Protein AF-A0A1A8Z2A6-F1 (afdb_monomer_lite)

pLDDT: mean 76.73, std 26.1, range [22.89, 98.12]

Foldseek 3Di:
DVVVVVVLVVLVVVLVVCVVVVVLADDDDDPPWFEDEDEDDADELQAADDVVSVVVVVVRQVVQVVCVVVTPYYAYAYEHEFFDCSLLLLLQLLVVVVVVVVVVVVVVVVVVVPDDDDDDDDDDDDDDDDDDDDDDDDDDDDDDDDDDDDDDDDDDDDDLVDDDDPPPPPPPDPDDDDGSLVVCVVSVHDPVCSNVSNDSVVSQVVSRVNNVVVCSSVVRSHDHVNYYYFFVVDVVNLVVVQVVLLVLVVVVQKDWDWDWAWDDPVQLWGQAQVQFPPQRPFTKDKWWWFWKWFDPQVCCCVVFQVVFQPDDPDPLSVVVVVPVVLSSQAIETETAIDPQLLQLQQFAAKEFAQQDKKFKAFWALAADADQDVGQFRAQEDAPVCSSVGGRHIYIFFLLCQVLCDQRRGHHWYDDPPPPPPDPDDDDDDDDDPDDPDPCPDRRPRTGTSDMDRRLLQFQGFIAFPSYPDGTYTYHYDNPQDSNPTRSMHRQQQLQALLSVQALVVCVVPVVVRCVVSVHDPVNSPTGTDFQKQAPVQGTSVSVSCCVVVVPDHSPDPVRVVVRVVSVVRQQARIAGCDPPRGRDRSVVCSVVSSVCCNVVSRIDITIFGPDFIAGPVRDTITIHTGTAMWRFLVDPVNLVVVVVVLPDPVHDDPDVSVSVVVNVCSNVDGIDGDDIDDTGRHDHDPSVVVVVVPDDDDDDDDDDDDDDDDDDDDDDDDDDDDDDDDDDDDDPDPPVVVVVVVPPVPDD

Sequence (748 aa):
MARRMNLLTIEKNIQSLWKEHNICEKEFVEKNETRFTGNFPYPYMNGLLHIGHAFTLSKLEFSIRYKNMTCDNVLLPFAFHCTGTPIVVCADKLKSELKNKILKEQVQEKHECEMENDPSVGETTGLMAGTTDEIQGVSGGGAGEKDEAERGKKKKGVDVTVFRSNKSKAQSKGSKQNTQYEIMKQMEINDKEIHHFQDPEYWCYYFSSKAKEHLNSFGLFCDWRRSFITTNINPYYDKFVNWQFNRLYKKNLIYYGSRITIFSRVNNQACADHERSLGEGVKCQEYTLIKIYVQDQDKFVTSYISTHGVKTQNDWKKNLFLDDNSFKKKKIILLGSTLKPETAYGQNYTFVNPNEFYFVVFGFDKQVLHYGDKNYVNNILSPEEIVEKCQNLYICSENSLYNLAYQGIIPLLRGVDTSKENSGCGNGSGSSSGCNGVGSEPLADVPIVVKIKGEELVGLRTYTNLSRVKDLYVLPMTTIKMNIGTGVVPCVSSDSTDDYACLEDIKKKKNYYCEKYNLKEEYLTNESYSCIELPEIGLNSGKYFYDMEKISSYKDAKLQKIKETLYKKQYFEGIITVEPYRGMKTFNYRKIAKQNIIKNNDGFLYSEPEVLVIDRNNVKCIAALCNQWYINYGNVEFKKDVLIQLKKNNFQTYNEVLYKQLQHVIFWLDDWSCSRAYGLGTHMPDFNVTRRGGGGDTAEGGSGSGSGSGSGSGSGSGSGSGSGSGSGSGSGSGVEAAVEAAAVVGRS

Radius of gyration: 34.28 Å; chains: 1; bounding box: 88×101×87 Å

Organism: NCBI:txid864142

Secondary structure (DSSP, 8-state):
-HHHHHHHHHHHHHHHHHHHTTTT------TTS-EEE----PPBSSSPPPHHHHHHHHHHHHHHHHHHTTSSEEE----BB--BSHHHHHHHHHHHHHHHHHHHHHHHHHHHTT-----------------------------------------PPP-TTS------SSS---S----HHHHHHHTT--HHHHGGGGSHHHHHHHHHHHHHHHHHHTT----GGG--BSSTTSHHHHHHHHHHHHHHHHTT-EEEEEEEEEEETTTTEE--GGGEEE-TT--EEEEEEEEEEES-HHHHIIIIIHHHSS--S-THHHHHHS-HHHHTTSEEEEEEEES-GGGGGG--EEEE-TTSEEEEEEE-SS-----TTSSB---EE-HHHHHHH--EEEEE-HHHHHHHHTTTSS-EEPP--TTS-----------------S-PPTTTTS-EEEEEEHHHHTT-EEE-SS-S-SSEEEEE-TT--TTSTTSEEEE-TTT-HHHHHHHHHHHHTHHHHHHHHT--GGGGG------EEBTTTBS-HHHHHHHHTT---TT-THHHHHHHHHHHHHHHT-EE-STTSTT-BHHHHHHHHHHHHHHTTSEEEEEEESS--EETTS-B-EEEEEEEEEE-TT-HHHHHHHHHHHHSTT---SSHHHHHHHHHHHHH---EE---SSSBSPPPP-TTGGGTT----------------------------------------SSSHHHHTTSSTT--

InterPro domains:
  IPR002300 Aminoacyl-tRNA synthetase, class Ia [PF00133] (14-101)
  IPR002300 Aminoacyl-tRNA synthetase, class Ia [PF00133] (201-689)
  IPR004493 Leucyl-tRNA synthetase, class Ia, archaeal/eukaryotic cytosolic [PTHR45794] (2-685)
  IPR009008 Valyl/Leucyl/Isoleucyl-tRNA synthetase, editing domain [G3DSA:3.90.740.10] (278-613)
  IPR009008 Valyl/Leucyl/Isoleucyl-tRNA synthetase, editing domain [SSF50677] (444-608)
  IPR014729 Rossmann-like alpha/beta/alpha sandwich fold [G3DSA:3.40.50.620] (2-130)

Structure (mmCIF, N/CA/C/O backbone):
data_AF-A0A1A8Z2A6-F1
#
_entry.id   AF-A0A1A8Z2A6-F1
#
loop_
_atom_site.group_PDB
_atom_site.id
_atom_site.type_symbol
_atom_site.label_atom_id
_atom_site.label_alt_id
_atom_site.label_comp_id
_atom_site.label_asym_id
_atom_site.label_entity_id
_atom_site.label_seq_id
_atom_site.pdbx_PDB_ins_code
_atom_site.Cartn_x
_atom_site.Cartn_y
_atom_site.Cartn_z
_atom_site.occupancy
_atom_site.B_iso_or_equiv
_atom_site.auth_seq_id
_atom_site.auth_comp_id
_atom_site.auth_asym_id
_atom_site.auth_atom_id
_atom_site.pdbx_PDB_model_num
ATOM 1 N N . MET A 1 1 ? 18.761 29.207 -41.318 1.00 69.44 1 MET A N 1
ATOM 2 C CA . MET A 1 1 ? 18.221 28.019 -42.020 1.00 69.44 1 MET A CA 1
ATOM 3 C C . MET A 1 1 ? 19.265 27.281 -42.863 1.00 69.44 1 MET A C 1
ATOM 5 O O . MET A 1 1 ? 19.440 26.096 -42.624 1.00 69.44 1 MET A O 1
ATOM 9 N N . ALA A 1 2 ? 20.017 27.939 -43.758 1.00 86.50 2 ALA A N 1
ATOM 10 C CA . ALA A 1 2 ? 20.982 27.267 -44.650 1.00 86.50 2 ALA A CA 1
ATOM 11 C C . ALA A 1 2 ? 22.047 26.393 -43.943 1.00 86.50 2 ALA A C 1
ATOM 13 O O . ALA A 1 2 ? 22.262 25.254 -44.340 1.00 86.50 2 ALA A O 1
ATOM 14 N N . ARG A 1 3 ? 22.657 26.870 -42.843 1.00 91.69 3 ARG A N 1
ATOM 15 C CA . ARG A 1 3 ? 23.647 26.083 -42.071 1.00 91.69 3 ARG A CA 1
ATOM 16 C C . ARG A 1 3 ? 23.066 24.787 -41.495 1.00 91.69 3 ARG A C 1
ATOM 18 O O . ARG A 1 3 ? 23.703 23.748 -41.577 1.00 91.69 3 ARG A O 1
ATOM 25 N N . ARG A 1 4 ? 21.841 24.844 -40.958 1.00 92.56 4 ARG A N 1
ATOM 26 C CA . ARG A 1 4 ? 21.129 23.664 -40.442 1.00 92.56 4 ARG A CA 1
ATOM 27 C C . ARG A 1 4 ? 20.833 22.670 -41.561 1.00 92.56 4 ARG A C 1
ATOM 29 O O . ARG A 1 4 ? 21.037 21.484 -41.368 1.00 92.56 4 ARG A O 1
ATOM 36 N N . MET A 1 5 ? 20.378 23.152 -42.718 1.00 91.75 5 MET A N 1
ATOM 37 C CA . MET A 1 5 ? 20.105 22.279 -43.864 1.00 91.75 5 MET A CA 1
ATOM 38 C C . MET A 1 5 ? 21.372 21.585 -44.358 1.00 91.75 5 MET A C 1
ATOM 40 O O . MET A 1 5 ? 21.331 20.395 -44.633 1.00 91.75 5 MET A O 1
ATOM 44 N N . ASN A 1 6 ? 22.505 22.291 -44.380 1.00 94.69 6 ASN A N 1
ATOM 45 C CA . ASN A 1 6 ? 23.787 21.678 -44.713 1.00 94.69 6 ASN A CA 1
ATOM 46 C C . ASN A 1 6 ? 24.168 20.564 -43.717 1.00 94.69 6 ASN A C 1
ATOM 48 O O . ASN A 1 6 ? 24.508 19.462 -44.135 1.00 94.69 6 ASN A O 1
ATOM 52 N N . LEU A 1 7 ? 24.027 20.807 -42.407 1.00 95.50 7 LEU A N 1
ATOM 53 C CA . LEU A 1 7 ? 24.272 19.777 -41.388 1.00 95.50 7 LEU A CA 1
ATOM 54 C C . LEU A 1 7 ? 23.363 18.555 -41.571 1.00 95.50 7 LEU A C 1
ATOM 56 O O . LEU A 1 7 ? 23.866 17.439 -41.585 1.00 95.50 7 LEU A O 1
ATOM 60 N N . LEU A 1 8 ? 22.064 18.757 -41.811 1.00 93.12 8 LEU A N 1
ATOM 61 C CA . LEU A 1 8 ? 21.119 17.661 -42.060 1.00 93.12 8 LEU A CA 1
ATOM 62 C C . LEU A 1 8 ? 21.481 16.846 -43.313 1.00 93.12 8 LEU A C 1
ATOM 64 O O . LEU A 1 8 ? 21.296 15.630 -43.333 1.00 93.12 8 LEU A O 1
ATOM 68 N N . THR A 1 9 ? 21.998 17.493 -44.362 1.00 94.75 9 THR A N 1
ATOM 69 C CA . THR A 1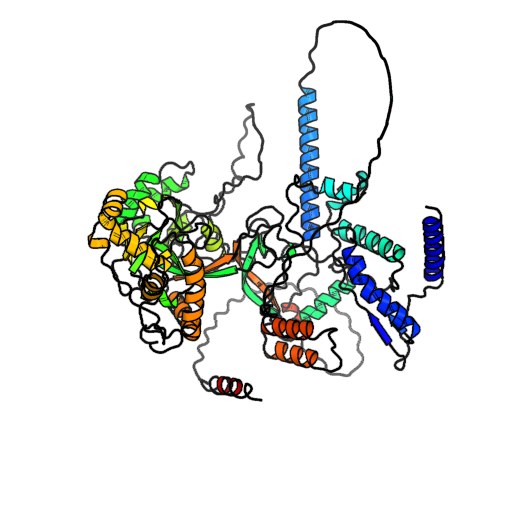 9 ? 22.490 16.798 -45.560 1.00 94.75 9 THR A CA 1
ATOM 70 C C . THR A 1 9 ? 23.728 15.962 -45.243 1.00 94.75 9 THR A C 1
ATOM 72 O O . THR A 1 9 ? 23.786 14.793 -45.622 1.00 94.75 9 THR A O 1
ATOM 75 N N . ILE A 1 10 ? 24.696 16.525 -44.512 1.00 95.50 10 ILE A N 1
ATOM 76 C CA . ILE A 1 10 ? 25.902 15.802 -44.081 1.00 95.50 10 ILE A CA 1
ATOM 77 C C . ILE A 1 10 ? 25.517 14.599 -43.212 1.00 95.50 10 ILE A C 1
ATOM 79 O O . ILE A 1 10 ? 25.976 13.490 -43.471 1.00 95.50 10 ILE A O 1
ATOM 83 N N . GLU A 1 11 ? 24.640 14.794 -42.227 1.00 95.31 11 GLU A N 1
ATOM 84 C CA . GLU A 1 11 ? 24.148 13.740 -41.333 1.00 95.31 11 GLU A CA 1
ATOM 85 C C . GLU A 1 11 ? 23.539 12.574 -42.120 1.00 95.31 11 GLU A C 1
ATOM 87 O O . GLU A 1 11 ? 23.959 11.432 -41.935 1.00 95.31 11 GLU A O 1
ATOM 92 N N . LYS A 1 12 ? 22.619 12.851 -43.054 1.00 93.88 12 LYS A N 1
ATOM 93 C CA . LYS A 1 12 ? 21.986 11.816 -43.890 1.00 93.88 12 LYS A CA 1
ATOM 94 C C . LYS A 1 12 ? 22.991 11.057 -44.753 1.00 93.88 12 LYS A C 1
ATOM 96 O O . LYS A 1 12 ? 22.901 9.832 -44.859 1.00 93.88 12 LYS A O 1
ATOM 101 N N . ASN A 1 13 ? 23.943 11.766 -45.358 1.00 95.12 13 ASN A N 1
ATOM 102 C CA . ASN A 1 13 ? 24.965 11.151 -46.203 1.00 95.12 13 ASN A CA 1
ATOM 103 C C . ASN A 1 13 ? 25.855 10.208 -45.384 1.00 95.12 13 ASN A C 1
ATOM 105 O O . ASN A 1 13 ? 26.054 9.056 -45.761 1.00 95.12 13 ASN A O 1
ATOM 109 N N . ILE A 1 14 ? 26.332 10.665 -44.223 1.00 95.06 14 ILE A N 1
ATOM 110 C CA . ILE A 1 14 ? 27.189 9.869 -43.340 1.00 95.06 14 ILE A CA 1
ATOM 111 C C . ILE A 1 14 ? 26.436 8.665 -42.757 1.00 95.06 14 ILE A C 1
ATOM 113 O O . ILE A 1 14 ? 26.972 7.560 -42.749 1.00 95.06 14 ILE A O 1
ATOM 117 N N . GLN A 1 15 ? 25.184 8.837 -42.326 1.00 93.25 15 GLN A N 1
ATOM 118 C CA . GLN A 1 15 ? 24.354 7.730 -41.835 1.00 93.25 15 GLN A CA 1
ATOM 119 C C . GLN A 1 15 ? 24.098 6.673 -42.918 1.00 93.25 15 GLN A C 1
ATOM 121 O O . GLN A 1 15 ? 24.082 5.478 -42.620 1.00 93.25 15 GLN A O 1
ATOM 126 N N . SER A 1 16 ? 23.935 7.096 -44.175 1.00 93.06 16 SER A N 1
ATOM 127 C CA . SER A 1 16 ? 23.778 6.177 -45.309 1.00 93.06 16 SER A CA 1
ATOM 128 C C . SER A 1 16 ? 25.044 5.348 -45.531 1.00 93.06 16 SER A C 1
ATOM 130 O O . SER A 1 16 ? 24.949 4.129 -45.641 1.00 93.06 16 SER A O 1
ATOM 132 N N . LEU A 1 17 ? 26.223 5.979 -45.478 1.00 94.69 17 LEU A N 1
ATOM 133 C CA . LEU A 1 17 ? 27.514 5.286 -45.567 1.00 94.69 17 LEU A CA 1
ATOM 134 C C . LEU A 1 17 ? 27.721 4.296 -44.413 1.00 94.69 17 LEU A C 1
ATOM 136 O O . LEU A 1 17 ? 28.164 3.170 -44.622 1.00 94.69 17 LEU A O 1
ATOM 140 N N . TRP A 1 18 ? 27.375 4.684 -43.182 1.00 93.25 18 TRP A N 1
ATOM 141 C CA . TRP A 1 18 ? 27.459 3.788 -42.024 1.00 93.25 18 TRP A CA 1
ATOM 142 C C . TRP A 1 18 ? 26.616 2.528 -42.203 1.00 93.25 18 TRP A C 1
ATOM 144 O O . TRP A 1 18 ? 27.055 1.438 -41.832 1.00 93.25 18 TRP A O 1
ATOM 154 N N . LYS A 1 19 ? 25.420 2.682 -42.780 1.00 89.25 19 LYS A N 1
ATOM 155 C CA . LYS A 1 19 ? 24.517 1.574 -43.079 1.00 89.25 19 LYS A CA 1
ATOM 156 C C . LYS A 1 19 ? 25.041 0.704 -44.220 1.00 89.25 19 LYS A C 1
ATOM 158 O O . LYS A 1 19 ? 24.995 -0.509 -44.100 1.00 89.25 19 LYS A O 1
ATOM 163 N N . GLU A 1 20 ? 25.545 1.301 -45.297 1.00 93.75 20 GLU A N 1
ATOM 164 C CA . GLU A 1 20 ? 26.107 0.568 -46.441 1.00 93.75 20 GLU A CA 1
ATOM 165 C C . GLU A 1 20 ? 27.286 -0.324 -46.030 1.00 93.75 20 GLU A C 1
ATOM 167 O O . GLU A 1 20 ? 27.381 -1.474 -46.453 1.00 93.75 20 GLU A O 1
ATOM 172 N N . HIS A 1 21 ? 28.146 0.179 -45.143 1.00 92.94 21 HIS A N 1
ATOM 173 C CA . HIS A 1 21 ? 29.319 -0.547 -44.659 1.00 92.94 21 HIS A CA 1
ATOM 174 C C . HIS A 1 21 ? 29.075 -1.378 -43.389 1.00 92.94 21 HIS A C 1
ATOM 176 O O . HIS A 1 21 ? 30.028 -1.942 -42.855 1.00 92.94 21 HIS A O 1
ATOM 182 N N . ASN A 1 22 ? 27.836 -1.449 -42.882 1.00 90.88 22 ASN A N 1
ATOM 183 C CA . ASN A 1 22 ? 27.461 -2.191 -41.669 1.00 90.88 22 ASN A CA 1
ATOM 184 C C . ASN A 1 22 ? 28.397 -1.938 -40.468 1.00 90.88 22 ASN A C 1
ATOM 186 O O . ASN A 1 22 ? 28.716 -2.845 -39.704 1.00 90.88 22 ASN A O 1
ATOM 190 N N . ILE A 1 23 ? 28.850 -0.694 -40.270 1.00 89.88 23 ILE A N 1
ATOM 191 C CA . ILE A 1 23 ? 29.965 -0.400 -39.345 1.00 89.88 23 ILE A CA 1
ATOM 192 C C . ILE A 1 23 ? 29.664 -0.710 -37.868 1.00 89.88 23 ILE A C 1
ATOM 194 O O . ILE A 1 23 ? 30.582 -0.871 -37.060 1.00 89.88 23 ILE A O 1
ATOM 198 N N . CYS A 1 24 ? 28.377 -0.756 -37.515 1.00 88.69 24 CYS A N 1
ATOM 199 C CA . CYS A 1 24 ? 27.891 -1.049 -36.169 1.00 88.69 24 CYS A CA 1
ATOM 200 C C . CYS A 1 24 ? 27.721 -2.557 -35.926 1.00 88.69 24 CYS A C 1
ATOM 202 O O . CYS A 1 24 ? 27.545 -2.975 -34.783 1.00 88.69 24 CYS A O 1
ATOM 204 N N . GLU A 1 25 ? 27.736 -3.376 -36.979 1.00 90.50 25 GLU A N 1
ATOM 205 C CA . GLU A 1 25 ? 27.527 -4.817 -36.897 1.00 90.50 25 GLU A CA 1
ATOM 206 C C . GLU A 1 25 ? 28.853 -5.506 -36.573 1.00 90.50 25 GLU A C 1
ATOM 208 O O . GLU A 1 25 ? 29.773 -5.555 -37.387 1.00 90.50 25 GLU A O 1
ATOM 213 N N . LYS A 1 26 ? 28.970 -6.011 -35.342 1.00 82.12 26 LYS A N 1
ATOM 214 C CA . LYS A 1 26 ? 30.198 -6.642 -34.844 1.00 82.12 26 LYS A CA 1
ATOM 215 C C . LYS A 1 26 ? 29.973 -8.123 -34.557 1.00 82.12 26 LYS A C 1
ATOM 217 O O . LYS A 1 26 ? 29.008 -8.497 -33.876 1.00 82.12 26 LYS A O 1
ATOM 222 N N . GLU A 1 27 ? 30.899 -8.944 -35.043 1.00 82.88 27 GLU A N 1
ATOM 223 C CA . GLU A 1 27 ? 31.032 -10.361 -34.705 1.00 82.88 27 GLU A CA 1
ATOM 224 C C . GLU A 1 27 ? 32.218 -10.555 -33.762 1.00 82.88 27 GLU A C 1
ATOM 226 O O . GLU A 1 27 ? 33.268 -9.945 -33.933 1.00 82.88 27 GLU A O 1
ATOM 231 N N . PHE A 1 28 ? 32.049 -11.405 -32.752 1.00 77.44 28 PHE A N 1
ATOM 232 C CA . PHE A 1 28 ? 33.064 -11.629 -31.724 1.00 77.44 28 PHE A CA 1
ATOM 233 C C . PHE A 1 28 ? 33.690 -13.006 -31.918 1.00 77.44 28 PHE A C 1
ATOM 235 O O . PHE A 1 28 ? 33.124 -14.003 -31.469 1.00 77.44 28 PHE A O 1
ATOM 242 N N . VAL A 1 29 ? 34.849 -13.058 -32.576 1.00 70.56 29 VAL A N 1
ATOM 243 C CA . VAL A 1 29 ? 35.497 -14.323 -32.968 1.00 70.56 29 VAL A CA 1
ATOM 244 C C . VAL A 1 29 ? 36.633 -14.708 -32.009 1.00 70.56 29 VAL A C 1
ATOM 246 O O . VAL A 1 29 ? 36.771 -15.883 -31.670 1.00 70.56 29 VAL A O 1
ATOM 249 N N . GLU A 1 30 ? 37.394 -13.743 -31.475 1.00 70.56 30 GLU A N 1
ATOM 250 C CA . GLU A 1 30 ? 38.645 -14.027 -30.751 1.00 70.56 30 GLU A CA 1
ATOM 251 C C . GLU A 1 30 ? 38.620 -13.643 -29.266 1.00 70.56 30 GLU A C 1
ATOM 253 O O . GLU A 1 30 ? 38.165 -12.569 -28.883 1.00 70.56 30 GLU A O 1
ATOM 258 N N . LYS A 1 31 ? 39.150 -14.506 -28.387 1.00 68.25 31 LYS A N 1
ATOM 259 C CA . LYS A 1 31 ? 39.114 -14.297 -26.923 1.00 68.25 31 LYS A CA 1
ATOM 260 C C . LYS A 1 31 ? 40.046 -13.191 -26.399 1.00 68.25 31 LYS A C 1
ATOM 262 O O . LYS A 1 31 ? 39.825 -12.747 -25.276 1.00 68.25 31 LYS A O 1
ATOM 267 N N . ASN A 1 32 ? 41.049 -12.766 -27.170 1.00 78.62 32 ASN A N 1
ATOM 268 C CA . ASN A 1 32 ? 42.115 -11.869 -26.695 1.00 78.62 32 ASN A CA 1
ATOM 269 C C . ASN A 1 32 ? 41.860 -10.376 -26.968 1.00 78.62 32 ASN A C 1
ATOM 271 O O . ASN A 1 32 ? 42.649 -9.538 -26.543 1.00 78.62 32 ASN A O 1
ATOM 275 N N . GLU A 1 33 ? 40.771 -10.038 -27.654 1.00 83.12 33 GLU A N 1
ATOM 276 C CA . GLU A 1 33 ? 40.429 -8.660 -28.012 1.00 83.12 33 GLU A CA 1
ATOM 277 C C . GLU A 1 33 ? 39.935 -7.850 -26.811 1.00 83.12 33 GLU A C 1
ATOM 279 O O . GLU A 1 33 ? 39.183 -8.336 -25.956 1.00 83.12 33 GLU A O 1
ATOM 284 N N . THR A 1 34 ? 40.284 -6.567 -26.789 1.00 88.12 34 THR A N 1
ATOM 285 C CA . THR A 1 34 ? 39.701 -5.606 -25.855 1.00 88.12 34 THR A CA 1
ATOM 286 C C . THR A 1 34 ? 38.247 -5.323 -26.232 1.00 88.12 34 THR A C 1
ATOM 288 O O . THR A 1 34 ? 37.914 -5.028 -27.382 1.00 88.12 34 THR A O 1
ATOM 291 N N . ARG A 1 35 ? 37.343 -5.433 -25.250 1.00 89.88 35 ARG A N 1
ATOM 292 C CA . ARG A 1 35 ? 35.894 -5.380 -25.486 1.00 89.88 35 ARG A CA 1
ATOM 293 C C . ARG A 1 35 ? 35.205 -4.348 -24.617 1.00 89.88 35 ARG A C 1
ATOM 295 O O . ARG A 1 35 ? 35.496 -4.218 -23.428 1.00 89.88 35 ARG A O 1
ATOM 302 N N . PHE A 1 36 ? 34.216 -3.682 -25.196 1.00 92.50 36 PHE A N 1
ATOM 303 C CA . PHE A 1 36 ? 33.290 -2.836 -24.459 1.00 92.50 36 PHE A CA 1
ATOM 304 C C . PHE A 1 36 ? 31.853 -3.100 -24.910 1.00 92.50 36 PHE A C 1
ATOM 306 O O . PHE A 1 36 ? 31.543 -3.054 -26.098 1.00 92.50 36 PHE A O 1
ATOM 313 N N . THR A 1 37 ? 30.954 -3.360 -23.962 1.00 93.31 37 THR A N 1
ATOM 314 C CA . THR A 1 37 ? 29.522 -3.498 -24.247 1.00 93.31 37 THR A CA 1
ATOM 315 C C . THR A 1 37 ? 28.738 -2.486 -23.436 1.00 93.31 37 THR A C 1
ATOM 317 O O . THR A 1 37 ? 28.809 -2.465 -22.208 1.00 93.31 37 THR A O 1
ATOM 320 N N . GLY A 1 38 ? 27.984 -1.649 -24.136 1.00 94.31 38 GLY A N 1
ATOM 321 C CA . GLY A 1 38 ? 27.056 -0.701 -23.543 1.00 94.31 38 GLY A CA 1
ATOM 322 C C . GLY A 1 38 ? 25.642 -1.252 -23.543 1.00 94.31 38 GLY A C 1
ATOM 323 O O . GLY A 1 38 ? 25.240 -1.867 -24.518 1.00 94.31 38 GLY A O 1
ATOM 324 N N . ASN A 1 39 ? 24.868 -1.002 -22.488 1.00 95.00 39 ASN A N 1
ATOM 325 C CA . ASN A 1 39 ? 23.443 -1.323 -22.466 1.00 95.00 39 ASN A CA 1
ATOM 326 C C . ASN A 1 39 ? 22.642 -0.117 -21.988 1.00 95.00 39 ASN A C 1
ATOM 328 O O . ASN A 1 39 ? 22.977 0.507 -20.980 1.00 95.00 39 ASN A O 1
ATOM 332 N N . PHE A 1 40 ? 21.561 0.178 -22.701 1.00 95.62 40 PHE A N 1
ATOM 333 C CA . PHE A 1 40 ? 20.565 1.156 -22.291 1.00 95.62 40 PHE A CA 1
ATOM 334 C C . PHE A 1 40 ? 19.318 0.411 -21.801 1.00 95.62 40 PHE A C 1
ATOM 336 O O . PHE A 1 40 ? 18.878 -0.512 -22.490 1.00 95.62 40 PHE A O 1
ATOM 343 N N . PRO A 1 41 ? 18.733 0.772 -20.643 1.00 95.94 41 PRO A N 1
ATOM 344 C CA . PRO A 1 41 ? 17.451 0.215 -20.227 1.00 95.94 41 PRO A CA 1
ATOM 345 C C . PRO A 1 41 ? 16.414 0.445 -21.327 1.00 95.94 41 PRO A C 1
ATOM 347 O O . PRO A 1 41 ? 16.093 1.589 -21.645 1.00 95.94 41 PRO A O 1
ATOM 350 N N . TYR A 1 42 ? 15.929 -0.636 -21.934 1.00 94.25 42 TYR A N 1
ATOM 351 C CA . TYR A 1 42 ? 15.042 -0.545 -23.087 1.00 94.25 42 TYR A CA 1
ATOM 352 C C . TYR A 1 42 ? 13.796 0.316 -22.763 1.00 94.25 42 TYR A C 1
ATOM 354 O O . TYR A 1 42 ? 13.172 0.139 -21.712 1.00 94.25 42 TYR A O 1
ATOM 362 N N . PRO A 1 43 ? 13.440 1.299 -23.608 1.00 94.38 43 PRO A N 1
ATOM 363 C CA . PRO A 1 43 ? 12.327 2.199 -23.327 1.00 94.38 43 PRO A CA 1
ATOM 364 C C . PRO A 1 43 ? 10.974 1.505 -23.514 1.00 94.38 43 PRO A C 1
ATOM 366 O O . PRO A 1 43 ? 10.861 0.528 -24.253 1.00 94.38 43 PRO A O 1
ATOM 369 N N . TYR A 1 44 ? 9.946 2.036 -22.851 1.00 93.12 44 TYR A N 1
ATOM 370 C CA . TYR A 1 44 ? 8.574 1.532 -22.928 1.00 93.12 44 TYR A CA 1
ATOM 371 C C . TYR A 1 44 ? 7.869 1.980 -24.212 1.00 93.12 44 TYR A C 1
ATOM 373 O O . TYR A 1 44 ? 7.883 3.166 -24.532 1.00 93.12 44 TYR A O 1
ATOM 381 N N . MET A 1 45 ? 7.245 1.052 -24.942 1.00 94.69 45 MET A N 1
ATOM 382 C CA . MET A 1 45 ? 6.664 1.290 -26.276 1.00 94.69 45 MET A CA 1
ATOM 383 C C . MET A 1 45 ? 5.190 1.720 -26.247 1.00 94.69 45 MET A C 1
ATOM 385 O O . MET A 1 45 ? 4.375 1.262 -27.041 1.00 94.69 45 MET A O 1
ATOM 389 N N . ASN A 1 46 ? 4.826 2.616 -25.330 1.00 88.88 46 ASN A N 1
ATOM 390 C CA . ASN A 1 46 ? 3.477 3.195 -25.259 1.00 88.88 46 ASN A CA 1
ATOM 391 C C . ASN A 1 46 ? 3.361 4.573 -25.941 1.00 88.88 46 ASN A C 1
ATOM 393 O O . ASN A 1 46 ? 2.364 5.266 -25.746 1.00 88.88 46 ASN A O 1
ATOM 397 N N . GLY A 1 47 ? 4.397 5.008 -26.661 1.00 91.50 47 GLY A N 1
ATOM 398 C CA . GLY A 1 47 ? 4.467 6.320 -27.298 1.00 91.50 47 GLY A CA 1
ATOM 399 C C . GLY A 1 47 ? 5.832 6.597 -27.932 1.00 91.50 47 GLY A C 1
ATOM 400 O O . GLY A 1 47 ? 6.740 5.766 -27.889 1.00 91.50 47 GLY A O 1
ATOM 401 N N . LEU A 1 48 ? 5.986 7.794 -28.505 1.00 93.00 48 LEU A N 1
ATOM 402 C CA . LEU A 1 48 ? 7.249 8.248 -29.094 1.00 93.00 48 LEU A CA 1
ATOM 403 C C . LEU A 1 48 ? 8.307 8.568 -28.024 1.00 93.00 48 LEU A C 1
ATOM 405 O O . LEU A 1 48 ? 8.007 9.073 -26.937 1.00 93.00 48 LEU A O 1
ATOM 409 N N . LEU A 1 49 ? 9.580 8.339 -28.357 1.00 93.50 49 LEU A N 1
ATOM 410 C CA . LEU A 1 49 ? 10.700 8.704 -27.489 1.00 93.50 49 LEU A CA 1
ATOM 411 C C . LEU A 1 49 ? 10.844 10.230 -27.390 1.00 93.50 49 LEU A C 1
ATOM 413 O O . LEU A 1 49 ? 11.134 10.905 -28.372 1.00 93.50 49 LEU A O 1
ATOM 417 N N . HIS A 1 50 ? 10.701 10.774 -26.180 1.00 91.81 50 HIS A N 1
ATOM 418 C CA . HIS A 1 50 ? 10.935 12.196 -25.899 1.00 91.81 50 HIS A CA 1
ATOM 419 C C . HIS A 1 50 ? 12.409 12.537 -25.595 1.00 91.81 50 HIS A C 1
ATOM 421 O O . HIS A 1 50 ? 13.209 11.662 -25.253 1.00 91.81 50 HIS A O 1
ATOM 427 N N . ILE A 1 51 ? 12.744 13.834 -25.555 1.00 93.56 51 ILE A N 1
ATOM 428 C CA . ILE A 1 51 ? 14.112 14.354 -25.340 1.00 93.56 51 ILE A CA 1
ATOM 429 C C . ILE A 1 51 ? 14.814 13.831 -24.071 1.00 93.56 51 ILE A C 1
ATOM 431 O O . ILE A 1 51 ? 16.025 13.639 -24.070 1.00 93.56 51 ILE A O 1
ATOM 435 N N . GLY A 1 52 ? 14.073 13.519 -23.001 1.00 93.69 52 GLY A N 1
ATOM 436 C CA . GLY A 1 52 ? 14.644 12.891 -21.799 1.00 93.69 52 GLY A CA 1
ATOM 437 C C . GLY A 1 52 ? 15.289 11.515 -22.051 1.00 93.69 52 GLY A C 1
ATOM 438 O O . GLY A 1 52 ? 16.295 11.186 -21.419 1.00 93.69 52 GLY A O 1
ATOM 439 N N . HIS A 1 53 ? 14.767 10.733 -23.006 1.00 95.00 53 HIS A N 1
ATOM 440 C CA . HIS A 1 53 ? 15.401 9.487 -23.440 1.00 95.00 53 HIS A CA 1
ATOM 441 C C . HIS A 1 53 ? 16.714 9.786 -24.160 1.00 95.00 53 HIS A C 1
ATOM 443 O O . HIS A 1 53 ? 17.734 9.208 -23.799 1.00 95.00 53 HIS A O 1
ATOM 449 N N . ALA A 1 54 ? 16.714 10.748 -25.091 1.00 94.06 54 ALA A N 1
ATOM 450 C CA . ALA A 1 54 ? 17.918 11.175 -25.802 1.00 94.06 54 ALA A CA 1
ATOM 451 C C . ALA A 1 54 ? 19.007 11.683 -24.838 1.00 94.06 54 ALA A C 1
ATOM 453 O O . ALA A 1 54 ? 20.162 11.296 -24.968 1.00 94.06 54 ALA A O 1
ATOM 454 N N . PHE A 1 55 ? 18.641 12.464 -23.814 1.00 96.69 55 PHE A N 1
ATOM 455 C CA . PHE A 1 55 ? 19.571 12.915 -22.770 1.00 96.69 55 PHE A CA 1
ATOM 456 C C . PHE A 1 55 ? 20.200 11.762 -21.972 1.00 96.69 55 PHE A C 1
ATOM 458 O O . PHE A 1 55 ? 21.361 11.829 -21.573 1.00 96.69 55 PHE A O 1
ATOM 465 N N . THR A 1 56 ? 19.434 10.709 -21.691 1.00 95.38 56 THR A N 1
ATOM 466 C CA . THR A 1 56 ? 19.940 9.570 -20.912 1.00 95.38 56 THR A CA 1
ATOM 467 C C . THR A 1 56 ? 20.805 8.666 -21.788 1.00 95.38 56 THR A C 1
ATOM 469 O O . THR A 1 56 ? 21.869 8.225 -21.358 1.00 95.38 56 THR A O 1
ATOM 472 N N . LEU A 1 57 ? 20.369 8.439 -23.028 1.00 95.69 57 LEU A N 1
ATOM 473 C CA . LEU A 1 57 ? 21.055 7.625 -24.024 1.00 95.69 57 LEU A CA 1
ATOM 474 C C . LEU A 1 57 ? 22.362 8.261 -24.509 1.00 95.69 57 LEU A C 1
ATOM 476 O O . LEU A 1 57 ? 23.333 7.540 -24.722 1.00 95.69 57 LEU A O 1
ATOM 480 N N . SER A 1 58 ? 22.429 9.592 -24.623 1.00 96.25 58 SER A N 1
ATOM 481 C CA . SER A 1 58 ? 23.622 10.299 -25.112 1.00 96.25 58 SER A CA 1
ATOM 482 C C . SER A 1 58 ? 24.871 9.999 -24.282 1.00 96.25 58 SER A C 1
ATOM 484 O O . SER A 1 58 ? 25.955 9.852 -24.834 1.00 96.25 58 SER A O 1
ATOM 486 N N . LYS A 1 59 ? 24.723 9.806 -22.964 1.00 95.69 59 LYS A N 1
ATOM 487 C CA . LYS A 1 59 ? 25.823 9.407 -22.067 1.00 95.69 59 LYS A CA 1
ATOM 488 C C . LYS A 1 59 ? 26.470 8.093 -22.508 1.00 95.69 59 LYS A C 1
ATOM 490 O O . LYS A 1 59 ? 27.695 7.962 -22.504 1.00 95.69 59 LYS A O 1
ATOM 495 N N . LEU A 1 60 ? 25.633 7.125 -22.879 1.00 95.94 60 LEU A N 1
ATOM 496 C CA . LEU A 1 60 ? 26.086 5.827 -23.352 1.00 95.94 60 LEU A CA 1
ATOM 497 C C . LEU A 1 60 ? 26.649 5.926 -24.769 1.00 95.94 60 LEU A C 1
ATOM 499 O O . LEU A 1 60 ? 27.725 5.400 -25.019 1.00 95.94 60 LEU A O 1
ATOM 503 N N . GLU A 1 61 ? 25.969 6.646 -25.659 1.00 95.75 61 GLU A N 1
ATOM 504 C CA . GLU A 1 61 ? 26.400 6.855 -27.045 1.00 95.75 61 GLU A CA 1
ATOM 505 C C . GLU A 1 61 ? 27.793 7.499 -27.124 1.00 95.75 61 GLU A C 1
ATOM 507 O O . GLU A 1 61 ? 28.666 7.017 -27.843 1.00 95.75 61 GLU A O 1
ATOM 512 N N . PHE A 1 62 ? 28.057 8.540 -26.327 1.00 96.75 62 PHE A N 1
ATOM 513 C CA . PHE A 1 62 ? 29.379 9.172 -26.273 1.00 96.75 62 PHE A CA 1
ATOM 514 C C . PHE A 1 62 ? 30.454 8.205 -25.769 1.00 96.75 62 PHE A C 1
ATOM 516 O O . PHE A 1 62 ? 31.557 8.159 -26.314 1.00 96.75 62 PHE A O 1
ATOM 523 N N . SER A 1 63 ? 30.117 7.394 -24.763 1.00 95.69 63 SER A N 1
ATOM 524 C CA . SER A 1 63 ? 31.023 6.375 -24.227 1.00 95.69 63 SER A CA 1
ATOM 525 C C . SER A 1 63 ? 31.334 5.300 -25.269 1.00 95.69 63 SER A C 1
ATOM 527 O O . SER A 1 63 ? 32.489 4.911 -25.417 1.00 95.69 63 SER A O 1
ATOM 529 N N . ILE A 1 64 ? 30.324 4.858 -26.021 1.00 95.38 64 ILE A N 1
ATOM 530 C CA . ILE A 1 64 ? 30.455 3.876 -27.101 1.00 95.38 64 ILE A CA 1
ATOM 531 C C . ILE A 1 64 ? 31.351 4.408 -28.215 1.00 95.38 64 ILE A C 1
ATOM 533 O O . ILE A 1 64 ? 32.286 3.716 -28.605 1.00 95.38 64 ILE A O 1
ATOM 537 N N . ARG A 1 65 ? 31.151 5.649 -28.672 1.00 94.62 65 ARG A N 1
ATOM 538 C CA . ARG A 1 65 ? 32.004 6.254 -29.708 1.00 94.62 65 ARG A CA 1
ATOM 539 C C . ARG A 1 65 ? 33.454 6.389 -29.266 1.00 94.62 65 ARG A C 1
ATOM 541 O O . ARG A 1 65 ? 34.350 6.022 -30.018 1.00 94.62 65 ARG A O 1
ATOM 548 N N . TYR A 1 66 ? 33.687 6.854 -28.039 1.00 96.38 66 TYR A N 1
ATOM 549 C CA . TYR A 1 66 ? 35.036 6.931 -27.478 1.00 96.38 66 TYR A CA 1
ATOM 550 C C . TYR A 1 66 ? 35.686 5.545 -27.361 1.00 96.38 66 TYR A C 1
ATOM 552 O O . TYR A 1 66 ? 36.853 5.357 -27.709 1.00 96.38 66 TYR A O 1
ATOM 560 N N . LYS A 1 67 ? 34.926 4.542 -26.911 1.00 94.94 67 LYS A N 1
ATOM 561 C CA . LYS A 1 67 ? 35.415 3.165 -26.816 1.00 94.94 67 LYS A CA 1
ATOM 562 C C . LYS A 1 67 ? 35.685 2.555 -28.180 1.00 94.94 67 LYS A C 1
ATOM 564 O O . LYS A 1 67 ? 36.663 1.841 -28.319 1.00 94.94 67 LYS A O 1
ATOM 569 N N . ASN A 1 68 ? 34.907 2.897 -29.200 1.00 92.19 68 ASN A N 1
ATOM 570 C CA . ASN A 1 68 ? 35.135 2.416 -30.560 1.00 92.19 68 ASN A CA 1
ATOM 571 C C . ASN A 1 68 ? 36.442 2.962 -31.168 1.00 92.19 68 ASN A C 1
ATOM 573 O O . ASN A 1 68 ? 36.946 2.398 -32.127 1.00 92.19 68 ASN A O 1
ATOM 577 N N . MET A 1 69 ? 37.008 4.038 -30.605 1.00 94.12 69 MET A N 1
ATOM 578 C CA . MET A 1 69 ? 38.340 4.543 -30.967 1.00 94.12 69 MET A CA 1
ATOM 579 C C . MET A 1 69 ? 39.483 3.886 -30.177 1.00 94.12 69 MET A C 1
ATOM 581 O O . MET A 1 69 ? 40.641 4.072 -30.533 1.00 94.12 69 MET A O 1
ATOM 585 N N . THR A 1 70 ? 39.188 3.195 -29.071 1.00 93.75 70 THR A N 1
ATOM 586 C CA . THR A 1 70 ? 40.199 2.731 -28.096 1.00 93.75 70 THR A CA 1
ATOM 587 C C . THR A 1 70 ? 40.153 1.232 -27.802 1.00 93.75 70 THR A C 1
ATOM 589 O O . THR A 1 70 ? 41.062 0.723 -27.153 1.00 93.75 70 THR A O 1
ATOM 592 N N . CYS A 1 71 ? 39.111 0.530 -28.239 1.00 89.50 71 CYS A N 1
ATOM 593 C CA . CYS A 1 71 ? 38.931 -0.907 -28.074 1.00 89.50 71 CYS A CA 1
ATOM 594 C C . CYS A 1 71 ? 38.783 -1.579 -29.437 1.00 89.50 71 CYS A C 1
ATOM 596 O O . CYS A 1 71 ? 38.247 -0.977 -30.367 1.00 89.50 71 CYS A O 1
ATOM 598 N N . ASP A 1 72 ? 39.179 -2.846 -29.510 1.00 86.69 72 ASP A N 1
ATOM 599 C CA . ASP A 1 72 ? 39.094 -3.649 -30.733 1.00 86.69 72 ASP A CA 1
ATOM 600 C C . ASP A 1 72 ? 37.632 -3.901 -31.116 1.00 86.69 72 ASP A C 1
ATOM 602 O O . ASP A 1 72 ? 37.240 -3.741 -32.273 1.00 86.69 72 ASP A O 1
ATOM 606 N N . ASN A 1 73 ? 36.795 -4.231 -30.122 1.00 88.69 73 ASN A N 1
ATOM 607 C CA . ASN A 1 73 ? 35.383 -4.509 -30.346 1.00 88.69 73 ASN A CA 1
ATOM 608 C C . ASN A 1 73 ? 34.449 -3.801 -29.366 1.00 88.69 73 ASN A C 1
ATOM 610 O O . ASN A 1 73 ? 34.523 -3.952 -28.142 1.00 88.69 73 ASN A O 1
ATOM 614 N N . VAL A 1 74 ? 33.490 -3.071 -29.935 1.00 92.31 74 VAL A N 1
ATOM 615 C CA . VAL A 1 74 ? 32.477 -2.326 -29.193 1.00 92.31 74 VAL A CA 1
ATOM 616 C C . VAL A 1 74 ? 31.089 -2.721 -29.657 1.00 92.31 74 VAL A C 1
ATOM 618 O O . VAL A 1 74 ? 30.792 -2.678 -30.846 1.00 92.31 74 VAL A O 1
ATOM 621 N N . LEU A 1 75 ? 30.231 -3.087 -28.706 1.00 93.12 75 LEU A N 1
ATOM 622 C CA . LEU A 1 75 ? 28.844 -3.450 -28.970 1.00 93.12 75 LEU A CA 1
ATOM 623 C C . LEU A 1 75 ? 27.889 -2.554 -28.190 1.00 93.12 75 LEU A C 1
ATOM 625 O O . LEU A 1 75 ? 27.980 -2.427 -26.968 1.00 93.12 75 LEU A O 1
ATOM 629 N N . LEU A 1 76 ? 26.913 -2.015 -28.909 1.00 95.31 76 LEU A N 1
ATOM 630 C CA . LEU A 1 76 ? 25.719 -1.407 -28.346 1.00 95.31 76 LEU A CA 1
ATOM 631 C C . LEU A 1 76 ? 24.497 -2.097 -28.968 1.00 95.31 76 LEU A C 1
ATOM 633 O O . LEU A 1 76 ? 24.161 -1.815 -30.120 1.00 95.31 76 LEU A O 1
ATOM 637 N N . PRO A 1 77 ? 23.836 -3.018 -28.251 1.00 95.19 77 PRO A N 1
ATOM 638 C CA . PRO A 1 77 ? 22.534 -3.521 -28.644 1.00 95.19 77 PRO A CA 1
ATOM 639 C C . PRO A 1 77 ? 21.431 -2.589 -28.119 1.00 95.19 77 PRO A C 1
ATOM 641 O O . PRO A 1 77 ? 21.604 -1.867 -27.132 1.00 95.19 77 PRO A O 1
ATOM 644 N N . PHE A 1 78 ? 20.260 -2.642 -28.748 1.00 96.44 78 PHE A N 1
ATOM 645 C CA . PHE A 1 78 ? 19.088 -1.896 -28.298 1.00 96.44 78 PHE A CA 1
ATOM 646 C C . PHE A 1 78 ? 17.821 -2.723 -28.492 1.00 96.44 78 PHE A C 1
ATOM 648 O O . PHE A 1 78 ? 17.633 -3.323 -29.547 1.00 96.44 78 PHE A O 1
ATOM 655 N N . ALA A 1 79 ? 16.946 -2.744 -27.490 1.00 96.94 79 ALA A N 1
ATOM 656 C CA . ALA A 1 79 ? 15.684 -3.483 -27.505 1.00 96.94 79 ALA A CA 1
ATOM 657 C C . ALA A 1 79 ? 14.517 -2.581 -27.071 1.00 96.94 79 ALA A C 1
ATOM 659 O O . ALA A 1 79 ? 14.726 -1.436 -26.664 1.00 96.94 79 ALA A O 1
ATOM 660 N N . PHE A 1 80 ? 13.292 -3.097 -27.157 1.00 97.12 80 PHE A N 1
ATOM 661 C CA . PHE A 1 80 ? 12.067 -2.323 -26.960 1.00 97.12 80 PHE A CA 1
ATOM 662 C C . PHE A 1 80 ? 11.132 -2.999 -25.949 1.00 97.12 80 PHE A C 1
ATOM 664 O O . PHE A 1 80 ? 10.704 -4.140 -26.133 1.00 97.12 80 PHE A O 1
ATOM 671 N N . HIS A 1 81 ? 10.800 -2.297 -24.864 1.00 96.56 81 HIS A N 1
ATOM 672 C CA . HIS A 1 81 ? 9.996 -2.847 -23.774 1.00 96.56 81 HIS A CA 1
ATOM 673 C C . HIS A 1 81 ? 8.507 -2.761 -24.101 1.00 96.56 81 HIS A C 1
ATOM 675 O O . HIS A 1 81 ? 7.945 -1.669 -24.182 1.00 96.56 81 HIS A O 1
ATOM 681 N N . CYS A 1 82 ? 7.867 -3.918 -24.242 1.00 95.06 82 CYS A N 1
ATOM 682 C CA . CYS A 1 82 ? 6.431 -4.027 -24.513 1.00 95.06 82 CYS A CA 1
ATOM 683 C C . CYS A 1 82 ? 5.656 -4.760 -23.399 1.00 95.06 82 CYS A C 1
ATOM 685 O O . CYS A 1 82 ? 4.434 -4.708 -23.355 1.00 95.06 82 CYS A O 1
ATOM 687 N N . THR A 1 83 ? 6.352 -5.430 -22.477 1.00 92.56 83 THR A N 1
ATOM 688 C CA . THR A 1 83 ? 5.771 -6.102 -21.300 1.00 92.56 83 THR A CA 1
ATOM 689 C C . THR A 1 83 ? 5.064 -5.106 -20.384 1.00 92.56 83 THR A C 1
ATOM 691 O O . THR A 1 83 ? 5.634 -4.083 -20.037 1.00 92.56 83 THR A O 1
ATOM 694 N N . GLY A 1 84 ? 3.859 -5.397 -19.915 1.00 86.06 84 GLY A N 1
ATOM 695 C CA . GLY A 1 84 ? 3.119 -4.598 -18.939 1.00 86.06 84 GLY A CA 1
ATOM 696 C C . GLY A 1 84 ? 1.741 -4.173 -19.438 1.00 86.06 84 GLY A C 1
ATOM 697 O O . GLY A 1 84 ? 1.273 -4.589 -20.495 1.00 86.06 84 GLY A O 1
ATOM 698 N N . THR A 1 85 ? 1.063 -3.361 -18.636 1.00 80.69 85 THR A N 1
ATOM 699 C CA . THR A 1 85 ? -0.341 -2.984 -18.856 1.00 80.69 85 THR A CA 1
ATOM 700 C C . THR A 1 85 ? -0.598 -1.615 -19.484 1.00 80.69 85 THR A C 1
ATOM 702 O O . THR A 1 85 ? -1.659 -1.478 -20.088 1.00 80.69 85 THR A O 1
ATOM 705 N N . PRO A 1 86 ? 0.294 -0.599 -19.429 1.00 83.31 86 PRO A N 1
ATOM 706 C CA . PRO A 1 86 ? -0.008 0.717 -19.986 1.00 83.31 86 PRO A CA 1
ATOM 707 C C . PRO A 1 86 ? -0.420 0.701 -21.462 1.00 83.31 86 PRO A C 1
ATOM 709 O O . PRO A 1 86 ? -1.295 1.478 -21.828 1.00 83.31 86 PRO A O 1
ATOM 712 N N . ILE A 1 87 ? 0.171 -0.180 -22.281 1.00 88.25 87 ILE A N 1
ATOM 713 C CA . ILE A 1 87 ? -0.206 -0.348 -23.695 1.00 88.25 87 ILE A CA 1
ATOM 714 C C . ILE A 1 87 ? -1.650 -0.856 -23.808 1.00 88.25 87 ILE A C 1
ATOM 716 O O . ILE A 1 87 ? -2.461 -0.234 -24.488 1.00 88.25 87 ILE A O 1
ATOM 720 N N . VAL A 1 88 ? -1.991 -1.931 -23.087 1.00 85.75 88 VAL A N 1
ATOM 721 C CA . VAL A 1 88 ? -3.337 -2.531 -23.114 1.00 85.75 88 VAL A CA 1
ATOM 722 C C . VAL A 1 88 ? -4.393 -1.544 -22.617 1.00 85.75 88 VAL A C 1
ATOM 724 O O . VAL A 1 88 ? -5.422 -1.365 -23.256 1.00 85.75 88 VAL A O 1
ATOM 727 N N . VAL A 1 89 ? -4.099 -0.810 -21.541 1.00 81.94 89 VAL A N 1
ATOM 728 C CA . VAL A 1 89 ? -5.005 0.213 -20.998 1.00 81.94 89 VAL A CA 1
ATOM 729 C C . VAL A 1 89 ? -5.256 1.341 -22.005 1.00 81.94 89 VAL A C 1
ATOM 731 O O . VAL A 1 89 ? -6.387 1.802 -22.150 1.00 81.94 89 VAL A O 1
ATOM 734 N N . CYS A 1 90 ? -4.219 1.806 -22.709 1.00 84.69 90 CYS A N 1
ATOM 735 C CA . CYS A 1 90 ? -4.383 2.815 -23.755 1.00 84.69 90 CYS A CA 1
ATOM 736 C C . CYS A 1 90 ? -5.213 2.284 -24.936 1.00 84.69 90 CYS A C 1
ATOM 738 O O . CYS A 1 90 ? -6.067 3.015 -25.442 1.00 84.69 90 CYS A O 1
ATOM 740 N N . ALA A 1 91 ? -5.015 1.025 -25.331 1.00 88.31 91 ALA A N 1
ATOM 741 C CA . ALA A 1 91 ? -5.795 0.375 -26.381 1.00 88.31 91 ALA A CA 1
ATOM 742 C C . ALA A 1 91 ? -7.282 0.231 -25.997 1.00 88.31 91 ALA A C 1
ATOM 744 O O . ALA A 1 91 ? -8.160 0.626 -26.765 1.00 88.31 91 ALA A O 1
ATOM 745 N N . ASP A 1 92 ? -7.578 -0.231 -24.778 1.00 82.50 92 ASP A N 1
ATOM 746 C CA . ASP A 1 92 ? -8.949 -0.383 -24.269 1.00 82.50 92 ASP A CA 1
ATOM 747 C C . ASP A 1 92 ? -9.668 0.968 -24.116 1.00 82.50 92 ASP A C 1
ATOM 749 O O . ASP A 1 92 ? -10.860 1.097 -24.432 1.00 82.50 92 ASP A O 1
ATOM 753 N N . LYS A 1 93 ? -8.940 2.011 -23.689 1.00 83.12 93 LYS A N 1
ATOM 754 C CA . LYS A 1 93 ? -9.463 3.382 -23.642 1.00 83.12 93 LYS A CA 1
ATOM 755 C C . LYS A 1 93 ? -9.834 3.874 -25.040 1.00 83.12 93 LYS A C 1
ATOM 757 O O . LYS A 1 93 ? -10.938 4.383 -25.228 1.00 83.12 93 LYS A O 1
ATOM 762 N N . LEU A 1 94 ? -8.956 3.678 -26.024 1.00 87.19 94 LEU A N 1
ATOM 763 C CA . LEU A 1 94 ? -9.225 4.057 -27.410 1.00 87.19 94 LEU A CA 1
ATOM 764 C C . LEU A 1 94 ? -10.424 3.291 -27.987 1.00 87.19 94 LEU A C 1
ATOM 766 O O . LEU A 1 94 ? -11.303 3.895 -28.600 1.00 87.19 94 LEU A O 1
ATOM 770 N N . LYS A 1 95 ? -10.502 1.981 -27.736 1.00 87.25 95 LYS A N 1
ATOM 771 C CA . LYS A 1 95 ? -11.630 1.125 -28.131 1.00 87.25 95 LYS A CA 1
ATOM 772 C C . LYS A 1 95 ? -12.959 1.643 -27.581 1.00 87.25 95 LYS A C 1
ATOM 774 O O . LYS A 1 95 ? -13.955 1.708 -28.300 1.00 87.25 95 LYS A O 1
ATOM 779 N N . SER A 1 96 ? -12.965 2.076 -26.322 1.00 81.38 96 SER A N 1
ATOM 780 C CA . SER A 1 96 ? -14.143 2.665 -25.676 1.00 81.38 96 SER A CA 1
ATOM 781 C C . SER A 1 96 ? -14.530 4.019 -26.288 1.00 81.38 96 SER A C 1
ATOM 783 O O . SER A 1 96 ? -15.707 4.270 -26.548 1.00 81.38 96 SER A O 1
ATOM 785 N N . GLU A 1 97 ? -13.552 4.888 -26.557 1.00 85.44 97 GLU A N 1
ATOM 786 C CA . GLU A 1 97 ? -13.772 6.201 -27.181 1.00 85.44 97 GLU A CA 1
ATOM 787 C C . GLU A 1 97 ? -14.340 6.082 -28.603 1.00 85.44 97 GLU A C 1
ATOM 789 O O . GLU A 1 97 ? -15.278 6.801 -28.950 1.00 85.44 97 GLU A O 1
ATOM 794 N N . LEU A 1 98 ? -13.822 5.151 -29.410 1.00 83.69 98 LEU A N 1
ATOM 795 C CA . LEU A 1 98 ? -14.301 4.907 -30.773 1.00 83.69 98 LEU A CA 1
ATOM 796 C C . LEU A 1 98 ? -15.709 4.301 -30.788 1.00 83.69 98 LEU A C 1
ATOM 798 O O . LEU A 1 98 ? -16.556 4.751 -31.558 1.00 83.69 98 LEU A O 1
ATOM 802 N N . LYS A 1 99 ? -16.008 3.359 -29.883 1.00 80.12 99 LYS A N 1
ATOM 803 C CA . LYS A 1 99 ? -17.361 2.797 -29.739 1.00 80.12 99 LYS A CA 1
ATOM 804 C C . LYS A 1 99 ? -18.399 3.875 -29.403 1.00 80.12 99 LYS A C 1
ATOM 806 O O . LYS A 1 99 ? -19.491 3.877 -29.964 1.00 80.12 99 LYS A O 1
ATOM 811 N N . ASN A 1 100 ? -18.048 4.812 -28.522 1.00 73.25 100 ASN A N 1
ATOM 812 C CA . ASN A 1 100 ? -18.928 5.920 -28.149 1.00 73.25 100 ASN A CA 1
ATOM 813 C C . ASN A 1 100 ? -19.127 6.941 -29.280 1.00 73.25 100 ASN A C 1
ATOM 815 O O . ASN A 1 100 ? -20.178 7.576 -29.320 1.00 73.25 100 ASN A O 1
ATOM 819 N N . LYS A 1 101 ? -18.155 7.113 -30.188 1.00 68.88 101 LYS A N 1
ATOM 820 C CA . LYS A 1 101 ? -18.334 7.940 -31.394 1.00 68.88 101 LYS A CA 1
ATOM 821 C C . LYS A 1 101 ? -19.331 7.307 -32.364 1.00 68.88 101 LYS A C 1
ATOM 823 O O . LYS A 1 101 ? -20.287 7.975 -32.728 1.00 68.88 101 LYS A O 1
ATOM 828 N N . ILE A 1 102 ? -19.186 6.011 -32.649 1.00 63.94 102 ILE A N 1
ATOM 829 C CA . ILE A 1 102 ? -20.105 5.267 -33.531 1.00 63.94 102 ILE A CA 1
ATOM 830 C C . ILE A 1 102 ? -21.539 5.297 -32.982 1.00 63.94 102 ILE A C 1
ATOM 832 O O . ILE A 1 102 ? -22.485 5.540 -33.720 1.00 63.94 102 ILE A O 1
ATOM 836 N N . LEU A 1 103 ? -21.715 5.104 -31.669 1.00 51.41 103 LEU A N 1
ATOM 837 C CA . LEU A 1 103 ? -23.035 5.182 -31.032 1.00 51.41 103 LEU A CA 1
ATOM 838 C C . LEU A 1 103 ? -23.646 6.589 -31.103 1.00 51.41 103 LEU A C 1
ATOM 840 O O . LEU A 1 103 ? -24.858 6.712 -31.233 1.00 51.41 103 LEU A O 1
ATOM 844 N N . LYS A 1 104 ? -22.832 7.649 -31.020 1.00 55.22 104 LYS A N 1
ATOM 845 C CA . LYS A 1 104 ? -23.314 9.029 -31.177 1.00 55.22 104 LYS A CA 1
ATOM 846 C C . LYS A 1 104 ? -23.708 9.329 -32.619 1.00 55.22 104 LYS A C 1
ATOM 848 O O . LYS A 1 104 ? -24.769 9.901 -32.813 1.00 55.22 104 LYS A O 1
ATOM 853 N N . GLU A 1 105 ? -22.913 8.887 -33.591 1.00 52.94 105 GLU A N 1
ATOM 854 C CA . GLU A 1 105 ? -23.208 9.021 -35.024 1.00 52.94 105 GLU A CA 1
ATOM 855 C C . GLU A 1 105 ? -24.506 8.273 -35.396 1.00 52.94 105 GLU A C 1
ATOM 857 O O . GLU A 1 105 ? -25.376 8.847 -36.040 1.00 52.94 105 GLU A O 1
ATOM 862 N N . GLN A 1 106 ? -24.730 7.065 -34.862 1.00 44.75 106 GLN A N 1
ATOM 863 C CA . GLN A 1 106 ? -25.968 6.292 -35.079 1.00 44.75 106 GLN A CA 1
ATOM 864 C C . GLN A 1 106 ? -27.214 6.871 -34.382 1.00 44.75 106 GLN A C 1
ATOM 866 O O . GLN A 1 106 ? -28.337 6.673 -34.847 1.00 44.75 106 GLN A O 1
ATOM 871 N N . VAL A 1 107 ? -27.053 7.556 -33.243 1.00 51.94 107 VAL A N 1
ATOM 872 C CA . VAL A 1 107 ? -28.159 8.267 -32.571 1.00 51.94 107 VAL A CA 1
ATOM 873 C C . VAL A 1 107 ? -28.498 9.563 -33.311 1.00 51.94 107 VAL A C 1
ATOM 875 O O . VAL A 1 107 ? -29.667 9.937 -33.365 1.00 51.94 107 VAL A O 1
ATOM 878 N N . GLN A 1 108 ? -27.503 10.212 -33.923 1.00 44.69 108 GLN A N 1
ATOM 879 C CA . GLN A 1 108 ? -27.694 11.400 -34.754 1.00 44.69 108 GLN A CA 1
ATOM 880 C C . GLN A 1 108 ? -28.399 11.059 -36.077 1.00 44.69 108 GLN A C 1
ATOM 882 O O . GLN A 1 108 ? -29.381 11.715 -36.405 1.00 44.69 108 GLN A O 1
ATOM 887 N N . GLU A 1 109 ? -28.025 9.960 -36.746 1.00 41.50 109 GLU A N 1
ATOM 888 C CA . GLU A 1 109 ? -28.733 9.458 -37.942 1.00 41.50 109 GLU A CA 1
ATOM 889 C C . GLU A 1 109 ? -30.191 9.052 -37.651 1.00 41.50 109 GLU A C 1
ATOM 891 O O . GLU A 1 109 ? -31.076 9.250 -38.483 1.00 41.50 109 GLU A O 1
ATOM 896 N N . LYS A 1 110 ? -30.483 8.527 -36.451 1.00 38.28 110 LYS A N 1
ATOM 897 C CA . LYS A 1 110 ? -31.868 8.241 -36.031 1.00 38.28 110 LYS A CA 1
ATOM 898 C C . LYS A 1 110 ? -32.684 9.497 -35.728 1.00 38.28 110 LYS A C 1
ATOM 900 O O . LYS A 1 110 ? -33.890 9.473 -35.940 1.00 38.28 110 LYS A O 1
ATOM 905 N N . HIS A 1 111 ? -32.051 10.568 -35.254 1.00 39.59 111 HIS A N 1
ATOM 906 C CA . HIS A 1 111 ? -32.714 11.858 -35.044 1.00 39.59 111 HIS A CA 1
ATOM 907 C C . HIS A 1 111 ? -32.925 12.637 -36.353 1.00 39.59 111 HIS A C 1
ATOM 909 O O . HIS A 1 111 ? -33.869 13.416 -36.440 1.00 39.59 111 HIS A O 1
ATOM 915 N N . GLU A 1 112 ? -32.099 12.408 -37.378 1.00 34.88 112 GLU A N 1
ATOM 916 C CA . GLU A 1 112 ? -32.270 13.017 -38.706 1.00 34.88 112 GLU A CA 1
ATOM 917 C C . GLU A 1 112 ? -33.362 12.326 -39.549 1.00 34.88 112 GLU A C 1
ATOM 919 O O . GLU A 1 112 ? -33.966 12.972 -40.398 1.00 34.88 112 GLU A O 1
ATOM 924 N N . CYS A 1 113 ? -33.716 11.064 -39.264 1.00 34.19 113 CYS A N 1
ATOM 925 C CA . CYS A 1 113 ? -34.819 10.360 -39.943 1.00 34.19 113 CYS A CA 1
ATOM 926 C C . CYS A 1 113 ? -36.238 10.672 -39.409 1.00 34.19 113 CYS A C 1
ATOM 928 O O . CYS A 1 113 ? -37.206 10.181 -39.986 1.00 34.19 113 CYS A O 1
ATOM 930 N N . GLU A 1 114 ? -36.400 11.461 -38.338 1.00 35.59 114 GLU A N 1
ATOM 931 C CA . GLU A 1 114 ? -37.724 11.802 -37.768 1.00 35.59 114 GLU A CA 1
ATOM 932 C C . GLU A 1 114 ? -38.154 13.266 -37.986 1.00 35.59 114 GLU A C 1
ATOM 934 O O . GLU A 1 114 ? -39.157 13.710 -37.426 1.00 35.59 114 GLU A O 1
ATOM 939 N N . MET A 1 115 ? -37.463 14.025 -38.843 1.00 34.00 115 MET A N 1
ATOM 940 C CA . MET A 1 115 ? -37.851 15.404 -39.172 1.00 34.00 115 MET A CA 1
ATOM 941 C C . MET A 1 115 ? -37.900 15.670 -40.680 1.00 34.00 115 MET A C 1
ATOM 943 O O . MET A 1 115 ? -37.229 16.562 -41.183 1.00 34.00 115 MET A O 1
ATOM 947 N N . GLU A 1 116 ? -38.767 14.952 -41.394 1.00 34.88 116 GLU A N 1
ATOM 948 C CA . GLU A 1 116 ? -39.284 15.408 -42.690 1.00 34.88 116 GLU A CA 1
ATOM 949 C C . GLU A 1 116 ? -40.818 15.383 -42.684 1.00 34.88 116 GLU A C 1
ATOM 951 O O . GLU A 1 116 ? -41.444 14.336 -42.825 1.00 34.88 116 GLU A O 1
ATOM 956 N N . ASN A 1 117 ? -41.415 16.563 -42.487 1.00 28.02 117 ASN A N 1
ATOM 957 C CA . ASN A 1 117 ? -42.683 16.988 -43.085 1.00 28.02 117 ASN A CA 1
ATOM 958 C C . ASN A 1 117 ? -42.727 18.533 -43.068 1.00 28.02 117 ASN A C 1
ATOM 960 O O . ASN A 1 117 ? -42.937 19.156 -42.028 1.00 28.02 117 ASN A O 1
ATOM 964 N N . ASP A 1 118 ? -42.462 19.107 -44.243 1.00 29.75 118 ASP A N 1
ATOM 965 C CA . ASP A 1 118 ? -42.585 20.518 -44.679 1.00 29.75 118 ASP A CA 1
ATOM 966 C C . ASP A 1 118 ? -44.080 20.993 -44.623 1.00 29.75 118 ASP A C 1
ATOM 968 O O . ASP A 1 118 ? -44.929 20.121 -44.402 1.00 29.75 118 ASP A O 1
ATOM 972 N N . PRO A 1 119 ? -44.512 22.268 -44.875 1.00 44.69 119 PRO A N 1
ATOM 973 C CA . PRO A 1 119 ? -43.784 23.397 -45.480 1.00 44.69 119 PRO A CA 1
ATOM 974 C C . PRO A 1 119 ? -44.052 24.834 -44.959 1.00 44.69 119 PRO A C 1
ATOM 976 O O . PRO A 1 119 ? -45.099 25.132 -44.387 1.00 44.69 119 PRO A O 1
ATOM 979 N N . SER A 1 120 ? -43.142 25.782 -45.249 1.00 26.42 120 SER A N 1
ATOM 980 C CA . SER A 1 120 ? -43.496 27.099 -45.851 1.00 26.42 120 SER A CA 1
ATOM 981 C C . SER A 1 120 ? -42.304 28.053 -46.106 1.00 26.42 120 SER A C 1
ATOM 983 O O . SER A 1 120 ? -41.707 28.616 -45.199 1.00 26.42 120 SER A O 1
ATOM 985 N N . VAL A 1 121 ? -42.010 28.227 -47.401 1.00 28.12 121 VAL A N 1
ATOM 986 C CA . VAL A 1 121 ? -41.817 29.466 -48.197 1.00 28.12 121 VAL A CA 1
ATOM 987 C C . VAL A 1 121 ? -41.300 30.755 -47.521 1.00 28.12 121 VAL A C 1
ATOM 989 O O . VAL A 1 121 ? -41.981 31.341 -46.685 1.00 28.12 121 VAL A O 1
ATOM 992 N N . GLY A 1 122 ? -40.211 31.318 -48.078 1.00 25.05 122 GLY A N 1
ATOM 993 C CA . GLY A 1 122 ? -39.929 32.764 -48.030 1.00 25.05 122 GLY A CA 1
ATOM 994 C C . GLY A 1 122 ? -38.500 33.191 -48.412 1.00 25.05 122 GLY A C 1
ATOM 995 O O . GLY A 1 122 ? -37.619 33.200 -47.564 1.00 25.05 122 GLY A O 1
ATOM 996 N N . GLU A 1 123 ? -38.307 33.553 -49.687 1.00 25.31 123 GLU A N 1
ATOM 997 C CA . GLU A 1 123 ? -37.329 34.498 -50.291 1.00 25.31 123 GLU A CA 1
ATOM 998 C C . GLU A 1 123 ? -36.629 35.494 -49.318 1.00 25.31 123 GLU A C 1
ATOM 1000 O O . GLU A 1 123 ? -37.257 35.993 -48.398 1.00 25.31 123 GLU A O 1
ATOM 1005 N N . THR A 1 124 ? -35.386 35.991 -49.453 1.00 24.41 124 THR A N 1
ATOM 1006 C CA . THR A 1 124 ? -34.688 36.588 -50.614 1.00 24.41 124 THR A CA 1
ATOM 1007 C C . THR A 1 124 ? -33.269 37.067 -50.194 1.00 24.41 124 THR A C 1
ATOM 1009 O O . THR A 1 124 ? -33.076 37.533 -49.078 1.00 24.41 124 THR A O 1
ATOM 1012 N N . THR A 1 125 ? -32.313 37.016 -51.137 1.00 24.88 125 THR A N 1
ATOM 1013 C CA . THR A 1 125 ? -31.186 37.958 -51.412 1.00 24.88 125 THR A CA 1
ATOM 1014 C C . THR A 1 125 ? -30.153 38.386 -50.345 1.00 24.88 125 THR A C 1
ATOM 1016 O O . THR A 1 125 ? -30.483 39.066 -49.383 1.00 24.88 125 THR A O 1
ATOM 1019 N N . GLY A 1 126 ? -28.862 38.274 -50.713 1.00 23.98 126 GLY A N 1
ATOM 1020 C CA . GLY A 1 126 ? -28.009 39.475 -50.807 1.00 23.98 126 GLY A CA 1
ATOM 1021 C C . GLY A 1 126 ? -26.663 39.524 -50.059 1.00 23.98 126 GLY A C 1
ATOM 1022 O O . GLY A 1 126 ? -26.610 39.933 -48.911 1.00 23.98 126 GLY A O 1
ATOM 1023 N N . LEU A 1 127 ? -25.591 39.329 -50.840 1.00 24.97 127 LEU A N 1
ATOM 1024 C CA . LEU A 1 127 ? -24.351 40.134 -50.897 1.00 24.97 127 LEU A CA 1
ATOM 1025 C C . LEU A 1 127 ? -23.164 39.918 -49.930 1.00 24.97 127 LEU A C 1
ATOM 1027 O O . LEU A 1 127 ? -23.259 39.866 -48.711 1.00 24.97 127 LEU A O 1
ATOM 1031 N N . MET A 1 128 ? -22.005 39.880 -50.600 1.00 25.91 128 MET A N 1
ATOM 1032 C CA . MET A 1 128 ? -20.615 39.880 -50.146 1.00 25.91 128 MET A CA 1
ATOM 1033 C C . MET A 1 128 ? -20.063 41.297 -49.905 1.00 25.91 128 MET A C 1
ATOM 1035 O O . MET A 1 128 ? -20.463 42.217 -50.613 1.00 25.91 128 MET A O 1
ATOM 1039 N N . ALA A 1 129 ? -19.047 41.417 -49.039 1.00 24.94 129 ALA A N 1
ATOM 1040 C CA . ALA A 1 129 ? -17.812 42.232 -49.172 1.00 24.94 129 ALA A CA 1
ATOM 1041 C C . ALA A 1 129 ? -16.972 42.024 -47.885 1.00 24.94 129 ALA A C 1
ATOM 1043 O O . ALA A 1 129 ? -17.554 41.998 -46.806 1.00 24.94 129 ALA A O 1
ATOM 1044 N N . GLY A 1 130 ? -15.680 41.651 -47.923 1.00 23.08 130 GLY A N 1
ATOM 1045 C CA . GLY A 1 130 ? -14.499 42.525 -48.139 1.00 23.08 130 GLY A CA 1
ATOM 1046 C C . GLY A 1 130 ? -14.137 43.235 -46.816 1.00 23.08 130 GLY A C 1
ATOM 1047 O O . GLY A 1 130 ? -15.043 43.737 -46.172 1.00 23.08 130 GLY A O 1
ATOM 1048 N N . THR A 1 131 ? -12.924 43.329 -46.257 1.00 23.42 131 THR A N 1
ATOM 1049 C CA . THR A 1 131 ? -11.507 43.341 -46.703 1.00 23.42 131 THR A CA 1
ATOM 1050 C C . THR A 1 131 ? -10.674 43.487 -45.397 1.00 23.42 131 THR A C 1
ATOM 1052 O O . THR A 1 131 ? -11.167 44.115 -44.464 1.00 23.42 131 THR A O 1
ATOM 1055 N N . THR A 1 132 ? -9.648 42.666 -45.139 1.00 24.33 132 THR A N 1
ATOM 1056 C CA . THR A 1 132 ? -8.182 42.955 -45.126 1.00 24.33 132 THR A CA 1
ATOM 1057 C C . THR A 1 132 ? -7.630 44.101 -44.251 1.00 24.33 132 THR A C 1
ATOM 1059 O O . THR A 1 132 ? -8.245 45.150 -44.106 1.00 24.33 132 THR A O 1
ATOM 1062 N N . ASP A 1 133 ? -6.394 43.845 -43.783 1.00 25.17 133 ASP A N 1
ATOM 1063 C CA . ASP A 1 133 ? -5.328 44.763 -43.319 1.00 25.17 133 ASP A CA 1
ATOM 1064 C C . ASP A 1 133 ? -5.345 45.189 -41.834 1.00 25.17 133 ASP A C 1
ATOM 1066 O O . ASP A 1 133 ? -6.395 45.380 -41.238 1.00 25.17 133 ASP A O 1
ATOM 1070 N N . GLU A 1 134 ? -4.237 45.363 -41.104 1.00 24.97 134 GLU A N 1
ATOM 1071 C CA . GLU A 1 134 ? -2.798 45.119 -41.289 1.00 24.97 134 GLU A CA 1
ATOM 1072 C C . GLU A 1 134 ? -2.105 45.293 -39.912 1.00 24.97 134 GLU A C 1
ATOM 1074 O O . GLU A 1 134 ? -2.694 45.757 -38.935 1.00 24.97 134 GLU A O 1
ATOM 1079 N N . ILE A 1 135 ? -0.829 44.914 -39.851 1.00 29.81 135 ILE A N 1
ATOM 1080 C CA . ILE A 1 135 ? 0.101 44.994 -38.716 1.00 29.81 135 ILE A CA 1
ATOM 1081 C C . ILE A 1 135 ? 0.687 46.410 -38.580 1.00 29.81 135 ILE A C 1
ATOM 1083 O O . ILE A 1 135 ? 1.076 46.984 -39.587 1.00 29.81 135 ILE A O 1
ATOM 1087 N N . GLN A 1 136 ? 0.939 46.892 -37.354 1.00 24.95 136 GLN A N 1
ATOM 1088 C CA . GLN A 1 136 ? 2.067 47.798 -37.059 1.00 24.95 136 GLN A CA 1
ATOM 1089 C C . GLN A 1 136 ? 2.520 47.684 -35.591 1.00 24.95 136 GLN A C 1
ATOM 1091 O O . GLN A 1 136 ? 1.705 47.608 -34.675 1.00 24.95 136 GLN A O 1
ATOM 1096 N N . GLY A 1 137 ? 3.841 47.634 -35.382 1.00 24.00 137 GLY A N 1
ATOM 1097 C CA . GLY A 1 137 ? 4.493 47.562 -34.071 1.00 24.00 137 GLY A CA 1
ATOM 1098 C C . GLY A 1 137 ? 5.084 48.895 -33.614 1.00 24.00 137 GLY A C 1
ATOM 1099 O O . GLY A 1 137 ? 5.214 49.815 -34.412 1.00 24.00 137 GLY A O 1
ATOM 1100 N N . VAL A 1 138 ? 5.510 48.968 -32.346 1.00 25.27 138 VAL A N 1
ATOM 1101 C CA . VAL A 1 138 ? 6.394 50.024 -31.817 1.00 25.27 138 VAL A CA 1
ATOM 1102 C C . VAL A 1 138 ? 7.328 49.449 -30.740 1.00 25.27 138 VAL A C 1
ATOM 1104 O O . VAL A 1 138 ? 6.936 48.645 -29.898 1.00 25.27 138 VAL A O 1
ATOM 1107 N N . SER A 1 139 ? 8.584 49.881 -30.819 1.00 25.08 139 SER A N 1
ATOM 1108 C CA . SER A 1 139 ? 9.748 49.635 -29.961 1.00 25.08 139 SER A CA 1
ATOM 1109 C C . SER A 1 139 ? 9.816 50.524 -28.708 1.00 25.08 139 SER A C 1
ATOM 1111 O O . SER A 1 139 ? 9.355 51.661 -28.745 1.00 25.08 139 SER A O 1
ATOM 1113 N N . GLY A 1 140 ? 10.561 50.101 -27.678 1.00 24.27 140 GLY A N 1
ATOM 1114 C CA . GLY A 1 140 ? 11.101 51.005 -26.649 1.00 24.27 140 GLY A CA 1
ATOM 1115 C C . GLY A 1 140 ? 11.872 50.273 -25.543 1.00 24.27 140 GLY A C 1
ATOM 1116 O O . GLY A 1 140 ? 11.301 49.436 -24.853 1.00 24.27 140 GLY A O 1
ATOM 1117 N N . GLY A 1 141 ? 13.170 50.564 -25.399 1.00 22.91 141 GLY A N 1
ATOM 1118 C CA . GLY A 1 141 ? 14.054 50.012 -24.364 1.00 22.91 141 GLY A CA 1
ATOM 1119 C C . GLY A 1 141 ? 14.214 50.917 -23.136 1.00 22.91 141 GLY A C 1
ATOM 1120 O O . GLY A 1 141 ? 13.848 52.088 -23.164 1.00 22.91 141 GLY A O 1
ATOM 1121 N N . GLY A 1 142 ? 14.817 50.372 -22.075 1.00 22.89 142 GLY A N 1
ATOM 1122 C CA . GLY A 1 142 ? 15.244 51.116 -20.886 1.00 22.89 142 GLY A CA 1
ATOM 1123 C C . GLY A 1 142 ? 15.969 50.214 -19.882 1.00 22.89 142 GLY A C 1
ATOM 1124 O O . GLY A 1 142 ? 15.388 49.260 -19.375 1.00 22.89 142 GLY A O 1
ATOM 1125 N N . ALA A 1 143 ? 17.246 50.509 -19.635 1.00 23.69 143 ALA A N 1
ATOM 1126 C CA . ALA A 1 143 ? 18.101 49.884 -18.628 1.00 23.69 143 ALA A CA 1
ATOM 1127 C C . ALA A 1 143 ? 17.997 50.620 -17.278 1.00 23.69 143 ALA A C 1
ATOM 1129 O O . ALA A 1 143 ? 17.776 51.830 -17.254 1.00 23.69 143 ALA A O 1
ATOM 1130 N N . GLY A 1 144 ? 18.222 49.905 -16.172 1.00 23.55 144 GLY A N 1
ATOM 1131 C CA . GLY A 1 144 ? 18.375 50.479 -14.833 1.00 23.55 144 GLY A CA 1
ATOM 1132 C C . GLY A 1 144 ? 18.835 49.437 -13.809 1.00 23.55 144 GLY A C 1
ATOM 1133 O O . GLY A 1 144 ? 18.085 48.525 -13.473 1.00 23.55 144 GLY A O 1
ATOM 1134 N N . GLU A 1 145 ? 20.076 49.574 -13.340 1.00 23.77 145 GLU A N 1
ATOM 1135 C CA . GLU A 1 145 ? 20.634 48.921 -12.146 1.00 23.77 145 GLU A CA 1
ATOM 1136 C C . GLU A 1 145 ? 20.012 49.497 -10.863 1.00 23.77 145 GLU A C 1
ATOM 1138 O O . GLU A 1 145 ? 19.777 50.706 -10.810 1.00 23.77 145 GLU A O 1
ATOM 1143 N N . LYS A 1 146 ? 19.846 48.665 -9.815 1.00 23.69 146 LYS A N 1
ATOM 1144 C CA . LYS A 1 146 ? 20.358 48.931 -8.452 1.00 23.69 146 LYS A CA 1
ATOM 1145 C C . LYS A 1 146 ? 20.046 47.832 -7.416 1.00 23.69 146 LYS A C 1
ATOM 1147 O O . LYS A 1 146 ? 18.959 47.265 -7.390 1.00 23.69 146 LYS A O 1
ATOM 1152 N N . ASP A 1 147 ? 21.044 47.673 -6.546 1.00 24.22 147 ASP A N 1
ATOM 1153 C CA . ASP A 1 147 ? 21.044 47.295 -5.124 1.00 24.22 147 ASP A CA 1
ATOM 1154 C C . ASP A 1 147 ? 21.148 45.816 -4.684 1.00 24.22 147 ASP A C 1
ATOM 1156 O O . ASP A 1 147 ? 20.195 45.040 -4.628 1.00 24.22 147 ASP A O 1
ATOM 1160 N N . GLU A 1 148 ? 22.378 45.492 -4.259 1.00 24.25 148 GLU A N 1
ATOM 1161 C CA . GLU A 1 148 ? 22.754 44.459 -3.294 1.00 24.25 148 GLU A CA 1
ATOM 1162 C C . GLU A 1 148 ? 22.270 44.815 -1.874 1.00 24.25 148 GLU A C 1
ATOM 1164 O O . GLU A 1 148 ? 22.533 45.916 -1.399 1.00 24.25 148 GLU A O 1
ATOM 1169 N N . ALA A 1 149 ? 21.698 43.848 -1.142 1.00 22.97 149 ALA A N 1
ATOM 1170 C CA . ALA A 1 149 ? 21.866 43.721 0.311 1.00 22.97 149 ALA A CA 1
ATOM 1171 C C . ALA A 1 149 ? 21.387 42.347 0.829 1.00 22.97 149 ALA A C 1
ATOM 1173 O O . ALA A 1 149 ? 20.408 41.783 0.355 1.00 22.97 149 ALA A O 1
ATOM 1174 N N . GLU A 1 150 ? 22.077 41.869 1.867 1.00 25.14 150 GLU A N 1
ATOM 1175 C CA . GLU A 1 150 ? 21.747 40.751 2.771 1.00 25.14 150 GLU A CA 1
ATOM 1176 C C . GLU A 1 150 ? 22.161 39.320 2.387 1.00 25.14 150 GLU A C 1
ATOM 1178 O O . GLU A 1 150 ? 21.390 38.407 2.087 1.00 25.14 150 GLU A O 1
ATOM 1183 N N . ARG A 1 151 ? 23.461 39.097 2.595 1.00 24.42 151 ARG A N 1
ATOM 1184 C CA . ARG A 1 151 ? 24.090 37.798 2.831 1.00 24.42 151 ARG A CA 1
ATOM 1185 C C . ARG A 1 151 ? 23.975 37.445 4.321 1.00 24.42 151 ARG A C 1
ATOM 1187 O O . ARG A 1 151 ? 24.618 38.072 5.155 1.00 24.42 151 ARG A O 1
ATOM 1194 N N . GLY A 1 152 ? 23.225 36.396 4.663 1.00 26.62 152 GLY A N 1
ATOM 1195 C CA . GLY A 1 152 ? 23.259 35.846 6.022 1.00 26.62 152 GLY A CA 1
ATOM 1196 C C . GLY A 1 152 ? 22.227 34.762 6.313 1.00 26.62 152 GLY A C 1
ATOM 1197 O O . GLY A 1 152 ? 21.178 35.052 6.874 1.00 26.62 152 GLY A O 1
ATOM 1198 N N . LYS A 1 153 ? 22.533 33.487 6.020 1.00 26.45 153 LYS A N 1
ATOM 1199 C CA . LYS A 1 153 ? 21.914 32.348 6.729 1.00 26.45 153 LYS A CA 1
ATOM 1200 C C . LYS A 1 153 ? 22.762 31.074 6.655 1.00 26.45 153 LYS A C 1
ATOM 1202 O O . LYS A 1 153 ? 23.195 30.633 5.595 1.00 26.45 153 LYS A O 1
ATOM 1207 N N . LYS A 1 154 ? 22.980 30.507 7.845 1.00 25.66 154 LYS A N 1
ATOM 1208 C CA . LYS A 1 154 ? 23.702 29.270 8.176 1.00 25.66 154 LYS A CA 1
ATOM 1209 C C . LYS A 1 154 ? 23.314 28.096 7.262 1.00 25.66 154 LYS A C 1
ATOM 1211 O O . LYS A 1 154 ? 22.133 27.767 7.149 1.00 25.66 154 LYS A O 1
ATOM 1216 N N . LYS A 1 155 ? 24.311 27.401 6.698 1.00 24.84 155 LYS A N 1
ATOM 1217 C CA . LYS A 1 155 ? 24.138 26.078 6.073 1.00 24.84 155 LYS A CA 1
ATOM 1218 C C . LYS A 1 155 ? 23.689 25.072 7.143 1.00 24.84 155 LYS A C 1
ATOM 1220 O O . LYS A 1 155 ? 24.473 24.707 8.013 1.00 24.84 155 LYS A O 1
ATOM 1225 N N . LYS A 1 156 ? 22.431 24.628 7.083 1.00 28.17 156 LYS A N 1
ATOM 1226 C CA . LYS A 1 156 ? 21.973 23.407 7.764 1.00 28.17 156 LYS A CA 1
ATOM 1227 C C . LYS A 1 156 ? 22.469 22.198 6.969 1.00 28.17 156 LYS A C 1
ATOM 1229 O O . LYS A 1 156 ? 22.296 22.166 5.752 1.00 28.17 156 LYS A O 1
ATOM 1234 N N . GLY A 1 157 ? 23.070 21.227 7.657 1.00 30.53 157 GLY A N 1
ATOM 1235 C CA . GLY A 1 157 ? 23.400 19.922 7.087 1.00 30.53 157 GLY A CA 1
ATOM 1236 C C . GLY A 1 157 ? 22.137 19.260 6.543 1.00 30.53 157 GLY A C 1
ATOM 1237 O O . GLY A 1 157 ? 21.136 19.140 7.249 1.00 30.53 157 GLY A O 1
ATOM 1238 N N . VAL A 1 158 ? 22.168 18.907 5.262 1.00 32.03 158 VAL A N 1
ATOM 1239 C CA . VAL A 1 158 ? 21.112 18.132 4.614 1.00 32.03 158 VAL A CA 1
ATOM 1240 C C . VAL A 1 158 ? 21.423 16.666 4.873 1.00 32.03 158 VAL A C 1
ATOM 1242 O O . VAL A 1 158 ? 22.496 16.190 4.510 1.00 32.03 158 VAL A O 1
ATOM 1245 N N . ASP A 1 159 ? 20.492 15.968 5.514 1.00 40.00 159 ASP A N 1
ATOM 1246 C CA . ASP A 1 159 ? 20.538 14.518 5.650 1.00 40.00 159 ASP A CA 1
ATOM 1247 C C . ASP A 1 159 ? 20.390 13.877 4.260 1.00 40.00 159 ASP A C 1
ATOM 1249 O O . ASP A 1 159 ? 19.318 13.883 3.651 1.00 40.00 159 ASP A O 1
ATOM 1253 N N . VAL A 1 160 ? 21.508 13.370 3.743 1.00 36.09 160 VAL A N 1
ATOM 1254 C CA . VAL A 1 160 ? 21.640 12.739 2.421 1.00 36.09 160 VAL A CA 1
ATOM 1255 C C . VAL A 1 160 ? 20.977 11.358 2.333 1.00 36.09 160 VAL A C 1
ATOM 1257 O O . VAL A 1 160 ? 20.948 10.773 1.252 1.00 36.09 160 VAL A O 1
ATOM 1260 N N . THR A 1 161 ? 20.412 10.845 3.431 1.00 37.38 161 THR A N 1
ATOM 1261 C CA . THR A 1 161 ? 19.667 9.574 3.455 1.00 37.38 161 THR A CA 1
ATOM 1262 C C . THR A 1 161 ? 18.158 9.744 3.243 1.00 37.38 161 THR A C 1
ATOM 1264 O O . THR A 1 161 ? 17.447 8.760 3.038 1.00 37.38 161 THR A O 1
ATOM 1267 N N . VAL A 1 162 ? 17.651 10.984 3.215 1.00 34.97 162 VAL A N 1
ATOM 1268 C CA . VAL A 1 162 ? 16.219 11.266 3.043 1.00 34.97 162 VAL A CA 1
ATOM 1269 C C . VAL A 1 162 ? 15.848 11.364 1.564 1.00 34.97 162 VAL A C 1
ATOM 1271 O O . VAL A 1 162 ? 16.284 12.258 0.837 1.00 34.97 162 VAL A O 1
ATOM 1274 N N . PHE A 1 163 ? 14.964 10.466 1.130 1.00 31.14 163 PHE A N 1
ATOM 1275 C CA . PHE A 1 163 ? 14.389 10.453 -0.211 1.00 31.14 163 PHE A CA 1
ATOM 1276 C C . PHE A 1 163 ? 13.564 11.730 -0.453 1.00 31.14 163 PHE A C 1
ATOM 1278 O O . PHE A 1 163 ? 12.479 11.908 0.098 1.00 31.14 163 PHE A O 1
ATOM 1285 N N . ARG A 1 164 ? 14.065 12.635 -1.298 1.00 32.31 164 ARG A N 1
ATOM 1286 C CA . ARG A 1 164 ? 13.265 13.708 -1.902 1.00 32.31 164 ARG A CA 1
ATOM 1287 C C . ARG A 1 164 ? 13.216 13.473 -3.400 1.00 32.31 164 ARG A C 1
ATOM 1289 O O . ARG A 1 164 ? 14.080 13.929 -4.142 1.00 32.31 164 ARG A O 1
ATOM 1296 N N . SER A 1 165 ? 12.188 12.763 -3.854 1.00 33.03 165 SER A N 1
ATOM 1297 C CA . SER A 1 165 ? 11.808 12.822 -5.259 1.00 33.03 165 SER A CA 1
ATOM 1298 C C . SER A 1 165 ? 11.340 14.251 -5.538 1.00 33.03 165 SER A C 1
ATOM 1300 O O . SER A 1 165 ? 10.265 14.650 -5.081 1.00 33.03 165 SER A O 1
ATOM 1302 N N . ASN A 1 166 ? 12.135 15.042 -6.257 1.00 27.20 166 ASN A N 1
ATOM 1303 C CA . ASN A 1 166 ? 11.628 16.274 -6.847 1.00 27.20 166 ASN A CA 1
ATOM 1304 C C . ASN A 1 166 ? 10.499 15.877 -7.809 1.00 27.20 166 ASN A C 1
ATOM 1306 O O . ASN A 1 166 ? 10.740 15.322 -8.878 1.00 27.20 166 ASN A O 1
ATOM 1310 N N . LYS A 1 167 ? 9.253 16.096 -7.374 1.00 38.84 167 LYS A N 1
ATOM 1311 C CA . LYS A 1 167 ? 8.031 15.882 -8.151 1.00 38.84 167 LYS A CA 1
ATOM 1312 C C . LYS A 1 167 ? 8.016 16.864 -9.326 1.00 38.84 167 LYS A C 1
ATOM 1314 O O . LYS A 1 167 ? 7.442 17.937 -9.213 1.00 38.84 167 LYS A O 1
ATOM 1319 N N . SER A 1 168 ? 8.611 16.504 -10.458 1.00 32.38 168 SER A N 1
ATOM 1320 C CA . SER A 1 168 ? 8.571 17.316 -11.686 1.00 32.38 168 SER A CA 1
ATOM 1321 C C . SER A 1 168 ? 7.583 16.803 -12.743 1.00 32.38 168 SER A C 1
ATOM 1323 O O . SER A 1 168 ? 7.703 17.144 -13.914 1.00 32.38 168 SER A O 1
ATOM 1325 N N . LYS A 1 169 ? 6.561 16.023 -12.355 1.00 37.81 169 LYS A N 1
ATOM 1326 C CA . LYS A 1 169 ? 5.446 15.651 -13.258 1.00 37.81 169 LYS A CA 1
ATOM 1327 C C . LYS A 1 169 ? 4.041 15.971 -12.731 1.00 37.81 169 LYS A C 1
ATOM 1329 O O . LYS A 1 169 ? 3.062 15.691 -13.410 1.00 37.81 169 LYS A O 1
ATOM 1334 N N . ALA A 1 170 ? 3.917 16.578 -11.549 1.00 32.09 170 ALA A N 1
ATOM 1335 C CA . ALA A 1 170 ? 2.618 16.811 -10.906 1.00 32.09 170 ALA A CA 1
ATOM 1336 C C . ALA A 1 170 ? 2.067 18.246 -11.042 1.00 32.09 170 ALA A C 1
ATOM 1338 O O . ALA A 1 170 ? 1.012 18.525 -10.484 1.00 32.09 170 ALA A O 1
ATOM 1339 N N . GLN A 1 171 ? 2.740 19.155 -11.758 1.00 26.25 171 GLN A N 1
ATOM 1340 C CA . GLN A 1 171 ? 2.364 20.580 -11.787 1.00 26.25 171 GLN A CA 1
ATOM 1341 C C . GLN A 1 171 ? 1.667 21.072 -13.068 1.00 26.25 171 GLN A C 1
ATOM 1343 O O . GLN A 1 171 ? 1.499 22.272 -13.241 1.00 26.25 171 GLN A O 1
ATOM 1348 N N . SER A 1 172 ? 1.173 20.180 -13.929 1.00 31.47 172 SER A N 1
ATOM 1349 C CA . SER A 1 172 ? 0.377 20.567 -15.105 1.00 31.47 172 SER A CA 1
ATOM 1350 C C . SER A 1 172 ? -0.955 19.808 -15.168 1.00 31.47 172 SER A C 1
ATOM 1352 O O . SER A 1 172 ? -1.134 18.911 -15.988 1.00 31.47 172 SER A O 1
ATOM 1354 N N . LYS A 1 173 ? -1.905 20.120 -14.280 1.00 40.59 173 LYS A N 1
ATOM 1355 C CA . LYS A 1 173 ? -3.287 19.602 -14.371 1.00 40.59 173 LYS A CA 1
ATOM 1356 C C . LYS A 1 173 ? -4.318 20.714 -14.153 1.00 40.59 173 LYS A C 1
ATOM 1358 O O . LYS A 1 173 ? -5.164 20.628 -13.274 1.00 40.59 173 LYS A O 1
ATOM 1363 N N . GLY A 1 174 ? -4.205 21.761 -14.970 1.00 33.34 174 GLY A N 1
ATOM 1364 C CA . GLY A 1 174 ? -5.246 22.774 -15.185 1.00 33.34 174 GLY A CA 1
ATOM 1365 C C . GLY A 1 174 ? -5.936 22.672 -16.553 1.00 33.34 174 GLY A C 1
ATOM 1366 O O . GLY A 1 174 ? -6.848 23.442 -16.823 1.00 33.34 174 GLY A O 1
ATOM 1367 N N . SER A 1 175 ? -5.532 21.743 -17.428 1.00 39.88 175 SER A N 1
ATOM 1368 C CA . SER A 1 175 ? -6.163 21.543 -18.736 1.00 39.88 175 SER A CA 1
ATOM 1369 C C . SER A 1 175 ? -7.087 20.324 -18.719 1.00 39.88 175 SER A C 1
ATOM 1371 O O . SER A 1 175 ? -6.778 19.303 -18.101 1.00 39.88 175 SER A O 1
ATOM 1373 N N . LYS A 1 176 ? -8.226 20.448 -19.410 1.00 45.41 176 LYS A N 1
ATOM 1374 C CA . LYS A 1 176 ? -9.152 19.366 -19.786 1.00 45.41 176 LYS A CA 1
ATOM 1375 C C . LYS A 1 176 ? -8.348 18.093 -20.112 1.00 45.41 176 LYS A C 1
ATOM 1377 O O . LYS A 1 176 ? -7.375 18.173 -20.859 1.00 45.41 176 LYS A O 1
ATOM 1382 N N . GLN A 1 177 ? -8.677 16.945 -19.509 1.00 60.06 177 GLN A N 1
ATOM 1383 C CA . GLN A 1 177 ? -7.957 15.702 -19.813 1.00 60.06 177 GLN A CA 1
ATOM 1384 C C . GLN A 1 177 ? -8.203 15.331 -21.280 1.00 60.06 177 GLN A C 1
ATOM 1386 O O . GLN A 1 177 ? -9.340 15.039 -21.642 1.00 60.06 177 GLN A O 1
ATOM 1391 N N . ASN A 1 178 ? -7.151 15.347 -22.102 1.00 75.62 178 ASN A N 1
ATOM 1392 C CA . ASN A 1 178 ? -7.242 14.940 -23.504 1.00 75.62 178 ASN A CA 1
ATOM 1393 C C . ASN A 1 178 ? -7.681 13.467 -23.601 1.00 75.62 178 ASN A C 1
ATOM 1395 O O . ASN A 1 178 ? -7.248 12.607 -22.818 1.00 75.62 178 ASN A O 1
ATOM 1399 N N . THR A 1 179 ? -8.538 13.180 -24.576 1.00 84.38 179 THR A N 1
ATOM 1400 C CA . THR A 1 179 ? -8.914 11.813 -24.966 1.00 84.38 179 THR A CA 1
ATOM 1401 C C . THR A 1 179 ? -7.701 11.062 -25.519 1.00 84.38 179 THR A C 1
ATOM 1403 O O . THR A 1 179 ? -6.720 11.670 -25.956 1.00 84.38 179 THR A O 1
ATOM 1406 N N . GLN A 1 180 ? -7.734 9.728 -25.499 1.00 84.56 180 GLN A N 1
ATOM 1407 C CA . GLN A 1 180 ? -6.660 8.929 -26.092 1.00 84.56 180 GLN A CA 1
ATOM 1408 C C . GLN A 1 180 ? -6.548 9.202 -27.599 1.00 84.56 180 GLN A C 1
ATOM 1410 O O . GLN A 1 180 ? -5.437 9.339 -28.109 1.00 84.56 180 GLN A O 1
ATOM 1415 N N . TYR A 1 181 ? -7.681 9.374 -28.283 1.00 87.25 181 TYR A N 1
ATOM 1416 C CA . TYR A 1 181 ? -7.735 9.777 -29.690 1.00 87.25 181 TYR A CA 1
ATOM 1417 C C . TYR A 1 181 ? -7.013 11.114 -29.960 1.00 87.25 181 TYR A C 1
ATOM 1419 O O . TYR A 1 181 ? -6.207 11.213 -30.884 1.00 87.25 181 TYR A O 1
ATOM 1427 N N . GLU A 1 182 ? -7.254 12.146 -29.144 1.00 86.88 182 GLU A N 1
ATOM 1428 C CA . GLU A 1 182 ? -6.585 13.454 -29.279 1.00 86.88 182 GLU A CA 1
ATOM 1429 C C . GLU A 1 182 ? -5.077 13.368 -29.028 1.00 86.88 182 GLU A C 1
ATOM 1431 O O . GLU A 1 182 ? -4.299 14.017 -29.725 1.00 86.88 182 GLU A O 1
ATOM 1436 N N . ILE A 1 183 ? -4.652 12.548 -28.063 1.00 88.44 183 ILE A N 1
ATOM 1437 C CA . ILE A 1 183 ? -3.227 12.317 -27.788 1.00 88.44 183 ILE A CA 1
ATOM 1438 C C . ILE A 1 183 ? -2.545 11.687 -29.007 1.00 88.44 183 ILE A C 1
ATOM 1440 O O . ILE A 1 183 ? -1.443 12.088 -29.369 1.00 88.44 183 ILE A O 1
ATOM 1444 N N . MET A 1 184 ? -3.201 10.733 -29.670 1.00 89.31 184 MET A N 1
ATOM 1445 C CA . MET A 1 184 ? -2.659 10.100 -30.874 1.00 89.31 184 MET A CA 1
ATOM 1446 C C . MET A 1 184 ? -2.546 11.077 -32.047 1.00 89.31 184 MET A C 1
ATOM 1448 O O . MET A 1 184 ? -1.536 11.065 -32.747 1.00 89.31 184 MET A O 1
ATOM 1452 N N . LYS A 1 185 ? -3.513 11.992 -32.202 1.00 88.06 185 LYS A N 1
ATOM 1453 C CA . LYS A 1 185 ? -3.419 13.099 -33.169 1.00 88.06 185 LYS A CA 1
ATOM 1454 C C . LYS A 1 185 ? -2.256 14.045 -32.880 1.00 88.06 185 LYS A C 1
ATOM 1456 O O . LYS A 1 185 ? -1.566 14.464 -33.801 1.00 88.06 185 LYS A O 1
ATOM 1461 N N . GLN A 1 186 ? -2.011 14.364 -31.609 1.00 88.56 186 GLN A N 1
ATOM 1462 C CA . GLN A 1 186 ? -0.869 15.194 -31.199 1.00 88.56 186 GLN A CA 1
ATOM 1463 C C . GLN A 1 186 ? 0.484 14.526 -31.480 1.00 88.56 186 GLN A C 1
ATOM 1465 O O . GLN A 1 186 ? 1.491 15.219 -31.579 1.00 88.56 186 GLN A O 1
ATOM 1470 N N . MET A 1 187 ? 0.515 13.196 -31.617 1.00 87.50 187 MET A N 1
ATOM 1471 C CA . MET A 1 187 ? 1.689 12.438 -32.065 1.00 87.50 187 MET A CA 1
ATOM 1472 C C . MET A 1 187 ? 1.799 12.343 -33.595 1.00 87.50 187 MET A C 1
ATOM 1474 O O . MET A 1 187 ? 2.626 11.576 -34.083 1.00 87.50 187 MET A O 1
ATOM 1478 N N . GLU A 1 188 ? 0.970 13.086 -34.335 1.00 88.44 188 GLU A N 1
ATOM 1479 C CA . GLU A 1 188 ? 0.948 13.119 -35.804 1.00 88.44 188 GLU A CA 1
ATOM 1480 C C . GLU A 1 188 ? 0.647 11.747 -36.442 1.00 88.44 188 GLU A C 1
ATOM 1482 O O . GLU A 1 188 ? 1.067 11.454 -37.560 1.00 88.44 188 GLU A O 1
ATOM 1487 N N . ILE A 1 189 ? -0.105 10.890 -35.737 1.00 89.19 189 ILE A N 1
ATOM 1488 C CA . ILE A 1 189 ? -0.596 9.612 -36.271 1.00 89.19 189 ILE A CA 1
ATOM 1489 C C . ILE A 1 189 ? -1.816 9.886 -37.153 1.00 89.19 189 ILE A C 1
ATOM 1491 O O . ILE A 1 189 ? -2.743 10.585 -36.741 1.00 89.19 189 ILE A O 1
ATOM 1495 N N . ASN A 1 190 ? -1.831 9.320 -38.360 1.00 86.94 190 ASN A N 1
ATOM 1496 C CA . ASN A 1 190 ? -2.908 9.516 -39.327 1.00 86.94 190 ASN A CA 1
ATOM 1497 C C . ASN A 1 190 ? -4.241 8.944 -38.807 1.00 86.94 190 ASN A C 1
ATOM 1499 O O . ASN A 1 190 ? -4.281 7.799 -38.359 1.00 86.94 190 ASN A O 1
ATOM 1503 N N . ASP A 1 191 ? -5.346 9.692 -38.933 1.00 83.25 191 ASP A N 1
ATOM 1504 C CA . ASP A 1 191 ? -6.697 9.280 -38.503 1.00 83.25 191 ASP A CA 1
ATOM 1505 C C . ASP A 1 191 ? -7.087 7.894 -39.019 1.00 83.25 191 ASP A C 1
ATOM 1507 O O . ASP A 1 191 ? -7.684 7.101 -38.289 1.00 83.25 191 ASP A O 1
ATOM 1511 N N . LYS A 1 192 ? -6.690 7.576 -40.257 1.00 84.81 192 LYS A N 1
ATOM 1512 C CA . LYS A 1 192 ? -6.964 6.274 -40.875 1.00 84.81 192 LYS A CA 1
ATOM 1513 C C . LYS A 1 192 ? -6.260 5.115 -40.175 1.00 84.81 192 LYS A C 1
ATOM 1515 O O . LYS A 1 192 ? -6.745 4.000 -40.267 1.00 84.81 192 LYS A O 1
ATOM 1520 N N . GLU A 1 193 ? -5.168 5.349 -39.456 1.00 87.94 193 GLU A N 1
ATOM 1521 C CA . GLU A 1 193 ? -4.393 4.309 -38.768 1.00 87.94 193 GLU A CA 1
ATOM 1522 C C . GLU A 1 193 ? -4.741 4.198 -37.279 1.00 87.94 193 GLU A C 1
ATOM 1524 O O . GLU A 1 193 ? -4.507 3.153 -36.672 1.00 87.94 193 GLU A O 1
ATOM 1529 N N . ILE A 1 194 ? -5.334 5.242 -36.681 1.00 89.44 194 ILE A N 1
ATOM 1530 C CA . ILE A 1 194 ? -5.633 5.294 -35.240 1.00 89.44 194 ILE A CA 1
ATOM 1531 C C . ILE A 1 194 ? -6.481 4.094 -34.796 1.00 89.44 194 ILE A C 1
ATOM 1533 O O . ILE A 1 194 ? -6.241 3.533 -33.730 1.00 89.44 194 ILE A O 1
ATOM 1537 N N . HIS A 1 195 ? -7.436 3.647 -35.613 1.00 89.06 195 HIS A N 1
ATOM 1538 C CA . HIS A 1 195 ? -8.319 2.536 -35.255 1.00 89.06 195 HIS A CA 1
ATOM 1539 C C . HIS A 1 195 ? -7.589 1.193 -35.040 1.00 89.06 195 HIS A C 1
ATOM 1541 O O . HIS A 1 195 ? -8.101 0.357 -34.292 1.00 89.06 195 HIS A O 1
ATOM 1547 N N . HIS A 1 196 ? -6.398 0.990 -35.623 1.00 92.00 196 HIS A N 1
ATOM 1548 C CA . HIS A 1 196 ? -5.588 -0.219 -35.416 1.00 92.00 196 HIS A CA 1
ATOM 1549 C C . HIS A 1 196 ? -5.011 -0.312 -33.999 1.00 92.00 196 HIS A C 1
ATOM 1551 O O . HIS A 1 196 ? -4.800 -1.404 -33.486 1.00 92.00 196 HIS A O 1
ATOM 1557 N N . PHE A 1 197 ? -4.845 0.818 -33.308 1.00 93.00 197 PHE A N 1
ATOM 1558 C CA . PHE A 1 197 ? -4.350 0.858 -31.929 1.00 93.00 197 PHE A CA 1
ATOM 1559 C C . PHE A 1 197 ? -5.387 0.396 -30.891 1.00 93.00 197 PHE A C 1
ATOM 1561 O O . PHE A 1 197 ? -5.140 0.472 -29.690 1.00 93.00 197 PHE A O 1
ATOM 1568 N N . GLN A 1 198 ? -6.553 -0.094 -31.314 1.00 91.06 198 GLN A N 1
ATOM 1569 C CA . GLN A 1 198 ? -7.428 -0.875 -30.434 1.00 91.06 198 GLN A CA 1
ATOM 1570 C C . GLN A 1 198 ? -6.829 -2.251 -30.108 1.00 91.06 198 GLN A C 1
ATOM 1572 O O . GLN A 1 198 ? -7.222 -2.856 -29.114 1.00 91.06 198 GLN A O 1
ATOM 1577 N N . ASP A 1 199 ? -5.892 -2.730 -30.931 1.00 92.94 199 ASP A N 1
ATOM 1578 C CA . ASP A 1 199 ? -5.091 -3.920 -30.672 1.00 92.94 199 ASP A CA 1
ATOM 1579 C C . ASP A 1 199 ? -3.769 -3.530 -29.978 1.00 92.94 199 ASP A C 1
ATOM 1581 O O . ASP A 1 199 ? -2.954 -2.825 -30.583 1.00 92.94 199 ASP A O 1
ATOM 1585 N N . PRO A 1 200 ? -3.520 -3.973 -28.730 1.00 92.25 200 PRO A N 1
ATOM 1586 C CA . PRO A 1 200 ? -2.271 -3.734 -28.006 1.00 92.25 200 PRO A CA 1
ATOM 1587 C C . PRO A 1 200 ? -1.001 -4.189 -28.742 1.00 92.25 200 PRO A C 1
ATOM 1589 O O . PRO A 1 200 ? 0.057 -3.579 -28.565 1.00 92.25 200 PRO A O 1
ATOM 1592 N N . GLU A 1 201 ? -1.061 -5.242 -29.561 1.00 93.88 201 GLU A N 1
ATOM 1593 C CA . GLU A 1 201 ? 0.124 -5.745 -30.269 1.00 93.88 201 GLU A CA 1
ATOM 1594 C C . GLU A 1 201 ? 0.593 -4.762 -31.346 1.00 93.88 201 GLU A C 1
ATOM 1596 O O . GLU A 1 201 ? 1.797 -4.545 -31.516 1.00 93.88 201 GLU A O 1
ATOM 1601 N N . TYR A 1 202 ? -0.346 -4.070 -31.998 1.00 94.62 202 TYR A N 1
ATOM 1602 C CA . TYR A 1 202 ? -0.040 -3.053 -33.002 1.00 94.62 202 TYR A CA 1
ATOM 1603 C C . TYR A 1 202 ? 0.826 -1.915 -32.439 1.00 94.62 202 TYR A C 1
ATOM 1605 O O . TYR A 1 202 ? 1.750 -1.446 -33.106 1.00 94.62 202 TYR A O 1
ATOM 1613 N N . TRP A 1 203 ? 0.612 -1.526 -31.175 1.00 94.75 203 TRP A N 1
ATOM 1614 C CA . TRP A 1 203 ? 1.449 -0.531 -30.488 1.00 94.75 203 TRP A CA 1
ATOM 1615 C C . TRP A 1 203 ? 2.908 -0.965 -30.438 1.00 94.75 203 TRP A C 1
ATOM 1617 O O . TRP A 1 203 ? 3.807 -0.164 -30.703 1.00 94.75 203 TRP A O 1
ATOM 1627 N N . CYS A 1 204 ? 3.132 -2.237 -30.102 1.00 94.12 204 CYS A N 1
ATOM 1628 C CA . CYS A 1 204 ? 4.458 -2.807 -29.930 1.00 94.12 204 CYS A CA 1
ATOM 1629 C C . CYS A 1 204 ? 5.250 -2.686 -31.231 1.00 94.12 204 CYS A C 1
ATOM 1631 O O . CYS A 1 204 ? 6.388 -2.223 -31.213 1.00 94.12 204 CYS A O 1
ATOM 1633 N N . TYR A 1 205 ? 4.638 -3.023 -32.367 1.00 94.00 205 TYR A N 1
ATOM 1634 C CA . TYR A 1 205 ? 5.281 -2.918 -33.675 1.00 94.00 205 TYR A CA 1
ATOM 1635 C C . TYR A 1 205 ? 5.434 -1.471 -34.147 1.00 94.00 205 TYR A C 1
ATOM 1637 O O . TYR A 1 205 ? 6.532 -1.072 -34.546 1.00 94.00 205 TYR A O 1
ATOM 1645 N N . TYR A 1 206 ? 4.369 -0.669 -34.062 1.00 95.00 206 TYR A N 1
ATOM 1646 C CA . TYR A 1 206 ? 4.368 0.710 -34.544 1.00 95.00 206 TYR A CA 1
ATOM 1647 C C . TYR A 1 206 ? 5.405 1.568 -33.810 1.00 95.00 206 TYR A C 1
ATOM 1649 O O . TYR A 1 206 ? 6.282 2.171 -34.437 1.00 95.00 206 TYR A O 1
ATOM 1657 N N . PHE A 1 207 ? 5.361 1.587 -32.473 1.00 95.94 207 PHE A N 1
ATOM 1658 C CA . PHE A 1 207 ? 6.260 2.430 -31.686 1.00 95.94 207 PHE A CA 1
ATOM 1659 C C . PHE A 1 207 ? 7.694 1.907 -31.667 1.00 95.94 207 PHE A C 1
ATOM 1661 O O . PHE A 1 207 ? 8.610 2.726 -31.693 1.00 95.94 207 PHE A O 1
ATOM 1668 N N . SER A 1 208 ? 7.922 0.589 -31.716 1.00 95.88 208 SER A N 1
ATOM 1669 C CA . SER A 1 208 ? 9.288 0.055 -31.859 1.00 95.88 208 SER A CA 1
ATOM 1670 C C . SER A 1 208 ? 9.904 0.441 -33.205 1.00 95.88 208 SER A C 1
ATOM 1672 O O . SER A 1 208 ? 11.071 0.831 -33.261 1.00 95.88 208 SER A O 1
ATOM 1674 N N . SER A 1 209 ? 9.119 0.395 -34.289 1.00 95.19 209 SER A N 1
ATOM 1675 C CA . SER A 1 209 ? 9.564 0.818 -35.621 1.00 95.19 209 SER A CA 1
ATOM 1676 C C . SER A 1 209 ? 9.905 2.311 -35.649 1.00 95.19 209 SER A C 1
ATOM 1678 O O . SER A 1 209 ? 11.009 2.690 -36.045 1.00 95.19 209 SER A O 1
ATOM 1680 N N . LYS A 1 210 ? 9.017 3.162 -35.117 1.00 95.44 210 LYS A N 1
ATOM 1681 C CA . LYS A 1 210 ? 9.255 4.611 -35.014 1.00 95.44 210 LYS A CA 1
ATOM 1682 C C . LYS A 1 210 ? 10.427 4.956 -34.101 1.00 95.44 210 LYS A C 1
ATOM 1684 O O . LYS A 1 210 ? 11.238 5.814 -34.438 1.00 95.44 210 LYS A O 1
ATOM 1689 N N . ALA A 1 211 ? 10.579 4.262 -32.976 1.00 96.25 211 ALA A N 1
ATOM 1690 C CA . ALA A 1 211 ? 11.731 4.428 -32.099 1.00 96.25 211 ALA A CA 1
ATOM 1691 C C . ALA A 1 211 ? 13.037 4.072 -32.823 1.00 96.25 211 ALA A C 1
ATOM 1693 O O . ALA A 1 211 ? 13.998 4.835 -32.748 1.00 96.25 211 ALA A O 1
ATOM 1694 N N . LYS A 1 212 ? 13.070 2.966 -33.576 1.00 95.75 212 LYS A N 1
ATOM 1695 C CA . LYS A 1 212 ? 14.223 2.592 -34.407 1.00 95.75 212 LYS A CA 1
ATOM 1696 C C . LYS A 1 212 ? 14.518 3.639 -35.485 1.00 95.75 212 LYS A C 1
ATOM 1698 O O . LYS A 1 212 ? 15.683 3.972 -35.685 1.00 95.75 212 LYS A O 1
ATOM 1703 N N . GLU A 1 213 ? 13.502 4.177 -36.158 1.00 94.81 213 GLU A N 1
ATOM 1704 C CA . GLU A 1 213 ? 13.645 5.263 -37.141 1.00 94.81 213 GLU A CA 1
ATOM 1705 C C . GLU A 1 213 ? 14.274 6.509 -36.497 1.00 94.81 213 GLU A C 1
ATOM 1707 O O . GLU A 1 213 ? 15.300 7.007 -36.964 1.00 94.81 213 GLU A O 1
ATOM 1712 N N . HIS A 1 214 ? 13.724 6.960 -35.368 1.00 94.75 214 HIS A N 1
ATOM 1713 C CA . HIS A 1 214 ? 14.207 8.140 -34.652 1.00 94.75 214 HIS A CA 1
ATOM 1714 C C . HIS A 1 214 ? 15.632 7.956 -34.123 1.00 94.75 214 HIS A C 1
ATOM 1716 O O . HIS A 1 214 ? 16.441 8.875 -34.207 1.00 94.75 214 HIS A O 1
ATOM 1722 N N . LEU A 1 215 ? 15.965 6.774 -33.598 1.00 95.31 215 LEU A N 1
ATOM 1723 C CA . LEU A 1 215 ? 17.306 6.470 -33.098 1.00 95.31 215 LEU A CA 1
ATOM 1724 C C . LEU A 1 215 ? 18.336 6.334 -34.229 1.00 95.31 215 LEU A C 1
ATOM 1726 O O . LEU A 1 215 ? 19.482 6.743 -34.053 1.00 95.31 215 LEU A O 1
ATOM 1730 N N . ASN A 1 216 ? 17.936 5.826 -35.399 1.00 93.25 216 ASN A N 1
ATOM 1731 C CA . ASN A 1 216 ? 18.780 5.863 -36.596 1.00 93.25 216 ASN A CA 1
ATOM 1732 C C . ASN A 1 216 ? 19.016 7.298 -37.068 1.00 93.25 216 ASN A C 1
ATOM 1734 O O . ASN A 1 216 ? 20.159 7.665 -37.320 1.00 93.25 216 ASN A O 1
ATOM 1738 N N . SER A 1 217 ? 17.971 8.130 -37.106 1.00 92.69 217 SER A N 1
ATOM 1739 C CA . SER A 1 217 ? 18.109 9.552 -37.446 1.00 92.69 217 SER A CA 1
ATOM 1740 C C . SER A 1 217 ? 18.943 10.320 -36.418 1.00 92.69 217 SER A C 1
ATOM 1742 O O . SER A 1 217 ? 19.641 11.258 -36.791 1.00 92.69 217 SER A O 1
ATOM 1744 N N . PHE A 1 218 ? 18.900 9.921 -35.144 1.00 92.94 218 PHE A N 1
ATOM 1745 C CA . PHE A 1 218 ? 19.778 10.430 -34.087 1.00 92.94 218 PHE A CA 1
ATOM 1746 C C . PHE A 1 218 ? 21.244 10.002 -34.288 1.00 92.94 218 PHE A C 1
ATOM 1748 O O . PHE A 1 218 ? 22.145 10.603 -33.710 1.00 92.94 218 PHE A O 1
ATOM 1755 N N . GLY A 1 219 ? 21.492 8.987 -35.121 1.00 92.62 219 GLY A N 1
ATOM 1756 C CA . GLY A 1 219 ? 22.818 8.460 -35.416 1.00 92.62 219 GLY A CA 1
ATOM 1757 C C . GLY A 1 219 ? 23.335 7.477 -34.370 1.00 92.62 219 GLY A C 1
ATOM 1758 O O . GLY A 1 219 ? 24.543 7.386 -34.201 1.00 92.62 219 GLY A O 1
ATOM 1759 N N . LEU A 1 220 ? 22.466 6.765 -33.649 1.00 94.50 220 LEU A N 1
ATOM 1760 C CA . LEU A 1 220 ? 22.882 5.818 -32.609 1.00 94.50 220 LEU A CA 1
ATOM 1761 C C . LEU A 1 220 ? 23.816 4.728 -33.170 1.00 94.50 220 LEU A C 1
ATOM 1763 O O . LEU A 1 220 ? 23.473 4.074 -34.157 1.00 94.50 220 LEU A O 1
ATOM 1767 N N . PHE A 1 221 ? 24.958 4.480 -32.518 1.00 93.62 221 PHE A N 1
ATOM 1768 C CA . PHE A 1 221 ? 25.924 3.455 -32.938 1.00 93.62 221 PHE A CA 1
ATOM 1769 C C . PHE A 1 221 ? 25.464 2.040 -32.536 1.00 93.62 221 PHE A C 1
ATOM 1771 O O . PHE A 1 221 ? 26.085 1.389 -31.705 1.00 93.62 221 PHE A O 1
ATOM 1778 N N . CYS A 1 222 ? 24.324 1.585 -33.061 1.00 94.94 222 CYS A N 1
ATOM 1779 C CA . CYS A 1 222 ? 23.630 0.377 -32.603 1.00 94.94 222 CYS A CA 1
ATOM 1780 C C . CYS A 1 222 ? 23.707 -0.791 -33.601 1.00 94.94 222 CYS A C 1
ATOM 1782 O O . CYS A 1 222 ? 23.458 -0.609 -34.792 1.00 94.94 222 CYS A O 1
ATOM 1784 N N . ASP A 1 223 ? 23.939 -2.009 -33.097 1.00 95.12 223 ASP A N 1
ATOM 1785 C CA . ASP A 1 223 ? 23.755 -3.257 -33.857 1.00 95.12 223 ASP A CA 1
ATOM 1786 C C . ASP A 1 223 ? 22.274 -3.670 -33.822 1.00 95.12 223 ASP A C 1
ATOM 1788 O O . ASP A 1 223 ? 21.792 -4.315 -32.884 1.00 95.12 223 ASP A O 1
ATOM 1792 N N . TRP A 1 224 ? 21.529 -3.271 -34.853 1.00 94.62 224 TRP A N 1
ATOM 1793 C CA . TRP A 1 224 ? 20.085 -3.501 -34.942 1.00 94.62 224 TRP A CA 1
ATOM 1794 C C . TRP A 1 224 ? 19.684 -4.961 -35.172 1.00 94.62 224 TRP A C 1
ATOM 1796 O O . TRP A 1 224 ? 18.506 -5.286 -35.006 1.00 94.62 224 TRP A O 1
ATOM 1806 N N . ARG A 1 225 ? 20.618 -5.850 -35.538 1.00 94.62 225 ARG A N 1
ATOM 1807 C CA . ARG A 1 225 ? 20.341 -7.291 -35.698 1.00 94.62 225 ARG A CA 1
ATOM 1808 C C . ARG A 1 225 ? 20.021 -7.953 -34.358 1.00 94.62 225 ARG A C 1
ATOM 1810 O O . ARG A 1 225 ? 19.375 -8.992 -34.309 1.00 94.62 225 ARG A O 1
ATOM 1817 N N . ARG A 1 226 ? 20.463 -7.328 -33.262 1.00 94.94 226 ARG A N 1
ATOM 1818 C CA . ARG A 1 226 ? 20.274 -7.787 -31.879 1.00 94.94 226 ARG A CA 1
ATOM 1819 C C . ARG A 1 226 ? 19.062 -7.140 -31.202 1.00 94.94 226 ARG A C 1
ATOM 1821 O O . ARG A 1 226 ? 18.900 -7.274 -29.991 1.00 94.94 226 ARG A O 1
ATOM 1828 N N . SER A 1 227 ? 18.228 -6.424 -31.956 1.00 96.12 227 SER A N 1
ATOM 1829 C CA . SER A 1 227 ? 17.016 -5.789 -31.440 1.00 96.12 227 SER A CA 1
ATOM 1830 C C . SER A 1 227 ? 15.848 -6.756 -31.329 1.00 96.12 227 SER A C 1
ATOM 1832 O O . SER A 1 227 ? 15.635 -7.603 -32.191 1.00 96.12 227 SER A O 1
ATOM 1834 N N . PHE A 1 228 ? 15.053 -6.593 -30.274 1.00 96.31 228 PHE A N 1
ATOM 1835 C CA . PHE A 1 228 ? 13.878 -7.415 -30.014 1.00 96.31 228 PHE A CA 1
ATOM 1836 C C . PHE A 1 228 ? 12.832 -6.680 -29.163 1.00 96.31 228 PHE A C 1
ATOM 1838 O O . PHE A 1 228 ? 13.122 -5.637 -28.572 1.00 96.31 228 PHE A O 1
ATOM 1845 N N . ILE A 1 229 ? 11.628 -7.254 -29.085 1.00 95.75 229 ILE A N 1
ATOM 1846 C CA . ILE A 1 229 ? 10.535 -6.845 -28.186 1.00 95.75 229 ILE A CA 1
ATOM 1847 C C . ILE A 1 229 ? 10.374 -7.847 -27.029 1.00 95.75 229 ILE A C 1
ATOM 1849 O O . ILE A 1 229 ? 10.766 -9.009 -27.166 1.00 95.75 229 ILE A O 1
ATOM 1853 N N . THR A 1 230 ? 9.822 -7.407 -25.892 1.00 93.94 230 THR A N 1
ATOM 1854 C CA . THR A 1 230 ? 9.889 -8.143 -24.609 1.00 93.94 230 THR A CA 1
ATOM 1855 C C . THR A 1 230 ? 8.640 -8.961 -24.214 1.00 93.94 230 THR A C 1
ATOM 1857 O O . THR A 1 230 ? 8.426 -9.231 -23.033 1.00 93.94 230 THR A O 1
ATOM 1860 N N . THR A 1 231 ? 7.789 -9.370 -25.152 1.00 93.62 231 THR A N 1
ATOM 1861 C CA . THR A 1 231 ? 6.545 -10.128 -24.873 1.00 93.62 231 THR A CA 1
ATOM 1862 C C . THR A 1 231 ? 6.592 -11.538 -25.468 1.00 93.62 231 THR A C 1
ATOM 1864 O O . THR A 1 231 ? 7.519 -11.867 -26.209 1.00 93.62 231 THR A O 1
ATOM 1867 N N . ASN A 1 232 ? 5.573 -12.355 -25.187 1.00 91.94 232 ASN A N 1
ATOM 1868 C CA . ASN A 1 232 ? 5.346 -13.656 -25.828 1.00 91.94 232 ASN A CA 1
ATOM 1869 C C . ASN A 1 232 ? 5.223 -13.589 -27.364 1.00 91.94 232 ASN A C 1
ATOM 1871 O O . ASN A 1 232 ? 5.441 -14.596 -28.032 1.00 91.94 232 ASN A O 1
ATOM 1875 N N . ILE A 1 233 ? 4.964 -12.401 -27.924 1.00 93.00 233 ILE A N 1
ATOM 1876 C CA . ILE A 1 233 ? 5.037 -12.116 -29.366 1.00 93.00 233 ILE A CA 1
ATOM 1877 C C . ILE A 1 233 ? 6.428 -12.470 -29.928 1.00 93.00 233 ILE A C 1
ATOM 1879 O O . ILE A 1 233 ? 6.558 -12.896 -31.074 1.00 93.00 233 ILE A O 1
ATOM 1883 N N . ASN A 1 234 ? 7.486 -12.329 -29.121 1.00 95.88 234 ASN A N 1
ATOM 1884 C CA . ASN A 1 234 ? 8.822 -12.794 -29.469 1.00 95.88 234 ASN A CA 1
ATOM 1885 C C . ASN A 1 234 ? 9.124 -14.156 -28.810 1.00 95.88 234 ASN A C 1
ATOM 1887 O O . ASN A 1 234 ? 9.514 -14.193 -27.637 1.00 95.88 234 ASN A O 1
ATOM 1891 N N . PRO A 1 235 ? 9.076 -15.273 -29.560 1.00 96.00 235 PRO A N 1
ATOM 1892 C CA . PRO A 1 235 ? 9.241 -16.610 -28.992 1.00 96.00 235 PRO A CA 1
ATOM 1893 C C . PRO A 1 235 ? 10.639 -16.867 -28.408 1.00 96.00 235 PRO A C 1
ATOM 1895 O O . PRO A 1 235 ? 10.789 -17.690 -27.504 1.00 96.00 235 PRO A O 1
ATOM 1898 N N . TYR A 1 236 ? 11.681 -16.185 -28.895 1.00 97.19 236 TYR A N 1
ATOM 1899 C CA . TYR A 1 236 ? 13.043 -16.359 -28.377 1.00 97.19 236 TYR A CA 1
ATOM 1900 C C . TYR A 1 236 ? 13.204 -15.705 -27.007 1.00 97.19 236 TYR A C 1
ATOM 1902 O O . TYR A 1 236 ? 13.739 -16.319 -26.081 1.00 97.19 236 TYR A O 1
ATOM 1910 N N . TYR A 1 237 ? 12.714 -14.472 -26.868 1.00 96.94 237 TYR A N 1
ATOM 1911 C CA . TYR A 1 237 ? 12.740 -13.766 -25.591 1.00 96.94 237 TYR A CA 1
ATOM 1912 C C . TYR A 1 237 ? 11.808 -14.428 -24.574 1.00 96.94 237 TYR A C 1
ATOM 1914 O O . TYR A 1 237 ? 12.184 -14.586 -23.415 1.00 96.94 237 TYR A O 1
ATOM 1922 N N . ASP A 1 238 ? 10.649 -14.911 -25.020 1.00 96.25 238 ASP A N 1
ATOM 1923 C CA . ASP A 1 238 ? 9.720 -15.662 -24.183 1.00 96.25 238 ASP A CA 1
ATOM 1924 C C . ASP A 1 238 ? 10.366 -16.920 -23.583 1.00 96.25 238 ASP A C 1
ATOM 1926 O O . ASP A 1 238 ? 10.332 -17.136 -22.369 1.00 96.25 238 ASP A O 1
ATOM 1930 N N . LYS A 1 239 ? 11.068 -17.714 -24.403 1.00 96.44 239 LYS A N 1
ATOM 1931 C CA . LYS A 1 239 ? 11.840 -18.874 -23.926 1.00 96.44 239 LYS A CA 1
ATOM 1932 C C . LYS A 1 239 ? 12.969 -18.479 -22.971 1.00 96.44 239 LYS A C 1
ATOM 1934 O O . LYS A 1 239 ? 13.214 -19.190 -21.996 1.00 96.44 239 LYS A O 1
ATOM 1939 N N . PHE A 1 240 ? 13.642 -17.355 -23.219 1.00 97.38 240 PHE A N 1
ATOM 1940 C CA . PHE A 1 240 ? 14.688 -16.836 -22.334 1.00 97.38 240 PHE A CA 1
ATOM 1941 C C . PHE A 1 240 ? 14.137 -16.462 -20.948 1.00 97.38 240 PHE A C 1
ATOM 1943 O O . PHE A 1 240 ? 14.698 -16.877 -19.930 1.00 97.38 240 PHE A O 1
ATOM 1950 N N . VAL A 1 241 ? 13.010 -15.747 -20.891 1.00 96.75 241 VAL A N 1
ATOM 1951 C CA . VAL A 1 241 ? 12.340 -15.392 -19.629 1.00 96.75 241 VAL A CA 1
ATOM 1952 C C . VAL A 1 241 ? 11.838 -16.650 -18.914 1.00 96.75 241 VAL A C 1
ATOM 1954 O O . VAL A 1 241 ? 12.065 -16.809 -17.713 1.00 96.75 241 VAL A O 1
ATOM 1957 N N . ASN A 1 242 ? 11.252 -17.601 -19.645 1.00 95.81 242 ASN A N 1
ATOM 1958 C CA . ASN A 1 242 ? 10.841 -18.890 -19.089 1.00 95.81 242 ASN A CA 1
ATOM 1959 C C . ASN A 1 242 ? 12.016 -19.656 -18.456 1.00 95.81 242 ASN A C 1
ATOM 1961 O O . ASN A 1 242 ? 11.892 -20.184 -17.345 1.00 95.81 242 ASN A O 1
ATOM 1965 N N . TRP A 1 243 ? 13.178 -19.700 -19.116 1.00 96.31 243 TRP A N 1
ATOM 1966 C CA . TRP A 1 243 ? 14.400 -20.289 -18.556 1.00 96.31 243 TRP A CA 1
ATOM 1967 C C . TRP A 1 243 ? 14.850 -19.567 -17.277 1.00 96.31 243 TRP A C 1
ATOM 1969 O O . TRP A 1 243 ? 15.140 -20.224 -16.270 1.00 96.31 243 TRP A O 1
ATOM 1979 N N . GLN A 1 244 ? 14.854 -18.230 -17.284 1.00 97.31 244 GLN A N 1
ATOM 1980 C CA . GLN A 1 244 ? 15.234 -17.410 -16.132 1.00 97.31 244 GLN A CA 1
ATOM 1981 C C . GLN A 1 244 ? 14.347 -17.712 -14.917 1.00 97.31 244 GLN A C 1
ATOM 1983 O O . GLN A 1 244 ? 14.859 -18.002 -13.833 1.00 97.31 244 GLN A O 1
ATOM 1988 N N . PHE A 1 245 ? 13.024 -17.689 -15.093 1.00 96.31 245 PHE A N 1
ATOM 1989 C CA . PHE A 1 245 ? 12.069 -17.931 -14.012 1.00 96.31 245 PHE A CA 1
ATOM 1990 C C . PHE A 1 245 ? 12.144 -19.370 -13.492 1.00 96.31 245 PHE A C 1
ATOM 1992 O O . PHE A 1 245 ? 12.171 -19.579 -12.281 1.00 96.31 245 PHE A O 1
ATOM 1999 N N . ASN A 1 246 ? 12.301 -20.367 -14.367 1.00 95.62 246 ASN A N 1
ATOM 2000 C CA . ASN A 1 246 ? 12.553 -21.743 -13.932 1.00 95.62 246 ASN A CA 1
ATOM 2001 C C . ASN A 1 246 ? 13.844 -21.869 -13.106 1.00 95.62 246 ASN A C 1
ATOM 2003 O O . ASN A 1 246 ? 13.884 -22.611 -12.123 1.00 95.62 246 ASN A O 1
ATOM 2007 N N . ARG A 1 247 ? 14.911 -21.140 -13.461 1.00 95.50 247 ARG A N 1
ATOM 2008 C CA . ARG A 1 247 ? 16.171 -21.155 -12.702 1.00 95.50 247 ARG A CA 1
ATOM 2009 C C . ARG A 1 247 ? 16.029 -20.485 -11.336 1.00 95.50 247 ARG A C 1
ATOM 2011 O O . ARG A 1 247 ? 16.572 -21.009 -10.365 1.00 95.50 247 ARG A O 1
ATOM 2018 N N . LEU A 1 248 ? 15.303 -19.369 -11.253 1.00 95.25 248 LEU A N 1
ATOM 2019 C CA . LEU A 1 248 ? 14.994 -18.693 -9.989 1.00 95.25 248 LEU A CA 1
ATOM 2020 C C . LEU A 1 248 ? 14.134 -19.577 -9.076 1.00 95.25 248 LEU A C 1
ATOM 2022 O O . LEU A 1 248 ? 14.428 -19.695 -7.887 1.00 95.25 248 LEU A O 1
ATOM 2026 N N . TYR A 1 249 ? 13.136 -20.262 -9.637 1.00 93.88 249 TYR A N 1
ATOM 2027 C CA . TYR A 1 249 ? 12.309 -21.218 -8.903 1.00 93.88 249 TYR A CA 1
ATOM 2028 C C . TYR A 1 249 ? 13.128 -22.395 -8.360 1.00 93.88 249 TYR A C 1
ATOM 2030 O O . TYR A 1 249 ? 13.060 -22.682 -7.169 1.00 93.88 249 TYR A O 1
ATOM 2038 N N . LYS A 1 250 ? 14.008 -23.000 -9.176 1.00 95.00 250 LYS A N 1
ATOM 2039 C CA . LYS A 1 250 ? 14.942 -24.057 -8.728 1.00 95.00 250 LYS A CA 1
ATOM 2040 C C . LYS A 1 250 ? 15.881 -23.610 -7.596 1.00 95.00 250 LYS A C 1
ATOM 2042 O O . LYS A 1 250 ? 16.394 -24.455 -6.872 1.00 95.00 250 LYS A O 1
ATOM 2047 N N . LYS A 1 251 ? 16.125 -22.303 -7.449 1.00 93.94 251 LYS A N 1
ATOM 2048 C CA . LYS A 1 251 ? 16.912 -21.711 -6.353 1.00 93.94 251 LYS A CA 1
ATOM 2049 C C . LYS A 1 251 ? 16.066 -21.315 -5.134 1.00 93.94 251 LYS A C 1
ATOM 2051 O O . LYS A 1 251 ? 16.588 -20.658 -4.241 1.00 93.94 251 LYS A O 1
ATOM 2056 N N . ASN A 1 252 ? 14.780 -21.675 -5.093 1.00 92.94 252 ASN A N 1
ATOM 2057 C CA . ASN A 1 252 ? 13.821 -21.261 -4.061 1.00 92.94 252 ASN A CA 1
ATOM 2058 C C . ASN A 1 252 ? 13.693 -19.729 -3.915 1.00 92.94 252 ASN A C 1
ATOM 2060 O O . ASN A 1 252 ? 13.365 -19.222 -2.844 1.00 92.94 252 ASN A O 1
ATOM 2064 N N . LEU A 1 253 ? 13.954 -18.980 -4.995 1.00 93.88 253 LEU A N 1
ATOM 2065 C CA . LEU A 1 253 ? 13.802 -17.520 -5.032 1.00 93.88 253 LEU A CA 1
ATOM 2066 C C . LEU A 1 253 ? 12.439 -17.085 -5.574 1.00 93.88 253 LEU A C 1
ATOM 2068 O O . LEU A 1 253 ? 12.130 -15.900 -5.533 1.00 93.88 253 LEU A O 1
ATOM 2072 N N . ILE A 1 254 ? 11.632 -18.022 -6.076 1.00 93.69 254 ILE A N 1
ATOM 2073 C CA . ILE A 1 254 ? 10.246 -17.786 -6.476 1.00 93.69 254 ILE A CA 1
ATOM 2074 C C . ILE A 1 254 ? 9.339 -18.625 -5.590 1.00 93.69 254 ILE A C 1
ATOM 2076 O O . ILE A 1 254 ? 9.560 -19.826 -5.441 1.00 93.69 254 ILE A O 1
ATOM 2080 N N . TYR A 1 255 ? 8.301 -18.005 -5.040 1.00 89.00 255 TYR A N 1
ATOM 2081 C CA . TYR A 1 255 ? 7.277 -18.704 -4.274 1.00 89.00 255 TYR A CA 1
ATOM 2082 C C . TYR A 1 255 ? 5.889 -18.124 -4.561 1.00 89.00 255 TYR A C 1
ATOM 2084 O O . TYR A 1 255 ? 5.756 -16.988 -5.024 1.00 89.00 255 TYR A O 1
ATOM 2092 N N . TYR A 1 256 ? 4.858 -18.924 -4.300 1.00 86.38 256 TYR A N 1
ATOM 2093 C CA . TYR A 1 256 ? 3.459 -18.521 -4.398 1.00 86.38 256 TYR A CA 1
ATOM 2094 C C . TYR A 1 256 ? 2.909 -18.305 -2.992 1.00 86.38 256 TYR A C 1
ATOM 2096 O O . TYR A 1 256 ? 3.101 -19.149 -2.115 1.00 86.38 256 TYR A O 1
ATOM 2104 N N . GLY A 1 257 ? 2.255 -17.174 -2.757 1.00 83.75 257 GLY A N 1
ATOM 2105 C CA . GLY A 1 257 ? 1.701 -16.867 -1.443 1.00 83.75 257 GLY A CA 1
ATOM 2106 C C . GLY A 1 257 ? 0.669 -15.755 -1.490 1.00 83.75 257 GLY A C 1
ATOM 2107 O O . GLY A 1 257 ? 0.563 -15.040 -2.485 1.00 83.75 257 GLY A O 1
ATOM 2108 N N . SER A 1 258 ? -0.075 -15.615 -0.395 1.00 84.75 258 SER A N 1
ATOM 2109 C CA . SER A 1 258 ? -1.010 -14.510 -0.198 1.00 84.75 258 SER A CA 1
ATOM 2110 C C . SER A 1 258 ? -0.298 -13.328 0.450 1.00 84.75 258 SER A C 1
ATOM 2112 O O . SER A 1 258 ? 0.285 -13.473 1.531 1.00 84.75 258 SER A O 1
ATOM 2114 N N . ARG A 1 259 ? -0.341 -12.151 -0.181 1.00 85.19 259 ARG A N 1
ATOM 2115 C CA . ARG A 1 259 ? 0.071 -10.891 0.458 1.00 85.19 259 ARG A CA 1
ATOM 2116 C C . ARG A 1 259 ? -0.927 -9.785 0.180 1.00 85.19 259 ARG A C 1
ATOM 2118 O O . ARG A 1 259 ? -1.661 -9.799 -0.804 1.00 85.19 259 ARG A O 1
ATOM 2125 N N . ILE A 1 260 ? -0.879 -8.783 1.047 1.00 90.31 260 ILE A N 1
ATOM 2126 C CA . ILE A 1 260 ? -1.551 -7.513 0.829 1.00 90.31 260 ILE A CA 1
ATOM 2127 C C . ILE A 1 260 ? -0.880 -6.779 -0.332 1.00 90.31 260 ILE A C 1
ATOM 2129 O O . ILE A 1 260 ? 0.325 -6.523 -0.303 1.00 90.31 260 ILE A O 1
ATOM 2133 N N . THR A 1 261 ? -1.669 -6.389 -1.329 1.00 88.62 261 THR A N 1
ATOM 2134 C CA . THR A 1 261 ? -1.218 -5.553 -2.444 1.00 88.62 261 THR A CA 1
ATOM 2135 C C . THR A 1 261 ? -2.198 -4.415 -2.672 1.00 88.62 261 THR A C 1
ATOM 2137 O O . THR A 1 261 ? -3.391 -4.541 -2.397 1.00 88.62 261 THR A O 1
ATOM 2140 N N . ILE A 1 262 ? -1.710 -3.312 -3.241 1.00 91.00 262 ILE A N 1
ATOM 2141 C CA . ILE A 1 262 ? -2.599 -2.329 -3.861 1.00 91.00 262 ILE A CA 1
ATOM 2142 C C . ILE A 1 262 ? -3.314 -3.031 -5.018 1.00 91.00 262 ILE A C 1
ATOM 2144 O O . ILE A 1 262 ? -2.674 -3.754 -5.783 1.00 91.00 262 ILE A O 1
ATOM 2148 N N . PHE A 1 263 ? -4.623 -2.856 -5.129 1.00 91.06 263 PHE A N 1
ATOM 2149 C CA . PHE A 1 263 ? -5.489 -3.650 -5.990 1.00 91.06 263 PHE A CA 1
ATOM 2150 C C . PHE A 1 263 ? -6.535 -2.769 -6.673 1.00 91.06 263 PHE A C 1
ATOM 2152 O O . PHE A 1 263 ? -7.160 -1.920 -6.030 1.00 91.06 263 PHE A O 1
ATOM 2159 N N . SER A 1 264 ? -6.726 -2.979 -7.977 1.00 89.19 264 SER A N 1
ATOM 2160 C CA . SER A 1 264 ? -7.810 -2.362 -8.744 1.00 89.19 264 SER A CA 1
ATOM 2161 C C . SER A 1 264 ? -8.981 -3.335 -8.822 1.00 89.19 264 SER A C 1
ATOM 2163 O O . SER A 1 264 ? -8.859 -4.423 -9.385 1.00 89.19 264 SER A O 1
ATOM 2165 N N . ARG A 1 265 ? -10.136 -2.926 -8.282 1.00 87.69 265 ARG A N 1
ATOM 2166 C CA . ARG A 1 265 ? -11.369 -3.730 -8.320 1.00 87.69 265 ARG A CA 1
ATOM 2167 C C . ARG A 1 265 ? -11.944 -3.881 -9.723 1.00 87.69 265 ARG A C 1
ATOM 2169 O O . ARG A 1 265 ? -12.572 -4.891 -10.002 1.00 87.69 265 ARG A O 1
ATOM 2176 N N . VAL A 1 266 ? -11.709 -2.910 -10.604 1.00 83.19 266 VAL A N 1
ATOM 2177 C CA . VAL A 1 266 ? -12.188 -2.984 -11.991 1.00 83.19 266 VAL A CA 1
ATOM 2178 C C . VAL A 1 266 ? -11.312 -3.915 -12.819 1.00 83.19 266 VAL A C 1
ATOM 2180 O O . VAL A 1 266 ? -11.836 -4.772 -13.523 1.00 83.19 266 VAL A O 1
ATOM 2183 N N . ASN A 1 267 ? -9.988 -3.831 -12.661 1.00 79.12 267 ASN A N 1
ATOM 2184 C CA . ASN A 1 267 ? -9.068 -4.721 -13.378 1.00 79.12 267 ASN A CA 1
ATOM 2185 C C . ASN A 1 267 ? -8.945 -6.105 -12.728 1.00 79.12 267 ASN A C 1
ATOM 2187 O O . ASN A 1 267 ? -8.305 -6.987 -13.291 1.00 79.12 267 ASN A O 1
ATOM 2191 N N . ASN A 1 268 ? -9.530 -6.299 -11.540 1.00 83.62 268 ASN A N 1
ATOM 2192 C CA . ASN A 1 268 ? -9.488 -7.551 -10.790 1.00 83.62 268 ASN A CA 1
ATOM 2193 C C . ASN A 1 268 ? -8.057 -8.074 -10.548 1.00 83.62 268 ASN A C 1
ATOM 2195 O O . ASN A 1 268 ? -7.827 -9.284 -10.510 1.00 83.62 268 ASN A O 1
ATOM 2199 N N . GLN A 1 269 ? -7.092 -7.163 -10.372 1.00 81.88 269 GLN A N 1
ATOM 2200 C CA . GLN A 1 269 ? -5.683 -7.502 -10.173 1.00 81.88 269 GLN A CA 1
ATOM 2201 C C . GLN A 1 269 ? -4.925 -6.506 -9.288 1.00 81.88 269 GLN A C 1
ATOM 2203 O O . GLN A 1 269 ? -5.350 -5.366 -9.068 1.00 81.88 269 GLN A O 1
ATOM 2208 N N . ALA A 1 270 ? -3.749 -6.936 -8.822 1.00 85.25 270 ALA A N 1
ATOM 2209 C CA . ALA A 1 270 ? -2.783 -6.073 -8.157 1.00 85.25 270 ALA A CA 1
ATOM 2210 C C . ALA A 1 270 ? -2.381 -4.901 -9.072 1.00 85.25 270 ALA A C 1
ATOM 2212 O O . ALA A 1 270 ? -1.956 -5.124 -10.201 1.00 85.25 270 ALA A O 1
ATOM 2213 N N . CYS A 1 271 ? -2.495 -3.671 -8.565 1.00 84.12 271 CYS A N 1
ATOM 2214 C CA . CYS A 1 271 ? -2.241 -2.425 -9.288 1.00 84.12 271 CYS A CA 1
ATOM 2215 C C . CYS A 1 271 ? -0.812 -1.920 -9.006 1.00 84.12 271 CYS A C 1
ATOM 2217 O O . CYS A 1 271 ? -0.503 -1.343 -7.950 1.00 84.12 271 CYS A O 1
ATOM 2219 N N . ALA A 1 272 ? 0.086 -2.183 -9.954 1.00 78.06 272 ALA A N 1
ATOM 2220 C CA . ALA A 1 272 ? 1.481 -1.760 -9.929 1.00 78.06 272 ALA A CA 1
ATOM 2221 C C . ALA A 1 272 ? 1.623 -0.247 -10.145 1.00 78.06 272 ALA A C 1
ATOM 2223 O O . ALA A 1 272 ? 0.702 0.415 -10.611 1.00 78.06 272 ALA A O 1
ATOM 2224 N N . ASP A 1 273 ? 2.796 0.310 -9.837 1.00 73.88 273 ASP A N 1
ATOM 2225 C CA . ASP A 1 273 ? 3.015 1.762 -9.894 1.00 73.88 273 ASP A CA 1
ATOM 2226 C C . ASP A 1 273 ? 2.701 2.371 -11.265 1.00 73.88 273 ASP A C 1
ATOM 2228 O O . ASP A 1 273 ? 1.988 3.363 -11.342 1.00 73.88 273 ASP A O 1
ATOM 2232 N N . HIS A 1 274 ? 3.131 1.736 -12.357 1.00 67.88 274 HIS A N 1
ATOM 2233 C CA . HIS A 1 274 ? 2.892 2.237 -13.716 1.00 67.88 274 HIS A CA 1
ATOM 2234 C C . HIS A 1 274 ? 1.411 2.199 -14.148 1.00 67.88 274 HIS A C 1
ATOM 2236 O O . HIS A 1 274 ? 1.044 2.806 -15.159 1.00 67.88 274 HIS A O 1
ATOM 2242 N N . GLU A 1 275 ? 0.557 1.506 -13.393 1.00 71.81 275 GLU A N 1
ATOM 2243 C CA . GLU A 1 275 ? -0.890 1.377 -13.621 1.00 71.81 275 GLU A CA 1
ATOM 2244 C C . GLU A 1 275 ? -1.699 2.447 -12.881 1.00 71.81 275 GLU A C 1
ATOM 2246 O O . GLU A 1 275 ? -2.917 2.539 -13.048 1.00 71.81 275 GLU A O 1
ATOM 2251 N N . ARG A 1 276 ? -1.031 3.264 -12.064 1.00 82.25 276 ARG A N 1
ATOM 2252 C CA . ARG A 1 276 ? -1.656 4.291 -11.236 1.00 82.25 276 ARG A CA 1
ATOM 2253 C C . ARG A 1 276 ? -1.673 5.618 -11.979 1.00 82.25 276 ARG A C 1
ATOM 2255 O O . ARG A 1 276 ? -0.677 6.041 -12.555 1.00 82.25 276 ARG A O 1
ATOM 2262 N N . SER A 1 277 ? -2.813 6.296 -11.955 1.00 81.69 277 SER A N 1
ATOM 2263 C CA . SER A 1 277 ? -2.936 7.691 -12.392 1.00 81.69 277 SER A CA 1
ATOM 2264 C C . SER A 1 277 ? -2.607 8.678 -11.264 1.00 81.69 277 SER A C 1
ATOM 2266 O O . SER A 1 277 ? -2.217 9.8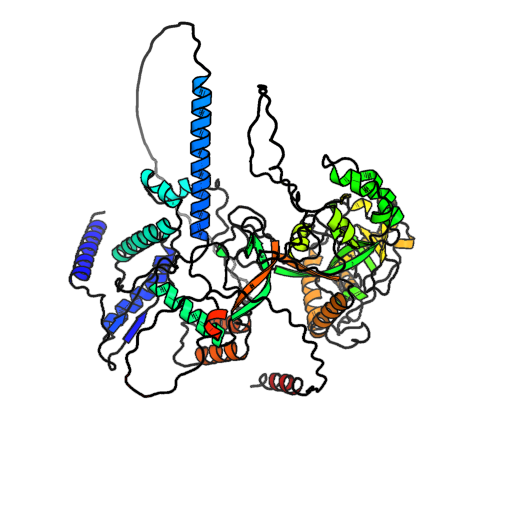22 -11.524 1.00 81.69 277 SER A O 1
ATOM 2268 N N . LEU A 1 278 ? -2.746 8.226 -10.012 1.00 83.12 278 LEU A N 1
ATOM 2269 C CA . LEU A 1 278 ? -2.387 8.932 -8.786 1.00 83.12 278 LEU A CA 1
ATOM 2270 C C . LEU A 1 278 ? -1.834 7.927 -7.766 1.00 83.12 278 LEU A C 1
ATOM 2272 O O . LEU A 1 278 ? -2.396 6.847 -7.602 1.00 83.12 278 LEU A O 1
ATOM 2276 N N . GLY A 1 279 ? -0.772 8.297 -7.047 1.00 83.69 279 GLY A N 1
ATOM 2277 C CA . GLY A 1 279 ? -0.214 7.469 -5.971 1.00 83.69 279 GLY A CA 1
ATOM 2278 C C . GLY A 1 279 ? 0.841 6.448 -6.420 1.00 83.69 279 GLY A C 1
ATOM 2279 O O . GLY A 1 279 ? 0.924 5.355 -5.857 1.00 83.69 279 GLY A O 1
ATOM 2280 N N . GLU A 1 280 ? 1.657 6.780 -7.425 1.00 78.38 280 GLU A N 1
ATOM 2281 C CA . GLU A 1 280 ? 2.875 6.015 -7.742 1.00 78.38 280 GLU A CA 1
ATOM 2282 C C . GLU A 1 280 ? 3.791 5.920 -6.508 1.00 78.38 280 GLU A C 1
ATOM 2284 O O . GLU A 1 280 ? 4.020 6.918 -5.819 1.00 78.38 280 GLU A O 1
ATOM 2289 N N . GLY A 1 281 ? 4.286 4.719 -6.201 1.00 75.12 281 GLY A N 1
ATOM 2290 C CA . GLY A 1 281 ? 5.164 4.454 -5.059 1.00 75.12 281 GLY A CA 1
ATOM 2291 C C . GLY A 1 281 ? 4.449 4.354 -3.706 1.00 75.12 281 GLY A C 1
ATOM 2292 O O . GLY A 1 281 ? 5.089 4.026 -2.707 1.00 75.12 281 GLY A O 1
ATOM 2293 N N . VAL A 1 282 ? 3.133 4.600 -3.653 1.00 83.94 282 VAL A N 1
ATOM 2294 C CA . VAL A 1 282 ? 2.330 4.428 -2.432 1.00 83.94 282 VAL A CA 1
ATOM 2295 C C . VAL A 1 282 ? 2.276 2.950 -2.048 1.00 83.94 282 VAL A C 1
ATOM 2297 O O . VAL A 1 282 ? 2.050 2.076 -2.892 1.00 83.94 282 VAL A O 1
ATOM 2300 N N . LYS A 1 283 ? 2.461 2.664 -0.761 1.00 86.81 283 LYS A N 1
ATOM 2301 C CA . LYS A 1 283 ? 2.364 1.315 -0.201 1.00 86.81 283 LYS A CA 1
ATOM 2302 C C . LYS A 1 283 ? 1.070 1.142 0.589 1.00 86.81 283 LYS A C 1
ATOM 2304 O O . LYS A 1 283 ? 0.356 2.104 0.866 1.00 86.81 283 LYS A O 1
ATOM 2309 N N . CYS A 1 284 ? 0.773 -0.102 0.949 1.00 90.19 284 CYS A N 1
ATOM 2310 C CA . CYS A 1 284 ? -0.254 -0.380 1.941 1.00 90.19 284 CYS A CA 1
ATOM 2311 C C . CYS A 1 284 ? 0.296 -0.078 3.340 1.00 90.19 284 CYS A C 1
ATOM 2313 O O . CYS A 1 284 ? 1.378 -0.547 3.696 1.00 90.19 284 CYS A O 1
ATOM 2315 N N . GLN A 1 285 ? -0.460 0.679 4.125 1.00 92.75 285 GLN A N 1
ATOM 2316 C CA . GLN A 1 285 ? -0.250 0.878 5.547 1.00 92.75 285 GLN A CA 1
ATOM 2317 C C . GLN A 1 285 ? -1.040 -0.186 6.314 1.00 92.75 285 GLN A C 1
ATOM 2319 O O . GLN A 1 285 ? -2.254 -0.300 6.155 1.00 92.75 285 GLN A O 1
ATOM 2324 N N . GLU A 1 286 ? -0.348 -0.955 7.153 1.00 94.38 286 GLU A N 1
ATOM 2325 C CA . GLU A 1 286 ? -0.965 -1.930 8.056 1.00 94.38 286 GLU A CA 1
ATOM 2326 C C . GLU A 1 286 ? -1.426 -1.238 9.348 1.00 94.38 286 GLU A C 1
ATOM 2328 O O . GLU A 1 286 ? -0.671 -0.474 9.958 1.00 94.38 286 GLU A O 1
ATOM 2333 N N . TYR A 1 287 ? -2.640 -1.560 9.782 1.00 96.19 287 TYR A N 1
ATOM 2334 C CA . TYR A 1 287 ? -3.250 -1.231 11.064 1.00 96.19 287 TYR A CA 1
ATOM 2335 C C . TYR A 1 287 ? -3.662 -2.517 11.785 1.00 96.19 287 TYR A C 1
ATOM 2337 O O . TYR A 1 287 ? -3.919 -3.561 11.183 1.00 96.19 287 TYR A O 1
ATOM 2345 N N . THR A 1 288 ? -3.784 -2.426 13.105 1.00 97.50 288 THR A N 1
ATOM 2346 C CA . THR A 1 288 ? -4.487 -3.430 13.907 1.00 97.50 288 THR A CA 1
ATOM 2347 C C . THR A 1 288 ? -5.885 -2.907 14.209 1.00 97.50 288 THR A C 1
ATOM 2349 O O . THR A 1 288 ? -6.025 -1.809 14.751 1.00 97.50 288 THR A O 1
ATOM 2352 N N . LEU A 1 289 ? -6.916 -3.666 13.837 1.00 98.06 289 LEU A N 1
ATOM 2353 C CA . LEU A 1 289 ? -8.293 -3.386 14.237 1.00 98.06 289 LEU A CA 1
ATOM 2354 C C . LEU A 1 289 ? -8.566 -4.058 15.572 1.00 98.06 289 LEU A C 1
ATOM 2356 O O . LEU A 1 289 ? -8.332 -5.253 15.703 1.00 98.06 289 LEU A O 1
ATOM 2360 N N . ILE A 1 290 ? -9.088 -3.308 16.531 1.00 97.88 290 ILE A N 1
ATOM 2361 C CA . ILE A 1 290 ? -9.532 -3.791 17.834 1.00 97.88 290 ILE A CA 1
ATOM 2362 C C . ILE A 1 290 ? -11.046 -3.979 17.784 1.00 97.88 290 ILE A C 1
ATOM 2364 O O . ILE A 1 290 ? -11.771 -3.067 17.380 1.00 97.88 290 ILE A O 1
ATOM 2368 N N . LYS A 1 291 ? -11.531 -5.150 18.202 1.00 98.00 291 LYS A N 1
ATOM 2369 C CA . LYS A 1 291 ? -12.966 -5.393 18.375 1.00 98.00 291 LYS A CA 1
ATOM 2370 C C . LYS A 1 291 ? -13.435 -4.699 19.656 1.00 98.00 291 LYS A C 1
ATOM 2372 O O . LYS A 1 291 ? -12.995 -5.043 20.758 1.00 98.00 291 LYS A O 1
ATOM 2377 N N . ILE A 1 292 ? -14.321 -3.720 19.498 1.00 98.00 292 ILE A N 1
ATOM 2378 C CA . ILE A 1 292 ? -14.955 -2.976 20.588 1.00 98.00 292 ILE A CA 1
ATOM 2379 C C . ILE A 1 292 ? -16.446 -3.319 20.561 1.00 98.00 292 ILE A C 1
ATOM 2381 O O . ILE A 1 292 ? -17.178 -2.892 19.673 1.00 98.00 292 ILE A O 1
ATOM 2385 N N . TYR A 1 293 ? -16.888 -4.148 21.496 1.00 97.06 293 TYR A N 1
ATOM 2386 C CA . TYR A 1 293 ? -18.237 -4.700 21.548 1.00 97.06 293 TYR A CA 1
ATOM 2387 C C . TYR A 1 293 ? -19.213 -3.689 22.148 1.00 97.06 293 TYR A C 1
ATOM 2389 O O . TYR A 1 293 ? -18.904 -3.059 23.157 1.00 97.06 293 TYR A O 1
ATOM 2397 N N . VAL A 1 294 ? -20.403 -3.563 21.564 1.00 95.00 294 VAL A N 1
ATOM 2398 C CA . VAL A 1 294 ? -21.529 -2.847 22.180 1.00 95.00 294 VAL A CA 1
ATOM 2399 C C . VAL A 1 294 ? -22.156 -3.749 23.241 1.00 95.00 294 VAL A C 1
ATOM 2401 O O . VAL A 1 294 ? -22.426 -4.923 22.974 1.00 95.00 294 VAL A O 1
ATOM 2404 N N . GLN A 1 295 ? -22.366 -3.210 24.442 1.00 91.44 295 GLN A N 1
ATOM 2405 C CA . GLN A 1 295 ? -22.899 -3.974 25.572 1.00 91.44 295 GLN A CA 1
ATOM 2406 C C . GLN A 1 295 ? -24.421 -4.145 25.473 1.00 91.44 295 GLN A C 1
ATOM 2408 O O . GLN A 1 295 ? -24.915 -5.268 25.530 1.00 91.44 295 GLN A O 1
ATOM 2413 N N . ASP A 1 296 ? -25.151 -3.053 25.233 1.00 86.00 296 ASP A N 1
ATOM 2414 C CA . ASP A 1 296 ? -26.616 -3.054 25.118 1.00 86.00 296 ASP A CA 1
ATOM 2415 C C . ASP A 1 296 ? -27.067 -3.382 23.681 1.00 86.00 296 ASP A C 1
ATOM 2417 O O . ASP A 1 296 ? -27.547 -2.519 22.940 1.00 86.00 296 ASP A O 1
ATOM 2421 N N . GLN A 1 297 ? -26.882 -4.638 23.265 1.00 83.69 297 GLN A N 1
ATOM 2422 C CA . GLN A 1 297 ? -27.148 -5.081 21.888 1.00 83.69 297 GLN A CA 1
ATOM 2423 C C . GLN A 1 297 ? -28.620 -4.919 21.490 1.00 83.69 297 GLN A C 1
ATOM 2425 O O . GLN A 1 297 ? -28.905 -4.341 20.442 1.00 83.69 297 GLN A O 1
ATOM 2430 N N . ASP A 1 298 ? -29.555 -5.335 22.348 1.00 76.75 298 ASP A N 1
ATOM 2431 C CA . ASP A 1 298 ? -30.995 -5.259 22.065 1.00 76.75 298 ASP A CA 1
ATOM 2432 C C . ASP A 1 298 ? -31.472 -3.819 21.877 1.00 76.75 298 ASP A C 1
ATOM 2434 O O . ASP A 1 298 ? -32.244 -3.518 20.963 1.00 76.75 298 ASP A O 1
ATOM 2438 N N . LYS A 1 299 ? -30.969 -2.904 22.716 1.00 78.25 299 LYS A N 1
ATOM 2439 C CA . LYS A 1 299 ? -31.273 -1.477 22.605 1.00 78.25 299 LYS A CA 1
ATOM 2440 C C . LYS A 1 299 ? -30.739 -0.921 21.293 1.00 78.25 299 LYS A C 1
ATOM 2442 O O . LYS A 1 299 ? -31.449 -0.183 20.622 1.00 78.25 299 LYS A O 1
ATOM 2447 N N . PHE A 1 300 ? -29.526 -1.301 20.895 1.00 82.12 300 PHE A N 1
ATOM 2448 C CA . PHE A 1 300 ? -28.967 -0.853 19.625 1.00 82.12 300 PHE A CA 1
ATOM 2449 C C . PHE A 1 300 ? -29.795 -1.348 18.427 1.00 82.12 300 PHE A C 1
ATOM 2451 O O . PHE A 1 300 ? -30.149 -0.559 17.549 1.00 82.12 300 PHE A O 1
ATOM 2458 N N . VAL A 1 301 ? -30.153 -2.635 18.396 1.00 77.81 301 VAL A N 1
ATOM 2459 C CA . VAL A 1 301 ? -30.995 -3.194 17.324 1.00 77.81 301 VAL A CA 1
ATOM 2460 C C . VAL A 1 301 ? -32.346 -2.473 17.281 1.00 77.81 301 VAL A C 1
ATOM 2462 O O . VAL A 1 301 ? -32.733 -1.967 16.228 1.00 77.81 301 VAL A O 1
ATOM 2465 N N . THR A 1 302 ? -33.011 -2.340 18.432 1.00 71.19 302 THR A N 1
ATOM 2466 C CA . THR A 1 302 ? -34.348 -1.734 18.534 1.00 71.19 302 THR A CA 1
ATOM 2467 C C . THR A 1 302 ? -34.344 -0.246 18.161 1.00 71.19 302 THR A C 1
ATOM 2469 O O . THR A 1 302 ? -35.220 0.238 17.446 1.00 71.19 302 THR A O 1
ATOM 2472 N N . SER A 1 303 ? -33.355 0.513 18.635 1.00 70.38 303 SER A N 1
ATOM 2473 C CA . SER A 1 303 ? -33.300 1.960 18.417 1.00 70.38 303 SER A CA 1
ATOM 2474 C C . SER A 1 303 ? -32.834 2.329 17.012 1.00 70.38 303 SER A C 1
ATOM 2476 O O . SER A 1 303 ? -33.386 3.261 16.428 1.00 70.38 303 SER A O 1
ATOM 2478 N N . TYR A 1 304 ? -31.864 1.608 16.447 1.00 68.56 304 TYR A N 1
ATOM 2479 C CA . TYR A 1 304 ? -31.190 2.044 15.222 1.00 68.56 304 TYR A CA 1
ATOM 2480 C C . TYR A 1 304 ? -31.512 1.171 14.015 1.00 68.56 304 TYR A C 1
ATOM 2482 O O . TYR A 1 304 ? -31.701 1.705 12.926 1.00 68.56 304 TYR A O 1
ATOM 2490 N N . ILE A 1 305 ? -31.631 -0.148 14.183 1.00 66.38 305 ILE A N 1
ATOM 2491 C CA . ILE A 1 305 ? -31.856 -1.061 13.056 1.00 66.38 305 ILE A CA 1
ATOM 2492 C C . ILE A 1 305 ? -33.343 -1.127 12.697 1.00 66.38 305 ILE A C 1
ATOM 2494 O O . ILE A 1 305 ? -33.678 -0.934 11.533 1.00 66.38 305 ILE A O 1
ATOM 2498 N N . SER A 1 306 ? -34.254 -1.302 13.658 1.00 61.09 306 SER A N 1
ATOM 2499 C CA . SER A 1 306 ? -35.700 -1.338 13.365 1.00 61.09 306 SER A CA 1
ATOM 2500 C C . SER A 1 306 ? -36.292 0.026 12.994 1.00 61.09 306 SER A C 1
ATOM 2502 O O . SER A 1 306 ? -37.188 0.087 12.157 1.00 61.09 306 SER A O 1
ATOM 2504 N N . THR A 1 307 ? -35.772 1.128 13.546 1.00 53.53 307 THR A N 1
ATOM 2505 C CA . THR A 1 307 ? -36.278 2.489 13.265 1.00 53.53 307 THR A CA 1
ATOM 2506 C C . THR A 1 307 ? -35.813 3.031 11.906 1.00 53.53 307 THR A C 1
ATOM 2508 O O . THR A 1 307 ? -36.566 3.731 11.232 1.00 53.53 307 THR A O 1
ATOM 2511 N N . HIS A 1 308 ? -34.588 2.699 11.473 1.00 51.69 308 HIS A N 1
ATOM 2512 C CA . HIS A 1 308 ? -34.004 3.191 10.213 1.00 51.69 308 HIS A CA 1
ATOM 2513 C C . HIS A 1 308 ? -33.953 2.133 9.092 1.00 51.69 308 HIS A C 1
ATOM 2515 O O . HIS A 1 308 ? -33.668 2.469 7.943 1.00 51.69 308 HIS A O 1
ATOM 2521 N N . GLY A 1 309 ? -34.233 0.860 9.392 1.00 48.50 309 GLY A N 1
ATOM 2522 C CA . GLY A 1 309 ? -34.046 -0.282 8.486 1.00 48.50 309 GLY A CA 1
ATOM 2523 C C . GLY A 1 309 ? -35.064 -0.440 7.353 1.00 48.50 309 GLY A C 1
ATOM 2524 O O . GLY A 1 309 ? -34.901 -1.337 6.529 1.00 48.50 309 GLY A O 1
ATOM 2525 N N . VAL A 1 310 ? -36.087 0.417 7.247 1.00 43.38 310 VAL A N 1
ATOM 2526 C CA . VAL A 1 310 ? -37.196 0.228 6.288 1.00 43.38 310 VAL A CA 1
ATOM 2527 C C . VAL A 1 310 ? -37.400 1.445 5.380 1.00 43.38 310 VAL A C 1
ATOM 2529 O O . VAL A 1 310 ? -38.470 2.042 5.370 1.00 43.38 310 VAL A O 1
ATOM 2532 N N . LYS A 1 311 ? -36.385 1.841 4.596 1.00 41.00 311 LYS A N 1
ATOM 2533 C CA . LYS A 1 311 ? -36.560 2.786 3.463 1.00 41.00 311 LYS A CA 1
ATOM 2534 C C . LYS A 1 311 ? -35.640 2.527 2.252 1.00 41.00 311 LYS A C 1
ATOM 2536 O O . LYS A 1 311 ? -35.225 3.476 1.597 1.00 41.00 311 LYS A O 1
ATOM 2541 N N . THR A 1 312 ? -35.298 1.276 1.915 1.00 39.12 312 THR A N 1
ATOM 2542 C CA . THR A 1 312 ? -34.561 0.988 0.657 1.00 39.12 312 THR A CA 1
ATOM 2543 C C . THR A 1 312 ? -35.252 -0.073 -0.202 1.00 39.12 312 THR A C 1
ATOM 2545 O O . THR A 1 312 ? -35.754 -1.062 0.319 1.00 39.12 312 THR A O 1
ATOM 2548 N N . GLN A 1 313 ? -35.278 0.176 -1.517 1.00 38.94 313 GLN A N 1
ATOM 2549 C CA . GLN A 1 313 ? -35.994 -0.524 -2.601 1.00 38.94 313 GLN A CA 1
ATOM 2550 C C . GLN A 1 313 ? -35.587 -1.993 -2.861 1.00 38.94 313 GLN A C 1
ATOM 2552 O O . GLN A 1 313 ? -36.082 -2.583 -3.812 1.00 38.94 313 GLN A O 1
ATOM 2557 N N . ASN A 1 314 ? -34.728 -2.607 -2.037 1.00 40.59 314 ASN A N 1
ATOM 2558 C CA . ASN A 1 314 ? -34.251 -3.980 -2.253 1.00 40.59 314 ASN A CA 1
ATOM 2559 C C . ASN A 1 314 ? -34.954 -4.978 -1.315 1.00 40.59 314 ASN A C 1
ATOM 2561 O O . ASN A 1 314 ? -34.739 -4.966 -0.100 1.00 40.59 314 ASN A O 1
ATOM 2565 N N . ASP A 1 315 ? -35.767 -5.865 -1.898 1.00 50.94 315 ASP A N 1
ATOM 2566 C CA . ASP A 1 315 ? -36.698 -6.773 -1.206 1.00 50.94 315 ASP A CA 1
ATOM 2567 C C . ASP A 1 315 ? -36.052 -7.808 -0.262 1.00 50.94 315 ASP A C 1
ATOM 2569 O O . ASP A 1 315 ? -36.706 -8.262 0.676 1.00 50.94 315 ASP A O 1
ATOM 2573 N N . TRP A 1 316 ? -34.760 -8.137 -0.403 1.00 54.78 316 TRP A N 1
ATOM 2574 C CA . TRP A 1 316 ? -34.105 -9.131 0.471 1.00 54.78 316 TRP A CA 1
ATOM 2575 C C . TRP A 1 316 ? -34.013 -8.687 1.940 1.00 54.78 316 TRP A C 1
ATOM 2577 O O . TRP A 1 316 ? -34.040 -9.515 2.852 1.00 54.78 316 TRP A O 1
ATOM 2587 N N . LYS A 1 317 ? -33.950 -7.371 2.190 1.00 55.59 317 LYS A N 1
ATOM 2588 C CA . LYS A 1 317 ? -33.862 -6.818 3.548 1.00 55.59 317 LYS A CA 1
ATOM 2589 C C . LYS A 1 317 ? -35.146 -7.047 4.344 1.00 55.59 317 LYS A C 1
ATOM 2591 O O . LYS A 1 317 ? -35.063 -7.331 5.534 1.00 55.59 317 LYS A O 1
ATOM 2596 N N . LYS A 1 318 ? -36.321 -6.985 3.702 1.00 51.50 318 LYS A N 1
ATOM 2597 C CA . LYS A 1 318 ? -37.613 -7.221 4.374 1.00 51.50 318 LYS A CA 1
ATOM 2598 C C . LYS A 1 318 ? -37.692 -8.629 4.966 1.00 51.50 318 LYS A C 1
ATOM 2600 O O . LYS A 1 318 ? -38.119 -8.769 6.104 1.00 51.50 318 LYS A O 1
ATOM 2605 N N . ASN A 1 319 ? -37.221 -9.640 4.236 1.00 45.53 319 ASN A N 1
ATOM 2606 C CA . ASN A 1 319 ? -37.250 -11.034 4.690 1.00 45.53 319 ASN A CA 1
ATOM 2607 C C . ASN A 1 319 ? -36.233 -11.323 5.806 1.00 45.53 319 ASN A C 1
ATOM 2609 O O . ASN A 1 319 ? -36.509 -12.136 6.681 1.00 45.53 319 ASN A O 1
ATOM 2613 N N . LEU A 1 320 ? -35.098 -10.613 5.833 1.00 51.25 320 LEU A N 1
ATOM 2614 C CA . LEU A 1 320 ? -34.076 -10.763 6.876 1.00 51.25 320 LEU A CA 1
ATOM 2615 C C . LEU A 1 320 ? -34.518 -10.248 8.253 1.00 51.25 320 LEU A C 1
ATOM 2617 O O . LEU A 1 320 ? -34.131 -10.809 9.274 1.00 51.25 320 LEU A O 1
ATOM 2621 N N . PHE A 1 321 ? -35.294 -9.159 8.283 1.00 50.00 321 PHE A N 1
ATOM 2622 C CA . PHE A 1 321 ? -35.767 -8.537 9.527 1.00 50.00 321 PHE A CA 1
ATOM 2623 C C . PHE A 1 321 ? -37.069 -9.149 10.062 1.00 50.00 321 PHE A C 1
ATOM 2625 O O . PHE A 1 321 ? -37.448 -8.858 11.193 1.00 50.00 321 PHE A O 1
ATOM 2632 N N . LEU A 1 322 ? -37.750 -9.992 9.276 1.00 43.31 322 LEU A N 1
ATOM 2633 C CA . LEU A 1 322 ? -38.940 -10.724 9.723 1.00 43.31 322 LEU A CA 1
ATOM 2634 C C . LEU A 1 322 ? -38.592 -11.872 10.687 1.00 43.31 322 LEU A C 1
ATOM 2636 O O . LEU A 1 322 ? -39.439 -12.260 11.487 1.00 43.31 322 LEU A O 1
ATOM 2640 N N . ASP A 1 323 ? -37.347 -12.360 10.675 1.00 50.22 323 ASP A N 1
ATOM 2641 C CA . ASP A 1 323 ? -36.859 -13.392 11.595 1.00 50.22 323 ASP A CA 1
ATOM 2642 C C . ASP A 1 323 ? -35.990 -12.765 12.708 1.00 50.22 323 ASP A C 1
ATOM 2644 O O . ASP A 1 323 ? -34.764 -12.925 12.778 1.00 50.22 323 ASP A O 1
ATOM 2648 N N . ASP A 1 324 ? -36.656 -11.989 13.573 1.00 54.81 324 ASP A N 1
ATOM 2649 C CA . ASP A 1 324 ? -36.113 -11.130 14.647 1.00 54.81 324 ASP A CA 1
ATOM 2650 C C . ASP A 1 324 ? -35.135 -11.869 15.604 1.00 54.81 324 ASP A C 1
ATOM 2652 O O . ASP A 1 324 ? -34.265 -11.275 16.243 1.00 54.81 324 ASP A O 1
ATOM 2656 N N . ASN A 1 325 ? -35.199 -13.204 15.659 1.00 60.44 325 ASN A N 1
ATOM 2657 C CA . ASN A 1 325 ? -34.320 -14.043 16.483 1.00 60.44 325 ASN A CA 1
ATOM 2658 C C . ASN A 1 325 ? -32.907 -14.251 15.910 1.00 60.44 325 ASN A C 1
ATOM 2660 O O . ASN A 1 325 ? -31.983 -14.558 16.671 1.00 60.44 325 ASN A O 1
ATOM 2664 N N . SER A 1 326 ? -32.707 -14.125 14.595 1.00 62.69 326 SER A N 1
ATOM 2665 C CA . SER A 1 326 ? -31.399 -14.356 13.961 1.00 62.69 326 SER A CA 1
ATOM 2666 C C . SER A 1 326 ? -30.453 -13.161 14.148 1.00 62.69 326 SER A C 1
ATOM 2668 O O . SER A 1 326 ? -29.266 -13.344 14.438 1.00 62.69 326 SER A O 1
ATOM 2670 N N . PHE A 1 327 ? -30.996 -11.940 14.076 1.00 65.50 327 PHE A N 1
ATOM 2671 C CA . PHE A 1 327 ? -30.280 -10.680 14.283 1.00 65.50 327 PHE A CA 1
ATOM 2672 C C . PHE A 1 327 ? -29.884 -10.460 15.744 1.00 65.50 327 PHE A C 1
ATOM 2674 O O . PHE A 1 327 ? -28.750 -10.062 16.006 1.00 65.50 327 PHE A O 1
ATOM 2681 N N . LYS A 1 328 ? -30.766 -10.793 16.699 1.00 68.12 328 LYS A N 1
ATOM 2682 C CA . LYS A 1 328 ? -30.496 -10.676 18.148 1.00 68.12 328 LYS A CA 1
ATOM 2683 C C . LYS A 1 328 ? -29.304 -11.511 18.624 1.00 68.12 328 LYS A C 1
ATOM 2685 O O . LYS A 1 328 ? -28.705 -11.209 19.646 1.00 68.12 328 LYS A O 1
ATOM 2690 N N . LYS A 1 329 ? -28.921 -12.554 17.879 1.00 79.25 329 LYS A N 1
ATOM 2691 C CA . LYS A 1 329 ? -27.754 -13.394 18.200 1.00 79.25 329 LYS A CA 1
ATOM 2692 C C . LYS A 1 329 ? -26.425 -12.810 17.707 1.00 79.25 329 LYS A C 1
ATOM 2694 O O . LYS A 1 329 ? -25.371 -13.344 18.058 1.00 79.25 329 LYS A O 1
ATOM 2699 N N . LYS A 1 330 ? -26.445 -11.775 16.859 1.00 87.06 330 LYS A N 1
ATOM 2700 C CA . LYS A 1 330 ? -25.234 -11.195 16.260 1.00 87.06 330 LYS A CA 1
ATOM 2701 C C . LYS A 1 330 ? -24.608 -10.178 17.204 1.00 87.06 330 LYS A C 1
ATOM 2703 O O . LYS A 1 330 ? -25.275 -9.270 17.685 1.00 87.06 330 LYS A O 1
ATOM 2708 N N . LYS A 1 331 ? -23.293 -10.274 17.409 1.00 93.19 331 LYS A N 1
ATOM 2709 C CA . LYS A 1 331 ? -22.568 -9.291 18.226 1.00 93.19 331 LYS A CA 1
ATOM 2710 C C . LYS A 1 331 ? -22.356 -8.010 17.430 1.00 93.19 331 LYS A C 1
ATOM 2712 O O . LYS A 1 331 ? -21.861 -8.064 16.305 1.00 93.19 331 LYS A O 1
ATOM 2717 N N . ILE A 1 332 ? -22.661 -6.864 18.029 1.00 94.50 332 ILE A N 1
ATOM 2718 C CA . ILE A 1 332 ? -22.426 -5.549 17.421 1.00 94.50 332 ILE A CA 1
ATOM 2719 C C . ILE A 1 332 ? -21.064 -5.030 17.876 1.00 94.50 332 ILE A C 1
ATOM 2721 O O . ILE A 1 332 ? -20.786 -4.964 19.075 1.00 94.50 332 ILE A O 1
ATOM 2725 N N . ILE A 1 333 ? -20.197 -4.701 16.921 1.00 97.38 333 ILE A N 1
ATOM 2726 C CA . ILE A 1 333 ? -18.781 -4.433 17.170 1.00 97.38 333 ILE A CA 1
ATOM 2727 C C . ILE A 1 333 ? -18.340 -3.198 16.379 1.00 97.38 333 ILE A C 1
ATOM 2729 O O . ILE A 1 333 ? -18.411 -3.170 15.151 1.00 97.38 333 ILE A O 1
ATOM 2733 N N . LEU A 1 334 ? -17.811 -2.191 17.066 1.00 98.06 334 LEU A N 1
ATOM 2734 C CA . LEU A 1 334 ? -17.052 -1.120 16.434 1.00 98.06 334 LEU A CA 1
ATOM 2735 C C . LEU A 1 334 ? -15.630 -1.622 16.158 1.00 98.06 334 LEU A C 1
ATOM 2737 O O . LEU A 1 334 ? -14.966 -2.169 17.042 1.00 98.06 334 LEU A O 1
ATOM 2741 N N . LEU A 1 335 ? -15.152 -1.439 14.928 1.00 98.12 335 LEU A N 1
ATOM 2742 C CA . LEU A 1 335 ? -13.795 -1.832 14.549 1.00 98.12 335 LEU A CA 1
ATOM 2743 C C . LEU A 1 335 ? -12.843 -0.659 14.775 1.00 98.12 335 LEU A C 1
ATOM 2745 O O . LEU A 1 335 ? -12.712 0.183 13.898 1.00 98.12 335 LEU A O 1
ATOM 2749 N N . GLY A 1 336 ? -12.177 -0.577 15.927 1.00 97.62 336 GLY A N 1
ATOM 2750 C CA . GLY A 1 336 ? -11.252 0.519 16.241 1.00 97.62 336 GLY A CA 1
ATOM 2751 C C . GLY A 1 336 ? -9.886 0.347 15.575 1.00 97.62 336 GLY A C 1
ATOM 2752 O O . GLY A 1 336 ? -9.199 -0.630 15.849 1.00 97.62 336 GLY A O 1
ATOM 2753 N N . SER A 1 337 ? -9.447 1.280 14.729 1.00 97.06 337 SER A N 1
ATOM 2754 C CA . SER A 1 337 ? -8.154 1.171 14.029 1.00 97.06 337 SER A CA 1
ATOM 2755 C C . SER A 1 337 ? -6.998 1.821 14.799 1.00 97.06 337 SER A C 1
ATOM 2757 O O . SER A 1 337 ? -7.107 2.973 15.215 1.00 97.06 337 SER A O 1
ATOM 2759 N N . THR A 1 338 ? -5.864 1.122 14.951 1.00 95.69 338 THR A N 1
ATOM 2760 C CA . THR A 1 338 ? -4.649 1.664 15.588 1.00 95.69 338 THR A CA 1
ATOM 2761 C C . THR A 1 338 ? -3.351 1.231 14.895 1.00 95.69 338 THR A C 1
ATOM 2763 O O . THR A 1 338 ? -3.233 0.120 14.377 1.00 95.69 338 THR A O 1
ATOM 2766 N N . LEU A 1 339 ? -2.348 2.117 14.919 1.00 93.88 339 LEU A N 1
ATOM 2767 C CA . LEU A 1 339 ? -0.953 1.839 14.530 1.00 93.88 339 LEU A CA 1
ATOM 2768 C C . LEU A 1 339 ? -0.065 1.451 15.726 1.00 93.88 339 LEU A C 1
ATOM 2770 O O . LEU A 1 339 ? 1.115 1.143 15.547 1.00 93.88 339 LEU A O 1
ATOM 2774 N N . LYS A 1 340 ? -0.619 1.516 16.941 1.00 94.88 340 LYS A N 1
ATOM 2775 C CA . LYS A 1 340 ? 0.048 1.223 18.214 1.00 94.88 340 LYS A CA 1
ATOM 2776 C C . LYS A 1 340 ? -0.731 0.137 18.965 1.00 94.88 340 LYS A C 1
ATOM 2778 O O . LYS A 1 340 ? -1.381 0.422 19.968 1.00 94.88 340 LYS A O 1
ATOM 2783 N N . PRO A 1 341 ? -0.734 -1.107 18.470 1.00 95.56 341 PRO A N 1
ATOM 2784 C CA . PRO A 1 341 ? -1.458 -2.208 19.107 1.00 95.56 341 PRO A CA 1
ATOM 2785 C C . PRO A 1 341 ? -1.013 -2.445 20.555 1.00 95.56 341 PRO A C 1
ATOM 2787 O O . PRO A 1 341 ? -1.823 -2.843 21.385 1.00 95.56 341 PRO A O 1
ATOM 2790 N N . GLU A 1 342 ? 0.244 -2.139 20.885 1.00 95.00 342 GLU A N 1
ATOM 2791 C CA . GLU A 1 342 ? 0.777 -2.236 22.244 1.00 95.00 342 GLU A CA 1
ATOM 2792 C C . GLU A 1 342 ? 0.034 -1.367 23.274 1.00 95.00 342 GLU A C 1
ATOM 2794 O O . GLU A 1 342 ? 0.037 -1.704 24.454 1.00 95.00 342 GLU A O 1
ATOM 2799 N N . THR A 1 343 ? -0.623 -0.279 22.852 1.00 95.94 343 THR A N 1
ATOM 2800 C CA . THR A 1 343 ? -1.344 0.622 23.764 1.00 95.94 343 THR A CA 1
ATOM 2801 C C . THR A 1 343 ? -2.813 0.246 23.947 1.00 95.94 343 THR A C 1
ATOM 2803 O O . THR A 1 343 ? -3.493 0.856 24.763 1.00 95.94 343 THR A O 1
ATOM 2806 N N . ALA A 1 344 ? -3.328 -0.761 23.230 1.00 95.00 344 ALA A N 1
ATOM 2807 C CA . ALA A 1 344 ? -4.742 -1.147 23.300 1.00 95.00 344 ALA A CA 1
ATOM 2808 C C . ALA A 1 344 ? -5.187 -1.580 24.714 1.00 95.00 344 ALA A C 1
ATOM 2810 O O . ALA A 1 344 ? -6.341 -1.391 25.087 1.00 95.00 344 ALA A O 1
ATOM 2811 N N . TYR A 1 345 ? -4.264 -2.096 25.533 1.00 93.88 345 TYR A N 1
ATOM 2812 C CA . TYR A 1 345 ? -4.519 -2.475 26.930 1.00 93.88 345 TYR A CA 1
ATOM 2813 C C . TYR A 1 345 ? -4.829 -1.281 27.851 1.00 93.88 345 TYR A C 1
ATOM 2815 O O . TYR A 1 345 ? -5.403 -1.465 28.925 1.00 93.88 345 TYR A O 1
ATOM 2823 N N . GLY A 1 346 ? -4.446 -0.071 27.438 1.00 95.31 346 GLY A N 1
ATOM 2824 C CA . GLY A 1 346 ? -4.664 1.179 28.162 1.00 95.31 346 GLY A CA 1
ATOM 2825 C C . GLY A 1 346 ? -5.951 1.901 27.773 1.00 95.31 346 GLY A C 1
ATOM 2826 O O . GLY A 1 346 ? -6.217 2.969 28.311 1.00 95.31 346 GLY A O 1
ATOM 2827 N N . GLN A 1 347 ? -6.740 1.349 26.846 1.00 97.00 347 GLN A N 1
ATOM 2828 C CA . GLN A 1 347 ? -7.908 2.026 26.287 1.00 97.00 347 GLN A CA 1
ATOM 2829 C C . GLN A 1 347 ? -8.940 2.396 27.361 1.00 97.00 347 GLN A C 1
ATOM 2831 O O . GLN A 1 347 ? -9.396 1.528 28.099 1.00 97.00 347 GLN A O 1
ATOM 2836 N N . ASN A 1 348 ? -9.362 3.661 27.416 1.00 96.44 348 ASN A N 1
ATOM 2837 C CA . ASN A 1 348 ? -10.357 4.153 28.380 1.00 96.44 348 ASN A CA 1
ATOM 2838 C C . ASN A 1 348 ? -11.673 4.632 27.745 1.00 96.44 348 ASN A C 1
ATOM 2840 O O . ASN A 1 348 ? -12.693 4.676 28.434 1.00 96.44 348 ASN A O 1
ATOM 2844 N N . TYR A 1 349 ? -11.673 4.918 26.439 1.00 97.81 349 TYR A N 1
ATOM 2845 C CA . TYR A 1 349 ? -12.862 5.297 25.664 1.00 97.81 349 TYR A CA 1
ATOM 2846 C C . TYR A 1 349 ? -12.769 4.823 24.208 1.00 97.81 349 TYR A C 1
ATOM 2848 O O . TYR A 1 349 ? -11.771 4.241 23.774 1.00 97.81 349 TYR A O 1
ATOM 2856 N N . THR A 1 350 ? -13.801 5.125 23.428 1.00 97.75 350 THR A N 1
ATOM 2857 C CA . THR A 1 350 ? -13.797 5.000 21.967 1.00 97.75 350 THR A CA 1
ATOM 2858 C C . THR A 1 350 ? -14.199 6.337 21.364 1.00 97.75 350 THR A C 1
ATOM 2860 O O . THR A 1 350 ? -15.185 6.918 21.795 1.00 97.75 350 THR A O 1
ATOM 2863 N N . PHE A 1 351 ? -13.471 6.838 20.371 1.00 98.06 351 PHE A N 1
ATOM 2864 C CA . PHE A 1 351 ? -13.821 8.073 19.678 1.00 98.06 351 PHE A CA 1
ATOM 2865 C C . PHE A 1 351 ? -14.440 7.810 18.306 1.00 98.06 351 PHE A C 1
ATOM 2867 O O . PHE A 1 351 ? -13.969 6.965 17.538 1.00 98.06 351 PHE A O 1
ATOM 2874 N N . VAL A 1 352 ? -15.467 8.599 17.990 1.00 98.12 352 VAL A N 1
ATOM 2875 C CA . VAL A 1 352 ? -16.122 8.669 16.676 1.00 98.12 352 VAL A CA 1
ATOM 2876 C C . VAL A 1 352 ? -16.313 10.127 16.267 1.00 98.12 352 VAL A C 1
ATOM 2878 O O . VAL A 1 352 ? -16.401 11.014 17.119 1.00 98.12 352 VAL A O 1
ATOM 2881 N N . ASN A 1 353 ? -16.384 10.400 14.966 1.00 97.56 353 ASN A N 1
ATOM 2882 C CA . ASN A 1 353 ? -16.710 11.734 14.479 1.00 97.56 353 ASN A CA 1
ATOM 2883 C C . ASN A 1 353 ? -18.236 11.913 14.451 1.00 97.56 353 ASN A C 1
ATOM 2885 O O . ASN A 1 353 ? -18.896 11.253 13.648 1.00 97.56 353 ASN A O 1
ATOM 2889 N N . PRO A 1 354 ? -18.823 12.804 15.273 1.00 96.69 354 PRO A N 1
ATOM 2890 C CA . PRO A 1 354 ? -20.277 12.927 15.360 1.00 96.69 354 PRO A CA 1
ATOM 2891 C C . PRO A 1 354 ? -20.924 13.478 14.079 1.00 96.69 354 PRO A C 1
ATOM 2893 O O . PRO A 1 354 ? -22.106 13.255 13.829 1.00 96.69 354 PRO A O 1
ATOM 2896 N N . ASN A 1 355 ? -20.157 14.190 13.251 1.00 96.62 355 ASN A N 1
ATOM 2897 C CA . ASN A 1 355 ? -20.673 14.852 12.052 1.00 96.62 355 ASN A CA 1
ATOM 2898 C C . ASN A 1 355 ? -20.673 13.947 10.811 1.00 96.62 355 ASN A C 1
ATOM 2900 O O . ASN A 1 355 ? -21.182 14.350 9.769 1.00 96.62 355 ASN A O 1
ATOM 2904 N N . GLU A 1 356 ? -20.087 12.756 10.912 1.00 96.75 356 GLU A N 1
ATOM 2905 C CA . GLU A 1 356 ? -19.837 11.853 9.790 1.00 96.75 356 GLU A CA 1
ATOM 2906 C C . GLU A 1 356 ? -20.732 10.615 9.860 1.00 96.75 356 GLU A C 1
ATOM 2908 O O . GLU A 1 356 ? -21.353 10.338 10.886 1.00 96.75 356 GLU A O 1
ATOM 2913 N N . PHE A 1 357 ? -20.800 9.853 8.770 1.00 95.31 357 PHE A N 1
ATOM 2914 C CA . PHE A 1 357 ? -21.610 8.637 8.702 1.00 95.31 357 PHE A CA 1
ATOM 2915 C C . PHE A 1 357 ? -20.776 7.362 8.837 1.00 95.31 357 PHE A C 1
ATOM 2917 O O . PHE A 1 357 ? -19.673 7.246 8.300 1.00 95.31 357 PHE A O 1
ATOM 2924 N N . TYR A 1 358 ? -21.371 6.380 9.505 1.00 96.00 358 TYR A N 1
ATOM 2925 C CA . TYR A 1 358 ? -20.859 5.031 9.687 1.00 96.00 358 TYR A CA 1
ATOM 2926 C C . TYR A 1 358 ? -21.841 4.018 9.102 1.00 96.00 358 TYR A C 1
ATOM 2928 O O . TYR A 1 358 ? -23.041 4.272 8.985 1.00 96.00 358 TYR A O 1
ATOM 2936 N N . PHE A 1 359 ? -21.320 2.857 8.732 1.00 94.25 359 PHE A N 1
ATOM 2937 C CA . PHE A 1 359 ? -22.070 1.793 8.084 1.00 94.25 359 PHE A CA 1
ATOM 2938 C C . PHE A 1 359 ? -22.047 0.552 8.962 1.00 94.25 359 PHE A C 1
ATOM 2940 O O . PHE A 1 359 ? -20.987 0.148 9.446 1.00 94.25 359 PHE A O 1
ATOM 2947 N N . VAL A 1 360 ? -23.226 -0.039 9.151 1.00 92.81 360 VAL A N 1
ATOM 2948 C CA . VAL A 1 360 ? -23.397 -1.334 9.805 1.00 92.81 360 VAL A CA 1
ATOM 2949 C C . VAL A 1 360 ? -23.414 -2.409 8.729 1.00 92.81 360 VAL A C 1
ATOM 2951 O O . VAL A 1 360 ? -24.273 -2.389 7.845 1.00 92.81 360 VAL A O 1
ATOM 2954 N N . VAL A 1 361 ? -22.469 -3.339 8.799 1.00 93.06 361 VAL A N 1
ATOM 2955 C CA . VAL A 1 361 ? -22.295 -4.417 7.815 1.00 93.06 361 VAL A CA 1
ATOM 2956 C C . VAL A 1 361 ? -22.141 -5.763 8.504 1.00 93.06 361 VAL A C 1
ATOM 2958 O O . VAL A 1 361 ? -21.623 -5.842 9.616 1.00 93.06 361 VAL A O 1
ATOM 2961 N N . PHE A 1 362 ? -22.557 -6.837 7.842 1.00 93.12 362 PHE A N 1
ATOM 2962 C CA . PHE A 1 362 ? -22.258 -8.186 8.317 1.00 93.12 362 PHE A CA 1
ATOM 2963 C C . PHE A 1 362 ? -20.763 -8.488 8.228 1.00 93.12 362 PHE A C 1
ATOM 2965 O O . PHE A 1 362 ? -20.087 -8.063 7.291 1.00 93.12 362 PHE A O 1
ATOM 2972 N N . GLY A 1 363 ? -20.248 -9.261 9.181 1.00 95.19 363 GLY A N 1
ATOM 2973 C CA . GLY A 1 363 ? -18.858 -9.691 9.156 1.00 95.19 363 GLY A CA 1
ATOM 2974 C C . GLY A 1 363 ? -18.587 -11.004 9.874 1.00 95.19 363 GLY A C 1
ATOM 2975 O O . GLY A 1 363 ? -19.361 -11.474 10.715 1.00 95.19 363 GLY A O 1
ATOM 2976 N N . PHE A 1 364 ? -17.469 -11.617 9.499 1.00 96.44 364 PHE A N 1
ATOM 2977 C CA . PHE A 1 364 ? -17.016 -12.892 10.044 1.00 96.44 364 PHE A CA 1
ATOM 2978 C C . PHE A 1 364 ? -16.315 -12.700 11.380 1.00 96.44 364 PHE A C 1
ATOM 2980 O O . PHE A 1 364 ? -15.624 -11.710 11.579 1.00 96.44 364 PHE A O 1
ATOM 2987 N N . ASP A 1 365 ? -16.415 -13.670 12.287 1.00 94.94 365 ASP A N 1
ATOM 2988 C CA . ASP A 1 365 ? -15.675 -13.595 13.548 1.00 94.94 365 ASP A CA 1
ATOM 2989 C C . ASP A 1 365 ? -14.157 -13.708 13.386 1.00 94.94 365 ASP A C 1
ATOM 2991 O O . ASP A 1 365 ? -13.412 -13.014 14.074 1.00 94.94 365 ASP A O 1
ATOM 2995 N N . LYS A 1 366 ? -13.695 -14.519 12.436 1.00 94.44 366 LYS A N 1
ATOM 2996 C CA . LYS A 1 366 ? -12.288 -14.632 12.037 1.00 94.44 366 LYS A CA 1
ATOM 2997 C C . LYS A 1 366 ? -12.156 -14.310 10.555 1.00 94.44 366 LYS A C 1
ATOM 2999 O O . LYS A 1 366 ? -13.127 -14.448 9.819 1.00 94.44 366 LYS A O 1
ATOM 3004 N N . GLN A 1 367 ? -10.960 -13.923 10.111 1.00 93.06 367 GLN A N 1
ATOM 3005 C CA . GLN A 1 367 ? -10.708 -13.739 8.681 1.00 93.06 367 GLN A CA 1
ATOM 3006 C C . GLN A 1 367 ? -10.989 -15.040 7.925 1.00 93.06 367 GLN A C 1
ATOM 3008 O O . GLN A 1 367 ? -10.401 -16.080 8.227 1.00 93.06 367 GLN A O 1
ATOM 3013 N N . VAL A 1 368 ? -11.879 -14.965 6.938 1.00 93.50 368 VAL A N 1
ATOM 3014 C CA . VAL A 1 368 ? -12.189 -16.064 6.021 1.00 93.50 368 VAL A CA 1
ATOM 3015 C C . VAL A 1 368 ? -11.560 -15.726 4.679 1.00 93.50 368 VAL A C 1
ATOM 3017 O O . VAL A 1 368 ? -11.864 -14.696 4.084 1.00 93.50 368 VAL A O 1
ATOM 3020 N N . LEU A 1 369 ? -10.642 -16.569 4.212 1.00 91.56 369 LEU A N 1
ATOM 3021 C CA . LEU A 1 369 ? -9.875 -16.326 2.990 1.00 91.56 369 LEU A CA 1
ATOM 3022 C C . LEU A 1 369 ? -10.334 -17.283 1.888 1.00 91.56 369 LEU A C 1
ATOM 3024 O O . LEU A 1 369 ? -9.661 -18.269 1.593 1.00 91.56 369 LEU A O 1
ATOM 3028 N N . HIS A 1 370 ? -11.497 -17.013 1.297 1.00 87.44 370 HIS A N 1
ATOM 3029 C CA . HIS A 1 370 ? -11.937 -17.698 0.086 1.00 87.44 370 HIS A CA 1
ATOM 3030 C C . HIS A 1 370 ? -11.488 -16.916 -1.151 1.00 87.44 370 HIS A C 1
ATOM 3032 O O . HIS A 1 370 ? -11.763 -15.722 -1.254 1.00 87.44 370 HIS A O 1
ATOM 3038 N N . TYR A 1 371 ? -10.808 -17.594 -2.075 1.00 82.88 371 TYR A N 1
ATOM 3039 C CA . TYR A 1 371 ? -10.309 -17.011 -3.328 1.00 82.88 371 TYR A CA 1
ATOM 3040 C C . TYR A 1 371 ? -11.182 -17.388 -4.545 1.00 82.88 371 TYR A C 1
ATOM 3042 O O . TYR A 1 371 ? -11.178 -16.693 -5.564 1.00 82.88 371 TYR A O 1
ATOM 3050 N N . GLY A 1 372 ? -11.965 -18.474 -4.444 1.00 74.88 372 GLY A N 1
ATOM 3051 C CA . GLY A 1 372 ? -12.723 -19.040 -5.566 1.00 74.88 372 GLY A CA 1
ATOM 3052 C C . GLY A 1 372 ? -11.816 -19.344 -6.763 1.00 74.88 372 GLY A C 1
ATOM 3053 O O . GLY A 1 372 ? -10.694 -19.809 -6.580 1.00 74.88 372 GLY A O 1
ATOM 3054 N N . ASP A 1 373 ? -12.277 -18.998 -7.967 1.00 74.94 373 ASP A N 1
ATOM 3055 C CA . ASP A 1 373 ? -11.492 -19.085 -9.213 1.00 74.94 373 ASP A CA 1
ATOM 3056 C C . ASP A 1 373 ? -10.564 -17.876 -9.436 1.00 74.94 373 ASP A C 1
ATOM 3058 O O . ASP A 1 373 ? -9.983 -17.702 -10.508 1.00 74.94 373 ASP A O 1
ATOM 3062 N N . LYS A 1 374 ? -10.458 -16.978 -8.450 1.00 82.00 374 LYS A N 1
ATOM 3063 C CA . LYS A 1 374 ? -9.681 -15.741 -8.554 1.00 82.00 374 LYS A CA 1
ATOM 3064 C C . LYS A 1 374 ? -8.404 -15.826 -7.726 1.00 82.00 374 LYS A C 1
ATOM 3066 O O . LYS A 1 374 ? -8.249 -16.639 -6.827 1.00 82.00 374 LYS A O 1
ATOM 3071 N N . ASN A 1 375 ? -7.480 -14.914 -8.007 1.00 83.62 375 ASN A N 1
ATOM 3072 C CA . ASN A 1 375 ? -6.208 -14.790 -7.294 1.00 83.62 375 ASN A CA 1
ATOM 3073 C C . ASN A 1 375 ? -6.280 -13.819 -6.104 1.00 83.62 375 ASN A C 1
ATOM 3075 O O . ASN A 1 375 ? -5.253 -13.346 -5.633 1.00 83.62 375 ASN A O 1
ATOM 3079 N N . TYR A 1 376 ? -7.470 -13.470 -5.620 1.00 88.75 376 TYR A N 1
ATOM 3080 C CA . TYR A 1 376 ? -7.655 -12.547 -4.499 1.00 88.75 376 TYR A CA 1
ATOM 3081 C C . TYR A 1 376 ? -8.873 -12.942 -3.667 1.00 88.75 376 TYR A C 1
ATOM 3083 O O . TYR A 1 376 ? -9.772 -13.612 -4.171 1.00 88.75 376 TYR A O 1
ATOM 3091 N N . VAL A 1 377 ? -8.896 -12.532 -2.399 1.00 89.81 377 VAL A N 1
ATOM 3092 C CA . VAL A 1 377 ? -9.994 -12.864 -1.481 1.00 89.81 377 VAL A CA 1
ATOM 3093 C C . VAL A 1 377 ? -11.296 -12.208 -1.936 1.00 89.81 377 VAL A C 1
ATOM 3095 O O . VAL A 1 377 ? -11.364 -10.993 -2.116 1.00 89.81 377 VAL A O 1
ATOM 3098 N N . ASN A 1 378 ? -12.336 -13.018 -2.107 1.00 89.31 378 ASN A N 1
ATOM 3099 C CA . ASN A 1 378 ? -13.616 -12.623 -2.685 1.00 89.31 378 ASN A CA 1
ATOM 3100 C C . ASN A 1 378 ? -14.769 -13.447 -2.090 1.00 89.31 378 ASN A C 1
ATOM 3102 O O . ASN A 1 378 ? -15.495 -14.108 -2.826 1.00 89.31 378 ASN A O 1
ATOM 3106 N N . ASN A 1 379 ? -14.938 -13.446 -0.765 1.00 91.75 379 ASN A N 1
ATOM 3107 C CA . ASN A 1 379 ? -16.019 -14.188 -0.099 1.00 91.75 379 ASN A CA 1
ATOM 3108 C C . ASN A 1 379 ? -17.411 -13.721 -0.578 1.00 91.75 379 ASN A C 1
ATOM 3110 O O . ASN A 1 379 ? -18.029 -12.870 0.056 1.00 91.75 379 ASN A O 1
ATOM 3114 N N . ILE A 1 380 ? -17.888 -14.261 -1.699 1.00 91.25 380 ILE A N 1
ATOM 3115 C CA . ILE A 1 380 ? -19.145 -13.900 -2.350 1.00 91.25 380 ILE A CA 1
ATOM 3116 C C . ILE A 1 380 ? -20.223 -14.867 -1.866 1.00 91.25 380 ILE A C 1
ATOM 3118 O O . ILE A 1 380 ? -20.207 -16.055 -2.201 1.00 91.25 380 ILE A O 1
ATOM 3122 N N . LEU A 1 381 ? -21.162 -14.347 -1.083 1.00 90.06 381 LEU A N 1
ATOM 3123 C CA . LEU A 1 381 ? -22.202 -15.116 -0.407 1.00 90.06 381 LEU A CA 1
ATOM 3124 C C . LEU A 1 381 ? -23.597 -14.620 -0.805 1.00 90.06 381 LEU A C 1
ATOM 3126 O O . LEU A 1 381 ? -23.790 -13.437 -1.094 1.00 90.06 381 LEU A O 1
ATOM 3130 N N . SER A 1 382 ? -24.571 -15.529 -0.822 1.00 88.19 382 SER A N 1
ATOM 3131 C CA . SER A 1 382 ? -25.994 -15.163 -0.889 1.00 88.19 382 SER A CA 1
ATOM 3132 C C . SER A 1 382 ? -26.459 -14.484 0.413 1.00 88.19 382 SER A C 1
ATOM 3134 O O . SER A 1 382 ? -25.814 -14.663 1.451 1.00 88.19 382 SER A O 1
ATOM 3136 N N . PRO A 1 383 ? -27.555 -13.702 0.401 1.00 83.50 383 PRO A N 1
ATOM 3137 C CA . PRO A 1 383 ? -28.096 -13.083 1.613 1.00 83.50 383 PRO A CA 1
ATOM 3138 C C . PRO A 1 383 ? -28.338 -14.074 2.762 1.00 83.50 383 PRO A C 1
ATOM 3140 O O . PRO A 1 383 ? -28.000 -13.779 3.909 1.00 83.50 383 PRO A O 1
ATOM 3143 N N . GLU A 1 384 ? -28.850 -15.265 2.456 1.00 82.75 384 GLU A N 1
ATOM 3144 C CA . GLU A 1 384 ? -29.132 -16.325 3.427 1.00 82.75 384 GLU A CA 1
ATOM 3145 C C . GLU A 1 384 ? -27.832 -16.843 4.061 1.00 82.75 384 GLU A C 1
ATOM 3147 O O . GLU A 1 384 ? -27.708 -16.920 5.285 1.00 82.75 384 GLU A O 1
ATOM 3152 N N . GLU A 1 385 ? -26.812 -17.100 3.235 1.00 88.00 385 GLU A N 1
ATOM 3153 C CA . GLU A 1 385 ? -25.489 -17.514 3.706 1.00 88.00 385 GLU A CA 1
ATOM 3154 C C . GLU A 1 385 ? -24.800 -16.439 4.551 1.00 88.00 385 GLU A C 1
ATOM 3156 O O . GLU A 1 385 ? -24.043 -16.778 5.458 1.00 88.00 385 GLU A O 1
ATOM 3161 N N . ILE A 1 386 ? -25.017 -15.152 4.266 1.00 88.62 386 ILE A N 1
ATOM 3162 C CA . ILE A 1 386 ? -24.453 -14.054 5.064 1.00 88.62 386 ILE A CA 1
ATOM 3163 C C . ILE A 1 386 ? -25.048 -14.077 6.469 1.00 88.62 386 ILE A C 1
ATOM 3165 O O . ILE A 1 386 ? -24.302 -14.014 7.448 1.00 88.62 386 ILE A O 1
ATOM 3169 N N . VAL A 1 387 ? -26.370 -14.217 6.585 1.00 84.31 387 VAL A N 1
ATOM 3170 C CA . VAL A 1 387 ? -27.030 -14.320 7.894 1.00 84.31 387 VAL A CA 1
ATOM 3171 C C . VAL A 1 387 ? -26.557 -15.548 8.649 1.00 84.31 387 VAL A C 1
ATOM 3173 O O . VAL A 1 387 ? -26.352 -15.470 9.857 1.00 84.31 387 VAL A O 1
ATOM 3176 N N . GLU A 1 388 ? -26.341 -16.670 7.975 1.00 85.81 388 GLU A N 1
ATOM 3177 C CA . GLU A 1 388 ? -25.869 -17.891 8.621 1.00 85.81 388 GLU A CA 1
ATOM 3178 C C . GLU A 1 388 ? -24.394 -17.782 9.057 1.00 85.81 388 GLU A C 1
ATOM 3180 O O . GLU A 1 388 ? -24.060 -17.995 10.227 1.00 85.81 388 GLU A O 1
ATOM 3185 N N . LYS A 1 389 ? -23.503 -17.406 8.132 1.00 90.56 389 LYS A N 1
ATOM 3186 C CA . LYS A 1 389 ? -22.042 -17.496 8.295 1.00 90.56 389 LYS A CA 1
ATOM 3187 C C . LYS A 1 389 ? -21.415 -16.302 9.010 1.00 90.56 389 LYS A C 1
ATOM 3189 O O . LYS A 1 389 ? -20.344 -16.467 9.595 1.00 90.56 389 LYS A O 1
ATOM 3194 N N . CYS A 1 390 ? -22.017 -15.113 8.979 1.00 92.06 390 CYS A N 1
ATOM 3195 C CA . CYS A 1 390 ? -21.479 -13.940 9.674 1.00 92.06 390 CYS A CA 1
ATOM 3196 C C . CYS A 1 390 ? -21.991 -13.885 11.110 1.00 92.06 390 CYS A C 1
ATOM 3198 O O . CYS A 1 390 ? -23.184 -13.730 11.339 1.00 92.06 390 CYS A O 1
ATOM 3200 N N . GLN A 1 391 ? -21.109 -13.991 12.103 1.00 93.06 391 GLN A N 1
ATOM 3201 C CA . GLN A 1 391 ? -21.488 -13.966 13.523 1.00 93.06 391 GLN A CA 1
ATOM 3202 C C . GLN A 1 391 ? -21.668 -12.542 14.069 1.00 93.06 391 GLN A C 1
ATOM 3204 O O . GLN A 1 391 ? -22.252 -12.367 15.139 1.00 93.06 391 GLN A O 1
ATOM 3209 N N . ASN A 1 392 ? -21.167 -11.535 13.350 1.00 94.81 392 ASN A N 1
ATOM 3210 C CA . ASN A 1 392 ? -21.026 -10.176 13.855 1.00 94.81 392 ASN A CA 1
ATOM 3211 C C . ASN A 1 392 ? -21.636 -9.135 12.909 1.00 94.81 392 ASN A C 1
ATOM 3213 O O . ASN A 1 392 ? -21.729 -9.342 11.696 1.00 94.81 392 ASN A O 1
ATOM 3217 N N . LEU A 1 393 ? -21.978 -7.986 13.487 1.00 93.88 393 LEU A N 1
ATOM 3218 C CA . LEU A 1 393 ? -22.292 -6.741 12.798 1.00 93.88 393 LEU A CA 1
ATOM 3219 C C . LEU A 1 393 ? -21.195 -5.724 13.112 1.00 93.88 393 LEU A C 1
ATOM 3221 O O . LEU A 1 393 ? -20.981 -5.374 14.274 1.00 93.88 393 LEU A O 1
ATOM 3225 N N . TYR A 1 394 ? -20.499 -5.255 12.082 1.00 97.19 394 TYR A N 1
ATOM 3226 C CA . TYR A 1 394 ? -19.419 -4.287 12.207 1.00 97.19 394 TYR A CA 1
ATOM 3227 C C . TYR A 1 394 ? -19.879 -2.870 11.912 1.00 97.19 394 TYR A C 1
ATOM 3229 O O . TYR A 1 394 ? -20.585 -2.639 10.935 1.00 97.19 394 TYR A O 1
ATOM 3237 N N . ILE A 1 395 ? -19.423 -1.926 12.736 1.00 96.75 395 ILE A N 1
ATOM 3238 C CA . ILE A 1 395 ? -19.606 -0.486 12.543 1.00 96.75 395 ILE A CA 1
ATOM 3239 C C . ILE A 1 395 ? -18.271 0.114 12.102 1.00 96.75 395 ILE A C 1
ATOM 3241 O O . ILE A 1 395 ? -17.277 0.045 12.835 1.00 96.75 395 ILE A O 1
ATOM 3245 N N . CYS A 1 396 ? -18.241 0.683 10.898 1.00 96.81 396 CYS A N 1
ATOM 3246 C CA . CYS A 1 396 ? -17.030 1.247 10.299 1.00 96.81 396 CYS A CA 1
ATOM 3247 C C . CYS A 1 396 ? -17.343 2.308 9.228 1.00 96.81 396 CYS A C 1
ATOM 3249 O O . CYS A 1 396 ? -18.498 2.532 8.865 1.00 96.81 396 CYS A O 1
ATOM 3251 N N . SER A 1 397 ? -16.312 3.006 8.754 1.00 95.88 397 SER A N 1
ATOM 3252 C CA . SER A 1 397 ? -16.413 4.026 7.710 1.00 95.88 397 SER A CA 1
ATOM 3253 C C . SER A 1 397 ? -16.602 3.411 6.325 1.00 95.88 397 SER A C 1
ATOM 3255 O O . SER A 1 397 ? -16.104 2.321 6.035 1.00 95.88 397 SER A O 1
ATOM 3257 N N . GLU A 1 398 ? -17.222 4.173 5.424 1.00 93.50 398 GLU A N 1
ATOM 3258 C CA . GLU A 1 398 ? -17.389 3.808 4.011 1.00 93.50 398 GLU A CA 1
ATOM 3259 C C . GLU A 1 398 ? -16.061 3.426 3.336 1.00 93.50 398 GLU A C 1
ATOM 3261 O O . GLU A 1 398 ? -15.962 2.435 2.614 1.00 93.50 398 GLU A O 1
ATOM 3266 N N . ASN A 1 399 ? -15.008 4.199 3.631 1.00 91.50 399 ASN A N 1
ATOM 3267 C CA . ASN A 1 399 ? -13.663 4.025 3.088 1.00 91.50 399 ASN A CA 1
ATOM 3268 C C . ASN A 1 399 ? -13.081 2.630 3.358 1.00 91.50 399 ASN A C 1
ATOM 3270 O O . ASN A 1 399 ? -12.325 2.098 2.540 1.00 91.50 399 ASN A O 1
ATOM 3274 N N . SER A 1 400 ? -13.424 2.050 4.507 1.00 95.44 400 SER A N 1
ATOM 3275 C CA . SER A 1 400 ? -12.864 0.780 4.955 1.00 95.44 400 SER A CA 1
ATOM 3276 C C . SER A 1 400 ? -13.556 -0.442 4.350 1.00 95.44 400 SER A C 1
ATOM 3278 O O . SER A 1 400 ? -12.928 -1.491 4.261 1.00 95.44 400 SER A O 1
ATOM 3280 N N . LEU A 1 401 ? -14.795 -0.322 3.857 1.00 95.31 401 LEU A N 1
ATOM 3281 C CA . LEU A 1 401 ? -15.641 -1.464 3.478 1.00 95.31 401 LEU A CA 1
ATOM 3282 C C . LEU A 1 401 ? -14.995 -2.394 2.445 1.00 95.31 401 LEU A C 1
ATOM 3284 O O . LEU A 1 401 ? -14.839 -3.588 2.694 1.00 95.31 401 LEU A O 1
ATOM 3288 N N . TYR A 1 402 ? -14.540 -1.861 1.310 1.00 95.19 402 TYR A N 1
ATOM 3289 C CA . TYR A 1 402 ? -13.883 -2.699 0.304 1.00 95.19 402 TYR A CA 1
ATOM 3290 C C . TYR A 1 402 ? -12.530 -3.245 0.775 1.00 95.19 402 TYR A C 1
ATOM 3292 O O . TYR A 1 402 ? -12.187 -4.374 0.437 1.00 95.19 402 TYR A O 1
ATOM 3300 N N . ASN A 1 403 ? -11.769 -2.488 1.571 1.00 95.69 403 ASN A N 1
ATOM 3301 C CA . ASN A 1 403 ? -10.519 -2.992 2.147 1.00 95.69 403 ASN A CA 1
ATOM 3302 C C . ASN A 1 403 ? -10.798 -4.179 3.091 1.00 95.69 403 ASN A C 1
ATOM 3304 O O . ASN A 1 403 ? -10.122 -5.199 3.008 1.00 95.69 403 ASN A O 1
ATOM 3308 N N . LEU A 1 404 ? -11.839 -4.088 3.929 1.00 97.00 404 LEU A N 1
ATOM 3309 C CA . LEU A 1 404 ? -12.288 -5.172 4.808 1.00 97.00 404 LEU A CA 1
ATOM 3310 C C . LEU A 1 404 ? -12.744 -6.402 4.008 1.00 97.00 404 LEU A C 1
ATOM 3312 O O . LEU A 1 404 ? -12.394 -7.530 4.363 1.00 97.00 404 LEU A O 1
ATOM 3316 N N . ALA A 1 405 ? -13.497 -6.196 2.924 1.00 95.69 405 ALA A N 1
ATOM 3317 C CA . ALA A 1 405 ? -14.048 -7.280 2.112 1.00 95.69 405 ALA A CA 1
ATOM 3318 C C . ALA A 1 405 ? -12.949 -8.096 1.415 1.00 95.69 405 ALA A C 1
ATOM 3320 O O . ALA A 1 405 ? -12.875 -9.318 1.556 1.00 95.69 405 ALA A O 1
ATOM 3321 N N . TYR A 1 406 ? -12.023 -7.409 0.742 1.00 95.06 406 TYR A N 1
ATOM 3322 C CA . TYR A 1 406 ? -10.917 -8.028 0.000 1.00 95.06 406 TYR A CA 1
ATOM 3323 C C . TYR A 1 406 ? -9.765 -8.512 0.903 1.00 95.06 406 TYR A C 1
ATOM 3325 O O . TYR A 1 406 ? -8.737 -8.985 0.418 1.00 95.06 406 TYR A O 1
ATOM 3333 N N . GLN A 1 407 ? -9.923 -8.400 2.224 1.00 96.31 407 GLN A N 1
ATOM 3334 C CA . GLN A 1 407 ? -9.040 -8.985 3.239 1.00 96.31 407 GLN A CA 1
ATOM 3335 C C . GLN A 1 407 ? -9.759 -10.045 4.088 1.00 96.31 407 GLN A C 1
ATOM 3337 O O . GLN A 1 407 ? -9.195 -10.558 5.053 1.00 96.31 407 GLN A O 1
ATOM 3342 N N . GLY A 1 408 ? -10.997 -10.396 3.723 1.00 95.00 408 GLY A N 1
ATOM 3343 C CA . GLY A 1 408 ? -11.733 -11.507 4.316 1.00 95.00 408 GLY A CA 1
ATOM 3344 C C . GLY A 1 408 ? -12.372 -11.229 5.673 1.00 95.00 408 GLY A C 1
ATOM 3345 O O . GLY A 1 408 ? -12.673 -12.174 6.398 1.00 95.00 408 GLY A O 1
ATOM 3346 N N . ILE A 1 409 ? -12.566 -9.959 6.036 1.00 97.12 409 ILE A N 1
ATOM 3347 C CA . ILE A 1 409 ? -13.202 -9.565 7.306 1.00 97.12 409 ILE A CA 1
ATOM 3348 C C . ILE A 1 409 ? -14.728 -9.462 7.145 1.00 97.12 409 ILE A C 1
ATOM 3350 O O . ILE A 1 409 ? -15.476 -9.857 8.042 1.00 97.12 409 ILE A O 1
ATOM 3354 N N . ILE A 1 410 ? -15.196 -8.988 5.986 1.00 96.56 410 ILE A N 1
ATOM 3355 C CA . ILE A 1 410 ? -16.621 -8.950 5.618 1.00 96.56 410 ILE A CA 1
ATOM 3356 C C . ILE A 1 410 ? -16.853 -9.680 4.285 1.00 96.56 410 ILE A C 1
ATOM 3358 O O . ILE A 1 410 ? -15.917 -9.779 3.485 1.00 96.56 410 ILE A O 1
ATOM 3362 N N . PRO A 1 411 ? -18.056 -10.219 4.025 1.00 94.75 411 PRO A N 1
ATOM 3363 C CA . PRO A 1 411 ? -18.381 -10.801 2.729 1.00 94.75 411 PRO A CA 1
ATOM 3364 C C . PRO A 1 411 ? -18.784 -9.743 1.696 1.00 94.75 411 PRO A C 1
ATOM 3366 O O . PRO A 1 411 ? -19.093 -8.598 2.027 1.00 94.75 411 PRO A O 1
ATOM 3369 N N . LEU A 1 412 ? -18.821 -10.175 0.438 1.00 92.38 412 LEU A N 1
ATOM 3370 C CA . LEU A 1 412 ? -19.488 -9.496 -0.668 1.00 92.38 412 LEU A CA 1
ATOM 3371 C C . LEU A 1 412 ? -20.797 -10.228 -0.988 1.00 92.38 412 LEU A C 1
ATOM 3373 O O . LEU A 1 412 ? -20.892 -11.449 -0.846 1.00 92.38 412 LEU A O 1
ATOM 3377 N N . LEU A 1 413 ? -21.801 -9.486 -1.436 1.00 87.94 413 LEU A N 1
ATOM 3378 C CA . LEU A 1 413 ? -23.064 -10.027 -1.918 1.00 87.94 413 LEU A CA 1
ATOM 3379 C C . LEU A 1 413 ? -22.870 -10.673 -3.290 1.00 87.94 413 LEU A C 1
ATOM 3381 O O . LEU A 1 413 ? -22.270 -10.090 -4.197 1.00 87.94 413 LEU A O 1
ATOM 3385 N N . ARG A 1 414 ? -23.422 -11.876 -3.463 1.00 81.81 414 ARG A N 1
ATOM 3386 C CA . ARG A 1 414 ? -23.598 -12.476 -4.786 1.00 81.81 414 ARG A CA 1
ATOM 3387 C C . ARG A 1 414 ? -24.596 -11.616 -5.553 1.00 81.81 414 ARG A C 1
ATOM 3389 O O . ARG A 1 414 ? -25.732 -11.467 -5.112 1.00 81.81 414 ARG A O 1
ATOM 3396 N N . GLY A 1 415 ? -24.158 -11.030 -6.668 1.00 66.06 415 GLY A N 1
ATOM 3397 C CA . GLY A 1 415 ? -25.054 -10.287 -7.548 1.00 66.06 415 GLY A CA 1
ATOM 3398 C C . GLY A 1 415 ? -26.247 -11.168 -7.913 1.00 66.06 415 GLY A C 1
ATOM 3399 O O . GLY A 1 415 ? -26.056 -12.308 -8.335 1.00 66.06 415 GLY A O 1
ATOM 3400 N N . VAL A 1 416 ? -27.464 -10.666 -7.704 1.00 42.62 416 VAL A N 1
ATOM 3401 C CA . VAL A 1 416 ? -28.648 -11.269 -8.315 1.00 42.62 416 VAL A CA 1
ATOM 3402 C C . VAL A 1 416 ? -28.464 -11.060 -9.811 1.00 42.62 416 VAL A C 1
ATOM 3404 O O . VAL A 1 416 ? -28.412 -9.919 -10.266 1.00 42.62 416 VAL A O 1
ATOM 3407 N N . ASP A 1 417 ? -28.264 -12.141 -10.559 1.00 33.34 417 ASP A N 1
ATOM 3408 C CA . ASP A 1 417 ? -28.225 -12.100 -12.016 1.00 33.34 417 ASP A CA 1
ATOM 3409 C C . ASP A 1 417 ? -29.500 -11.410 -12.518 1.00 33.34 417 ASP A C 1
ATOM 3411 O O . ASP A 1 417 ? -30.573 -12.008 -12.548 1.00 33.34 417 ASP A O 1
ATOM 3415 N N . THR A 1 418 ? -29.400 -10.168 -12.986 1.00 31.67 418 THR A N 1
ATOM 3416 C CA . THR A 1 418 ? -30.474 -9.485 -13.727 1.00 31.67 418 THR A CA 1
ATOM 3417 C C . THR A 1 418 ? -30.633 -10.040 -15.152 1.00 31.67 418 THR A C 1
ATOM 3419 O O . THR A 1 418 ? -31.190 -9.386 -16.027 1.00 31.67 418 THR A O 1
ATOM 3422 N N . SER A 1 419 ? -30.147 -11.258 -15.410 1.00 29.34 419 SER A N 1
ATOM 3423 C CA . SER A 1 419 ? -30.105 -11.899 -16.728 1.00 29.34 419 SER A CA 1
ATOM 3424 C C . SER A 1 419 ? -31.087 -13.068 -16.896 1.00 29.34 419 SER A C 1
ATOM 3426 O O . SER A 1 419 ? -31.050 -13.744 -17.923 1.00 29.34 419 SER A O 1
ATOM 3428 N N . LYS A 1 420 ? -31.995 -13.314 -15.938 1.00 28.23 420 LYS A N 1
ATOM 3429 C CA . LYS A 1 420 ? -32.965 -14.424 -16.011 1.00 28.23 420 LYS A CA 1
ATOM 3430 C C . LYS A 1 420 ? -34.410 -14.046 -15.669 1.00 28.23 420 LYS A C 1
ATOM 3432 O O . LYS A 1 420 ? -35.064 -14.773 -14.944 1.00 28.23 420 LYS A O 1
ATOM 3437 N N . GLU A 1 421 ? -34.940 -12.983 -16.262 1.00 28.97 421 GLU A N 1
ATOM 3438 C CA . GLU A 1 421 ? -36.387 -12.858 -16.502 1.00 28.97 421 GLU A CA 1
ATOM 3439 C C . GLU A 1 421 ? -36.608 -12.174 -17.854 1.00 28.97 421 GLU A C 1
ATOM 3441 O O . GLU A 1 421 ? -36.668 -10.956 -17.952 1.00 28.97 421 GLU A O 1
ATOM 3446 N N . ASN A 1 422 ? -36.641 -12.970 -18.926 1.00 29.16 422 ASN A N 1
ATOM 3447 C CA . ASN A 1 422 ? -37.389 -12.645 -20.144 1.00 29.16 422 ASN A CA 1
ATOM 3448 C C . ASN A 1 422 ? -37.535 -13.901 -21.012 1.00 29.16 422 ASN A C 1
ATOM 3450 O O . ASN A 1 422 ? -36.928 -14.061 -22.068 1.00 29.16 422 ASN A O 1
ATOM 3454 N N . SER A 1 423 ? -38.376 -14.816 -20.536 1.00 33.06 423 SER A N 1
ATOM 3455 C CA . SER A 1 423 ? -39.090 -15.768 -21.383 1.00 33.06 423 SER A CA 1
ATOM 3456 C C . SER A 1 423 ? -40.585 -15.526 -21.179 1.00 33.06 423 SER A C 1
ATOM 3458 O O . SER A 1 423 ? -41.210 -16.135 -20.316 1.00 33.06 423 SER A O 1
ATOM 3460 N N . GLY A 1 424 ? -41.136 -14.579 -21.938 1.00 25.36 424 GLY A N 1
ATOM 3461 C CA . GLY A 1 424 ? -42.556 -14.232 -21.931 1.00 25.36 424 GLY A CA 1
ATOM 3462 C C . GLY A 1 424 ? -42.850 -13.159 -22.977 1.00 25.36 424 GLY A C 1
ATOM 3463 O O . GLY A 1 424 ? -42.398 -12.030 -22.853 1.00 25.36 424 GLY A O 1
ATOM 3464 N N . CYS A 1 425 ? -43.550 -13.538 -24.045 1.00 26.84 425 CYS A N 1
ATOM 3465 C CA . CYS A 1 425 ? -43.928 -12.666 -25.156 1.00 26.84 425 CYS A CA 1
ATOM 3466 C C . CYS A 1 425 ? -44.899 -11.551 -24.730 1.00 26.84 425 CYS A C 1
ATOM 3468 O O . CYS A 1 425 ? -45.809 -11.800 -23.944 1.00 26.84 425 CYS A O 1
ATOM 3470 N N . GLY A 1 426 ? -44.790 -10.372 -25.355 1.00 24.30 426 GLY A N 1
ATOM 3471 C CA . GLY A 1 426 ? -45.827 -9.337 -25.310 1.00 24.30 426 GLY A CA 1
ATOM 3472 C C . GLY A 1 426 ? -45.393 -8.022 -25.959 1.00 24.30 426 GLY A C 1
ATOM 3473 O O . GLY A 1 426 ? -44.686 -7.232 -25.346 1.00 24.30 426 GLY A O 1
ATOM 3474 N N . ASN A 1 427 ? -45.824 -7.787 -27.202 1.00 30.88 427 ASN A N 1
ATOM 3475 C CA . ASN A 1 427 ? -45.701 -6.502 -27.893 1.00 30.88 427 ASN A CA 1
ATOM 3476 C C . ASN A 1 427 ? -46.435 -5.394 -27.119 1.00 30.88 427 ASN A C 1
ATOM 3478 O O . ASN A 1 427 ? -47.628 -5.520 -26.852 1.00 30.88 427 ASN A O 1
ATOM 3482 N N . GLY A 1 428 ? -45.745 -4.289 -26.834 1.00 25.64 428 GLY A N 1
ATOM 3483 C CA . GLY A 1 428 ? -46.331 -3.090 -26.238 1.00 25.64 428 GLY A CA 1
ATOM 3484 C C . GLY A 1 428 ? -45.325 -1.943 -26.211 1.00 25.64 428 GLY A C 1
ATOM 3485 O O . GLY A 1 428 ? -44.423 -1.909 -25.384 1.00 25.64 428 GLY A O 1
ATOM 3486 N N . SER A 1 429 ? -45.467 -1.022 -27.157 1.00 27.81 429 SER A N 1
ATOM 3487 C CA . SER A 1 429 ? -44.700 0.216 -27.298 1.00 27.81 429 SER A CA 1
ATOM 3488 C C . SER A 1 429 ? -44.857 1.139 -26.083 1.00 27.81 429 SER A C 1
ATOM 3490 O O . SER A 1 429 ? -45.973 1.545 -25.764 1.00 27.81 429 SER A O 1
ATOM 3492 N N . GLY A 1 430 ? -43.742 1.526 -25.456 1.00 24.30 430 GLY A N 1
ATOM 3493 C CA . GLY A 1 430 ? -43.718 2.514 -24.375 1.00 24.30 430 GLY A CA 1
ATOM 3494 C C . GLY A 1 430 ? -42.299 2.921 -23.966 1.00 24.30 430 GLY A C 1
ATOM 3495 O O . GLY A 1 430 ? -41.701 2.289 -23.108 1.00 24.30 430 GLY A O 1
ATOM 3496 N N . SER A 1 431 ? -41.775 3.967 -24.616 1.00 26.89 431 SER A N 1
ATOM 3497 C CA . SER A 1 431 ? -40.672 4.863 -24.210 1.00 26.89 431 SER A CA 1
ATOM 3498 C C . SER A 1 431 ? -39.580 4.302 -23.276 1.00 26.89 431 SER A C 1
ATOM 3500 O O . SER A 1 431 ? -39.626 4.476 -22.058 1.00 26.89 431 SER A O 1
ATOM 3502 N N . SER A 1 432 ? -38.520 3.737 -23.860 1.00 23.36 432 SER A N 1
ATOM 3503 C CA . SER A 1 432 ? -37.284 3.376 -23.156 1.00 23.36 432 SER A CA 1
ATOM 3504 C C . SER A 1 432 ? -36.236 4.494 -23.255 1.00 23.36 432 SER A C 1
ATOM 3506 O O . SER A 1 432 ? -35.538 4.618 -24.264 1.00 23.36 432 SER A O 1
ATOM 3508 N N . SER A 1 433 ? -36.078 5.284 -22.192 1.00 25.97 433 SER A N 1
ATOM 3509 C CA . SER A 1 433 ? -34.918 6.162 -21.997 1.00 25.97 433 SER A CA 1
ATOM 3510 C C . SER A 1 433 ? -33.682 5.314 -21.679 1.00 25.97 433 SER A C 1
ATOM 3512 O O . SER A 1 433 ? -33.427 4.948 -20.534 1.00 25.97 433 SER A O 1
ATOM 3514 N N . GLY A 1 434 ? -32.935 4.953 -22.722 1.00 23.16 434 GLY A N 1
ATOM 3515 C CA . GLY A 1 434 ? -31.710 4.167 -22.633 1.00 23.16 434 GLY A CA 1
ATOM 3516 C C . GLY A 1 434 ? -30.470 5.037 -22.447 1.00 23.16 434 GLY A C 1
ATOM 3517 O O . GLY A 1 434 ? -29.990 5.627 -23.406 1.00 23.16 434 GLY A O 1
ATOM 3518 N N . CYS A 1 435 ? -29.912 5.024 -21.234 1.00 25.09 435 CYS A N 1
ATOM 3519 C CA . CYS A 1 435 ? -28.551 5.474 -20.925 1.00 25.09 435 CYS A CA 1
ATOM 3520 C C . CYS A 1 435 ? -27.958 4.592 -19.806 1.00 25.09 435 CYS A C 1
ATOM 3522 O O . CYS A 1 435 ? -27.837 5.036 -18.667 1.00 25.09 435 CYS A O 1
ATOM 3524 N N . ASN A 1 436 ? -27.563 3.347 -20.102 1.00 24.17 436 ASN A N 1
ATOM 3525 C CA . ASN A 1 436 ? -26.754 2.543 -19.173 1.00 24.17 436 ASN A CA 1
ATOM 3526 C C . ASN A 1 436 ? -25.291 3.002 -19.234 1.00 24.17 436 ASN A C 1
ATOM 3528 O O . ASN A 1 436 ? -24.433 2.378 -19.860 1.00 24.17 436 ASN A O 1
ATOM 3532 N N . GLY A 1 437 ? -25.018 4.131 -18.581 1.00 25.77 437 GLY A N 1
ATOM 3533 C CA . GLY A 1 437 ? -23.683 4.434 -18.090 1.00 25.77 437 GLY A CA 1
ATOM 3534 C C . GLY A 1 437 ? -23.300 3.410 -17.024 1.00 25.77 437 GLY A C 1
ATOM 3535 O O . GLY A 1 437 ? -24.141 2.968 -16.246 1.00 25.77 437 GLY A O 1
ATOM 3536 N N . VAL A 1 438 ? -22.025 3.028 -16.993 1.00 32.09 438 VAL A N 1
ATOM 3537 C CA . VAL A 1 438 ? -21.424 2.242 -15.910 1.00 32.09 438 VAL A CA 1
ATOM 3538 C C . VAL A 1 438 ? -21.487 3.076 -14.628 1.00 32.09 438 VAL A C 1
ATOM 3540 O O . VAL A 1 438 ? -20.561 3.797 -14.275 1.00 32.09 438 VAL A O 1
ATOM 3543 N N . GLY A 1 439 ? -22.638 3.016 -13.973 1.00 28.95 439 GLY A N 1
ATOM 3544 C CA . GLY A 1 439 ? -22.916 3.536 -12.650 1.00 28.95 439 GLY A CA 1
ATOM 3545 C C . GLY A 1 439 ? -23.423 2.379 -11.811 1.00 28.95 439 GLY A C 1
ATOM 3546 O O . GLY A 1 439 ? -24.596 2.335 -11.466 1.00 28.95 439 GLY A O 1
ATOM 3547 N N . SER A 1 440 ? -22.558 1.404 -11.513 1.00 36.22 440 SER A N 1
ATOM 3548 C CA . SER A 1 440 ? -22.830 0.540 -10.365 1.00 36.22 440 SER A CA 1
ATOM 3549 C C . SER A 1 440 ? -22.903 1.463 -9.153 1.00 36.22 440 SER A C 1
ATOM 3551 O O . SER A 1 440 ? -21.921 2.168 -8.890 1.00 36.22 440 SER A O 1
ATOM 3553 N N . GLU A 1 441 ? -24.038 1.505 -8.455 1.00 43.75 441 GLU A N 1
ATOM 3554 C CA . GLU A 1 441 ? -24.148 2.264 -7.211 1.00 43.75 441 GLU A CA 1
ATOM 3555 C C . GLU A 1 441 ? -22.933 1.956 -6.316 1.00 43.75 441 GLU A C 1
ATOM 3557 O O . GLU A 1 441 ? -22.527 0.789 -6.199 1.00 43.75 441 GLU A O 1
ATOM 3562 N N . PRO A 1 442 ? -22.288 2.977 -5.726 1.00 60.75 442 PRO A N 1
ATOM 3563 C CA . PRO A 1 442 ? -21.151 2.741 -4.854 1.00 60.75 442 PRO A CA 1
ATOM 3564 C C . PRO A 1 442 ? -21.580 1.798 -3.722 1.00 60.75 442 PRO A C 1
ATOM 3566 O O . PRO A 1 442 ? -22.482 2.121 -2.960 1.00 60.75 442 PRO A O 1
ATOM 3569 N N . LEU A 1 443 ? -20.910 0.639 -3.633 1.00 75.62 443 LEU A N 1
ATOM 3570 C CA . LEU A 1 443 ? -21.107 -0.404 -2.606 1.00 75.62 443 LEU A CA 1
ATOM 3571 C C . LEU A 1 443 ? -22.350 -1.292 -2.785 1.00 75.62 443 LEU A C 1
ATOM 3573 O O . LEU A 1 443 ? -22.773 -1.929 -1.823 1.00 75.62 443 LEU A O 1
ATOM 3577 N N . ALA A 1 444 ? -22.904 -1.392 -3.997 1.00 79.56 444 ALA A N 1
ATOM 3578 C CA . ALA A 1 444 ? -24.035 -2.284 -4.286 1.00 79.56 444 ALA A CA 1
ATOM 3579 C C . ALA A 1 444 ? -23.781 -3.762 -3.914 1.00 79.56 444 ALA A C 1
ATOM 3581 O O . ALA A 1 444 ? -24.706 -4.489 -3.560 1.00 79.56 444 ALA A O 1
ATOM 3582 N N . ASP A 1 445 ? -22.525 -4.203 -3.980 1.00 87.56 445 ASP A N 1
ATOM 3583 C CA . ASP A 1 445 ? -22.064 -5.559 -3.673 1.00 87.56 445 ASP A CA 1
ATOM 3584 C C . ASP A 1 445 ? -21.639 -5.746 -2.204 1.00 87.56 445 ASP A C 1
ATOM 3586 O O . ASP A 1 445 ? -21.166 -6.820 -1.834 1.00 87.56 445 ASP A O 1
ATOM 3590 N N . VAL A 1 446 ? -21.808 -4.741 -1.339 1.00 89.38 446 VAL A N 1
ATOM 3591 C CA . VAL A 1 446 ? -21.500 -4.838 0.096 1.00 89.38 446 VAL A CA 1
ATOM 3592 C C . VAL A 1 446 ? -22.800 -5.002 0.893 1.00 89.38 446 VAL A C 1
ATOM 3594 O O . VAL A 1 446 ? -23.736 -4.223 0.701 1.00 89.38 446 VAL A O 1
ATOM 3597 N N . PRO A 1 447 ? -22.889 -5.966 1.831 1.00 86.94 447 PRO A N 1
ATOM 3598 C CA . PRO A 1 447 ? -24.095 -6.213 2.625 1.00 86.94 447 PRO A CA 1
ATOM 3599 C C . PRO A 1 447 ? -24.292 -5.162 3.726 1.00 86.94 447 PRO A C 1
ATOM 3601 O O . PRO A 1 447 ? -24.126 -5.425 4.920 1.00 86.94 447 PRO A O 1
ATOM 3604 N N . ILE A 1 448 ? -24.650 -3.947 3.312 1.00 88.06 448 ILE A N 1
ATOM 3605 C CA . ILE A 1 448 ? -24.951 -2.823 4.199 1.00 88.06 448 ILE A CA 1
ATOM 3606 C C . ILE A 1 448 ? -26.347 -2.995 4.787 1.00 88.06 448 ILE A C 1
ATOM 3608 O O . ILE A 1 448 ? -27.353 -2.972 4.071 1.00 88.06 448 ILE A O 1
ATOM 3612 N N . VAL A 1 449 ? -26.399 -3.103 6.113 1.00 85.19 449 VAL A N 1
ATOM 3613 C CA . VAL A 1 449 ? -27.631 -3.180 6.900 1.00 85.19 449 VAL A CA 1
ATOM 3614 C C . VAL A 1 449 ? -28.246 -1.787 7.003 1.00 85.19 449 VAL A C 1
ATOM 3616 O O . VAL A 1 449 ? -29.336 -1.552 6.480 1.00 85.19 449 VAL A O 1
ATOM 3619 N N . VAL A 1 450 ? -27.515 -0.847 7.609 1.00 85.56 450 VAL A N 1
ATOM 3620 C CA . VAL A 1 450 ? -27.978 0.520 7.874 1.00 85.56 450 VAL A CA 1
ATOM 3621 C C . VAL A 1 450 ? -26.812 1.514 7.868 1.00 85.56 450 VAL A C 1
ATOM 3623 O O . VAL A 1 450 ? -25.667 1.157 8.154 1.00 85.56 450 VAL A O 1
ATOM 3626 N N . LYS A 1 451 ? -27.118 2.769 7.533 1.00 89.69 451 LYS A N 1
ATOM 3627 C CA . LYS A 1 451 ? -26.221 3.924 7.632 1.00 89.69 451 LYS A CA 1
ATOM 3628 C C . LYS A 1 451 ? -26.627 4.747 8.857 1.00 89.69 451 LYS A C 1
ATOM 3630 O O . LYS A 1 451 ? -27.790 5.120 8.958 1.00 89.69 451 LYS A O 1
ATOM 3635 N N . ILE A 1 452 ? -25.685 5.017 9.758 1.00 91.12 452 ILE A N 1
ATOM 3636 C CA . ILE A 1 452 ? -25.913 5.677 11.055 1.00 91.12 452 ILE A CA 1
ATOM 3637 C C . ILE A 1 452 ? -25.035 6.927 11.140 1.00 91.12 452 ILE A C 1
ATOM 3639 O O . ILE A 1 452 ? -23.877 6.899 10.710 1.00 91.12 452 ILE A O 1
ATOM 3643 N N . LYS A 1 453 ? -25.554 8.033 11.680 1.00 93.44 453 LYS A N 1
ATOM 3644 C CA . LYS A 1 453 ? -24.741 9.229 11.927 1.00 93.44 453 LYS A CA 1
ATOM 3645 C C . LYS A 1 453 ? -23.892 9.031 13.186 1.00 93.44 453 LYS A C 1
ATOM 3647 O O . LYS A 1 453 ? -24.374 8.517 14.185 1.00 93.44 453 LYS A O 1
ATOM 3652 N N . GLY A 1 454 ? -22.632 9.460 13.180 1.00 94.62 454 GLY A N 1
ATOM 3653 C CA . GLY A 1 454 ? -21.714 9.251 14.305 1.00 94.62 454 GLY A CA 1
ATOM 3654 C C . GLY A 1 454 ? -22.209 9.844 15.626 1.00 94.62 454 GLY A C 1
ATOM 3655 O O . GLY A 1 454 ? -21.914 9.298 16.682 1.00 94.62 454 GLY A O 1
ATOM 3656 N N . GLU A 1 455 ? -22.994 10.922 15.571 1.00 94.50 455 GLU A N 1
ATOM 3657 C CA . GLU A 1 455 ? -23.669 11.531 16.723 1.00 94.50 455 GLU A CA 1
ATOM 3658 C C . GLU A 1 455 ? -24.570 10.539 17.468 1.00 94.50 455 GLU A C 1
ATOM 3660 O O . GLU A 1 455 ? -24.597 10.544 18.692 1.00 94.50 455 GLU A O 1
ATOM 3665 N N . GLU A 1 456 ? -25.229 9.631 16.747 1.00 91.06 456 GLU A N 1
ATOM 3666 C CA . GLU A 1 456 ? -26.104 8.604 17.321 1.00 91.06 456 GLU A CA 1
ATOM 3667 C C . GLU A 1 456 ? -25.333 7.498 18.051 1.00 91.06 456 GLU A C 1
ATOM 3669 O O . GLU A 1 456 ? -25.908 6.783 18.871 1.00 91.06 456 GLU A O 1
ATOM 3674 N N . LEU A 1 457 ? -24.038 7.347 17.754 1.00 93.50 457 LEU A N 1
ATOM 3675 C CA . LEU A 1 457 ? -23.160 6.387 18.423 1.00 93.50 457 LEU A CA 1
ATOM 3676 C C . LEU A 1 457 ? -22.594 6.944 19.734 1.00 93.50 457 LEU A C 1
ATOM 3678 O O . LEU A 1 457 ? -22.105 6.171 20.557 1.00 93.50 457 LEU A O 1
ATOM 3682 N N . VAL A 1 458 ? -22.618 8.265 19.929 1.00 94.88 458 VAL A N 1
ATOM 3683 C CA . VAL A 1 458 ? -22.078 8.912 21.129 1.00 94.88 458 VAL A CA 1
ATOM 3684 C C . VAL A 1 458 ? -22.899 8.498 22.353 1.00 94.88 458 VAL A C 1
ATOM 3686 O O . VAL A 1 458 ? -24.124 8.496 22.332 1.00 94.88 458 VAL A O 1
ATOM 3689 N N . GLY A 1 459 ? -22.210 8.120 23.429 1.00 93.19 459 GLY A N 1
ATOM 3690 C CA . GLY A 1 459 ? -22.823 7.647 24.672 1.00 93.19 459 GLY A CA 1
ATOM 3691 C C . GLY A 1 459 ? -23.111 6.149 24.722 1.00 93.19 459 GLY A C 1
ATOM 3692 O O . GLY A 1 459 ? -23.491 5.652 25.782 1.00 93.19 459 GLY A O 1
ATOM 3693 N N . LEU A 1 460 ? -22.884 5.403 23.635 1.00 93.88 460 LEU A N 1
ATOM 3694 C CA . LEU A 1 460 ? -22.988 3.945 23.673 1.00 93.88 460 LEU A CA 1
ATOM 3695 C C . LEU A 1 460 ? -21.986 3.353 24.670 1.00 93.88 460 LEU A C 1
ATOM 3697 O O . LEU A 1 460 ? -20.790 3.665 24.632 1.00 93.88 460 LEU A O 1
ATOM 3701 N N . ARG A 1 461 ? -22.484 2.458 25.529 1.00 95.44 461 ARG A N 1
ATOM 3702 C CA . ARG A 1 461 ? -21.664 1.642 26.425 1.00 95.44 461 ARG A CA 1
ATOM 3703 C C . ARG A 1 461 ? -21.057 0.482 25.641 1.00 95.44 461 ARG A C 1
ATOM 3705 O O . ARG A 1 461 ? -21.748 -0.261 24.938 1.00 95.44 461 ARG A O 1
ATOM 3712 N N . THR A 1 462 ? -19.747 0.352 25.747 1.00 96.19 462 THR A N 1
ATOM 3713 C CA . THR A 1 462 ? -18.927 -0.573 24.969 1.00 96.19 462 THR A CA 1
ATOM 3714 C C . THR A 1 462 ? -17.875 -1.234 25.847 1.00 96.19 462 THR A C 1
ATOM 3716 O O . THR A 1 462 ? -17.594 -0.770 26.945 1.00 96.19 462 THR A O 1
ATOM 3719 N N . TYR A 1 463 ? -17.258 -2.305 25.363 1.00 96.88 463 TYR A N 1
ATOM 3720 C CA . TYR A 1 463 ? -16.130 -2.938 26.035 1.00 96.88 463 TYR A CA 1
ATOM 3721 C C . TYR A 1 463 ? -15.170 -3.571 25.027 1.00 96.88 463 TYR A C 1
ATOM 3723 O O . TYR A 1 463 ? -15.534 -3.887 23.896 1.00 96.88 463 TYR A O 1
ATOM 3731 N N . THR A 1 464 ? -13.927 -3.800 25.439 1.00 95.75 464 THR A N 1
ATOM 3732 C CA . THR A 1 464 ? -12.998 -4.674 24.712 1.00 95.75 464 THR A CA 1
ATOM 3733 C C . THR A 1 464 ? -12.376 -5.675 25.678 1.00 95.75 464 THR A C 1
ATOM 3735 O O . THR A 1 464 ? -12.227 -5.407 26.872 1.00 95.75 464 THR A O 1
ATOM 3738 N N . ASN A 1 465 ? -11.999 -6.845 25.171 1.00 94.50 465 ASN A N 1
ATOM 3739 C CA . ASN A 1 465 ? -11.331 -7.869 25.972 1.00 94.50 465 ASN A CA 1
ATOM 3740 C C . ASN A 1 465 ? -9.917 -7.443 26.400 1.00 94.50 465 ASN A C 1
ATOM 3742 O O . ASN A 1 465 ? -9.396 -7.971 27.381 1.00 94.50 465 ASN A O 1
ATOM 3746 N N . LEU A 1 466 ? -9.319 -6.475 25.695 1.00 94.00 466 LEU A N 1
ATOM 3747 C CA . LEU A 1 466 ? -7.947 -6.019 25.923 1.00 94.00 466 LEU A CA 1
ATOM 3748 C C . LEU A 1 466 ? -7.831 -5.035 27.089 1.00 94.00 466 LEU A C 1
ATOM 3750 O O . LEU A 1 466 ? -6.882 -5.109 27.868 1.00 94.00 466 LEU A O 1
ATOM 3754 N N . SER A 1 467 ? -8.780 -4.106 27.211 1.00 93.75 467 SER A N 1
ATOM 3755 C CA . SER A 1 467 ? -8.705 -3.061 28.229 1.00 93.75 467 SER A CA 1
ATOM 3756 C C . SER A 1 467 ? -8.952 -3.613 29.634 1.00 93.75 467 SER A C 1
ATOM 3758 O O . SER A 1 467 ? -9.760 -4.528 29.858 1.00 93.75 467 SER A O 1
ATOM 3760 N N . ARG A 1 468 ? -8.259 -3.008 30.605 1.00 89.31 468 ARG A N 1
ATOM 3761 C CA . ARG A 1 468 ? -8.554 -3.165 32.034 1.00 89.31 468 ARG A CA 1
ATOM 3762 C C . ARG A 1 468 ? -9.881 -2.506 32.408 1.00 89.31 468 ARG A C 1
ATOM 3764 O O . ARG A 1 468 ? -10.594 -3.034 33.255 1.00 89.31 468 ARG A O 1
ATOM 3771 N N . VAL A 1 469 ? -10.218 -1.396 31.754 1.00 92.75 469 VAL A N 1
ATOM 3772 C CA . VAL A 1 469 ? -11.506 -0.720 31.910 1.00 92.75 469 VAL A CA 1
ATOM 3773 C C . VAL A 1 469 ? -12.545 -1.505 31.116 1.00 92.75 469 VAL A C 1
ATOM 3775 O O . VAL A 1 469 ? -12.455 -1.611 29.893 1.00 92.75 469 VAL A O 1
ATOM 3778 N N . LYS A 1 470 ? -13.508 -2.108 31.819 1.00 88.94 470 LYS A N 1
ATOM 3779 C CA . LYS A 1 470 ? -14.548 -2.929 31.183 1.00 88.94 470 LYS A CA 1
ATOM 3780 C C . LYS A 1 470 ? -15.686 -2.094 30.620 1.00 88.94 470 LYS A C 1
ATOM 3782 O O . LYS A 1 470 ? -16.143 -2.396 29.530 1.00 88.94 470 LYS A O 1
ATOM 3787 N N . ASP A 1 471 ? -16.065 -1.022 31.301 1.00 93.06 471 ASP A N 1
ATOM 3788 C CA . ASP A 1 471 ? -17.121 -0.123 30.846 1.00 93.06 471 ASP A CA 1
ATOM 3789 C C . ASP A 1 471 ? -16.528 1.071 30.104 1.00 93.06 471 ASP A C 1
ATOM 3791 O O . ASP A 1 471 ? -16.180 2.087 30.698 1.00 93.06 471 ASP A O 1
ATOM 3795 N N . LEU A 1 472 ? -16.383 0.935 28.790 1.00 95.75 472 LEU A N 1
ATOM 3796 C CA . LEU A 1 472 ? -15.957 2.006 27.896 1.00 95.75 472 LEU A CA 1
ATOM 3797 C C . LEU A 1 472 ? -17.177 2.744 27.343 1.00 95.75 472 LEU A C 1
ATOM 3799 O O . LEU A 1 472 ? -18.252 2.171 27.178 1.00 95.75 472 LEU A O 1
ATOM 3803 N N . TYR A 1 473 ? -16.992 4.002 26.956 1.00 96.62 473 TYR A N 1
ATOM 3804 C CA . TYR A 1 473 ? -18.044 4.800 26.326 1.00 96.62 473 TYR A CA 1
ATOM 3805 C C . TYR A 1 473 ? -17.563 5.412 25.016 1.00 96.62 473 TYR A C 1
ATOM 3807 O O . TYR A 1 473 ? -16.380 5.737 24.857 1.00 96.62 473 TYR A O 1
ATOM 3815 N N . VAL A 1 474 ? -18.489 5.564 24.072 1.00 97.19 474 VAL A N 1
ATOM 3816 C CA . VAL A 1 474 ? -18.228 6.269 22.817 1.00 97.19 474 VAL A CA 1
ATOM 3817 C C . VAL A 1 474 ? -18.332 7.778 23.043 1.00 97.19 474 VAL A C 1
ATOM 3819 O O . VAL A 1 474 ? -19.368 8.278 23.476 1.00 97.19 474 VAL A O 1
ATOM 3822 N N . LEU A 1 475 ? -17.267 8.511 22.728 1.00 97.69 475 LEU A N 1
ATOM 3823 C CA . LEU A 1 475 ? -17.153 9.959 22.877 1.00 97.69 475 LEU A CA 1
ATOM 3824 C C . LEU A 1 475 ? -16.936 10.652 21.516 1.00 97.69 475 LEU A C 1
ATOM 3826 O O . LEU A 1 475 ? -16.397 10.045 20.584 1.00 97.69 475 LEU A O 1
ATOM 3830 N N . PRO A 1 476 ? -17.329 11.931 21.374 1.00 97.06 476 PRO A N 1
ATOM 3831 C CA . PRO A 1 476 ? -17.206 12.655 20.114 1.00 97.06 476 PRO A CA 1
ATOM 3832 C C . PRO A 1 476 ? -15.799 13.237 19.907 1.00 97.06 476 PRO A C 1
ATOM 3834 O O . PRO A 1 476 ? -15.284 13.955 20.759 1.00 97.06 476 PRO A O 1
ATOM 3837 N N . MET A 1 477 ? -15.219 13.033 18.721 1.00 96.38 477 MET A N 1
ATOM 3838 C CA . MET A 1 477 ? -13.970 13.669 18.285 1.00 96.38 477 MET A CA 1
ATOM 3839 C C . MET A 1 477 ? -14.076 14.122 16.823 1.00 96.38 477 MET A C 1
ATOM 3841 O O . MET A 1 477 ? -14.016 13.325 15.889 1.00 96.38 477 MET A O 1
ATOM 3845 N N . THR A 1 478 ? -14.203 15.433 16.595 1.00 95.44 478 THR A N 1
ATOM 3846 C CA . THR A 1 478 ? -14.479 15.984 15.250 1.00 95.44 478 THR A CA 1
ATOM 3847 C C . THR A 1 478 ? -13.270 16.011 14.311 1.00 95.44 478 THR A C 1
ATOM 3849 O O . THR A 1 478 ? -13.410 16.371 13.148 1.00 95.44 478 THR A O 1
ATOM 3852 N N . THR A 1 479 ? -12.063 15.736 14.811 1.00 94.75 479 THR A N 1
ATOM 3853 C CA . THR A 1 479 ? -10.811 15.778 14.030 1.00 94.75 479 THR A CA 1
ATOM 3854 C C . THR A 1 479 ? -10.470 14.439 13.370 1.00 94.75 479 THR A C 1
ATOM 3856 O O . THR A 1 479 ? -9.487 14.360 12.629 1.00 94.75 479 THR A O 1
ATOM 3859 N N . ILE A 1 480 ? -11.270 13.392 13.608 1.00 95.50 480 ILE A N 1
ATOM 3860 C CA . ILE A 1 480 ? -11.092 12.083 12.975 1.00 95.50 480 ILE A CA 1
ATOM 3861 C C . ILE A 1 480 ? -11.335 12.207 11.470 1.00 95.50 480 ILE A C 1
ATOM 3863 O O . ILE A 1 480 ? -12.376 12.688 11.020 1.00 95.50 480 ILE A O 1
ATOM 3867 N N . LYS A 1 481 ? -10.358 11.732 10.697 1.00 93.44 481 LYS A N 1
ATOM 3868 C CA . LYS A 1 481 ? -10.397 11.699 9.236 1.00 93.44 481 LYS A CA 1
ATOM 3869 C C . LYS A 1 481 ? -11.033 10.392 8.761 1.00 93.44 481 LYS A C 1
ATOM 3871 O O . LYS A 1 481 ? -10.457 9.328 8.958 1.00 93.44 481 LYS A O 1
ATOM 3876 N N . MET A 1 482 ? -12.183 10.471 8.091 1.00 93.69 482 MET A N 1
ATOM 3877 C CA . MET A 1 482 ? -12.943 9.288 7.644 1.00 93.69 482 MET A CA 1
ATOM 3878 C C . MET A 1 482 ? -12.295 8.510 6.491 1.00 93.69 482 MET A C 1
ATOM 3880 O O . MET A 1 482 ? -12.699 7.386 6.196 1.00 93.69 482 MET A O 1
ATOM 3884 N N . ASN A 1 483 ? -11.286 9.091 5.839 1.00 90.25 483 ASN A N 1
ATOM 3885 C CA . ASN A 1 483 ? -10.513 8.459 4.772 1.00 90.25 483 ASN A CA 1
ATOM 3886 C C . ASN A 1 483 ? -9.289 7.671 5.276 1.00 90.25 483 ASN A C 1
ATOM 3888 O O . ASN A 1 483 ? -8.503 7.228 4.442 1.00 90.25 483 ASN A O 1
ATOM 3892 N N . ILE A 1 484 ? -9.117 7.540 6.597 1.00 91.25 484 ILE A N 1
ATOM 3893 C CA . ILE A 1 484 ? -8.036 6.779 7.231 1.00 91.25 484 ILE A CA 1
ATOM 3894 C C . ILE A 1 484 ? -8.648 5.774 8.208 1.00 91.25 484 ILE A C 1
ATOM 3896 O O . ILE A 1 484 ? -9.441 6.135 9.082 1.00 91.25 484 ILE A O 1
ATOM 3900 N N . GLY A 1 485 ? -8.255 4.514 8.078 1.00 93.69 485 GLY A N 1
ATOM 3901 C CA . GLY A 1 485 ? -8.765 3.406 8.862 1.00 93.69 485 GLY A CA 1
ATOM 3902 C C . GLY A 1 485 ? -10.281 3.263 8.738 1.00 93.69 485 GLY A C 1
ATOM 3903 O O . GLY A 1 485 ? -10.899 3.547 7.709 1.00 93.69 485 GLY A O 1
ATOM 3904 N N . THR A 1 486 ? -10.895 2.835 9.833 1.00 96.69 486 THR A N 1
ATOM 3905 C CA . THR A 1 486 ? -12.336 2.566 9.942 1.00 96.69 486 THR A CA 1
ATOM 3906 C C . THR A 1 486 ? -13.138 3.776 10.421 1.00 96.69 486 THR A C 1
ATOM 3908 O O . THR A 1 486 ? -14.342 3.661 10.640 1.00 96.69 486 THR A O 1
ATOM 3911 N N . GLY A 1 487 ? -12.494 4.926 10.649 1.00 95.88 487 GLY A N 1
ATOM 3912 C CA . GLY A 1 487 ? -13.121 6.097 11.270 1.00 95.88 487 GLY A CA 1
ATOM 3913 C C . GLY A 1 487 ? -13.487 5.919 12.752 1.00 95.88 487 GLY A C 1
ATOM 3914 O O . GLY A 1 487 ? -14.063 6.831 13.336 1.00 95.88 487 GLY A O 1
ATOM 3915 N N . VAL A 1 488 ? -13.169 4.777 13.369 1.00 98.00 488 VAL A N 1
ATOM 3916 C CA . VAL A 1 488 ? -13.327 4.530 14.811 1.00 98.00 488 VAL A CA 1
ATOM 3917 C C . VAL A 1 488 ? -11.939 4.489 15.439 1.00 98.00 488 VAL A C 1
ATOM 3919 O O . VAL A 1 488 ? -11.071 3.734 14.990 1.00 98.00 488 VAL A O 1
ATOM 3922 N N . VAL A 1 489 ? -11.722 5.282 16.487 1.00 97.62 489 VAL A N 1
ATOM 3923 C CA . VAL A 1 489 ? -10.410 5.416 17.133 1.00 97.62 489 VAL A CA 1
ATOM 3924 C C . VAL A 1 489 ? -10.488 4.920 18.581 1.00 97.62 489 VAL A C 1
ATOM 3926 O O . VAL A 1 489 ? -11.263 5.473 19.361 1.00 97.62 489 VAL A O 1
ATOM 3929 N N . PRO A 1 490 ? -9.714 3.896 18.985 1.00 97.25 490 PRO A N 1
ATOM 3930 C CA . PRO A 1 490 ? -9.597 3.534 20.395 1.00 97.25 490 PRO A CA 1
ATOM 3931 C C . PRO A 1 490 ? -8.849 4.646 21.144 1.00 97.25 490 PRO A C 1
ATOM 3933 O O . PRO A 1 490 ? -7.738 5.000 20.757 1.00 97.25 490 PRO A O 1
ATOM 3936 N N . CYS A 1 491 ? -9.451 5.196 22.199 1.00 97.38 491 CYS A N 1
ATOM 3937 C CA . CYS A 1 491 ? -8.856 6.271 22.995 1.00 97.38 491 CYS A CA 1
ATOM 3938 C C . CYS A 1 491 ? -7.916 5.688 24.049 1.00 97.38 491 CYS A C 1
ATOM 3940 O O . CYS A 1 491 ? -8.357 4.910 24.896 1.00 97.38 491 CYS A O 1
ATOM 3942 N N . VAL A 1 492 ? -6.645 6.085 24.007 1.00 96.88 492 VAL A N 1
ATOM 3943 C CA . VAL A 1 492 ? -5.625 5.739 25.002 1.00 96.88 492 VAL A CA 1
ATOM 3944 C C . VAL A 1 492 ? -4.961 7.024 25.492 1.00 96.88 492 VAL A C 1
ATOM 3946 O O . VAL A 1 492 ? -3.839 7.371 25.106 1.00 96.88 492 VAL A O 1
ATOM 3949 N N . SER A 1 493 ? -5.674 7.764 26.344 1.00 95.88 493 SER A N 1
ATOM 3950 C CA . SER A 1 493 ? -5.263 9.110 26.766 1.00 95.88 493 SER A CA 1
ATOM 3951 C C . SER A 1 493 ? -3.947 9.151 27.554 1.00 95.88 493 SER A C 1
ATOM 3953 O O . SER A 1 493 ? -3.356 10.215 27.691 1.00 95.88 493 SER A O 1
ATOM 3955 N N . SER A 1 494 ? -3.453 8.022 28.066 1.00 95.88 494 SER A N 1
ATOM 3956 C CA . SER A 1 494 ? -2.143 7.945 28.728 1.00 95.88 494 SER A CA 1
ATOM 3957 C C . SER A 1 494 ? -0.963 8.069 27.764 1.00 95.88 494 SER A C 1
ATOM 3959 O O . SER A 1 494 ? 0.082 8.614 28.111 1.00 95.88 494 SER A O 1
ATOM 3961 N N . ASP A 1 495 ? -1.110 7.546 26.547 1.00 96.38 495 ASP A N 1
ATOM 3962 C CA . ASP A 1 495 ? -0.003 7.328 25.609 1.00 96.38 495 ASP A CA 1
ATOM 3963 C C . ASP A 1 495 ? -0.202 8.058 24.270 1.00 96.38 495 ASP A C 1
ATOM 3965 O O . ASP A 1 495 ? 0.629 7.921 23.364 1.00 96.38 495 ASP A O 1
ATOM 3969 N N . SER A 1 496 ? -1.289 8.822 24.137 1.00 96.12 496 SER A N 1
ATOM 3970 C CA . SER A 1 496 ? -1.626 9.665 22.987 1.00 96.12 496 SER A CA 1
ATOM 3971 C C . SER A 1 496 ? -1.995 11.073 23.456 1.00 96.12 496 SER A C 1
ATOM 3973 O O . SER A 1 496 ? -2.951 11.262 24.208 1.00 96.12 496 SER A O 1
ATOM 3975 N N . THR A 1 497 ? -1.240 12.077 23.006 1.00 95.88 497 THR A N 1
ATOM 3976 C CA . THR A 1 497 ? -1.507 13.484 23.342 1.00 95.88 497 THR A CA 1
ATOM 3977 C C . THR A 1 497 ? -2.782 14.000 22.674 1.00 95.88 497 THR A C 1
ATOM 3979 O O . THR A 1 497 ? -3.497 14.785 23.289 1.00 95.88 497 THR A O 1
ATOM 3982 N N . ASP A 1 498 ? -3.101 13.550 21.454 1.00 94.94 498 ASP A N 1
ATOM 3983 C CA . ASP A 1 498 ? -4.361 13.885 20.774 1.00 94.94 498 ASP A CA 1
ATOM 3984 C C . ASP A 1 498 ? -5.572 13.422 21.601 1.00 94.94 498 ASP A C 1
ATOM 3986 O O . ASP A 1 498 ? -6.512 14.187 21.835 1.00 94.94 498 ASP A O 1
ATOM 3990 N N . ASP A 1 499 ? -5.510 12.182 22.089 1.00 96.31 499 ASP A N 1
ATOM 3991 C CA . ASP A 1 499 ? -6.574 11.553 22.868 1.00 96.31 499 ASP A CA 1
ATOM 3992 C C . ASP A 1 499 ? -6.726 12.250 24.225 1.00 96.31 499 ASP A C 1
ATOM 3994 O O . ASP A 1 499 ? -7.842 12.569 24.638 1.00 96.31 499 ASP A O 1
ATOM 3998 N N . TYR A 1 500 ? -5.600 12.546 24.891 1.00 96.69 500 TYR A N 1
ATOM 3999 C CA . TYR A 1 500 ? -5.580 13.307 26.141 1.00 96.69 500 TYR A CA 1
ATOM 4000 C C . TYR A 1 500 ? -6.183 14.701 25.959 1.00 96.69 500 TYR A C 1
ATOM 4002 O O . TYR A 1 500 ? -7.069 15.089 26.714 1.00 96.69 500 TYR A O 1
ATOM 4010 N N . ALA A 1 501 ? -5.772 15.436 24.921 1.00 96.69 501 ALA A N 1
ATOM 4011 C CA . ALA A 1 501 ? -6.281 16.775 24.644 1.00 96.69 501 ALA A CA 1
ATOM 4012 C C . ALA A 1 501 ? -7.795 16.784 24.383 1.00 96.69 501 ALA A C 1
ATOM 4014 O O . ALA A 1 501 ? -8.488 17.709 24.812 1.00 96.69 501 ALA A O 1
ATOM 4015 N N . CYS A 1 502 ? -8.311 15.776 23.670 1.00 96.50 502 CYS A N 1
ATOM 4016 C CA . CYS A 1 502 ? -9.741 15.657 23.392 1.00 96.50 502 CYS A CA 1
ATOM 4017 C C . CYS A 1 502 ? -10.524 15.336 24.666 1.00 96.50 502 CYS A C 1
ATOM 4019 O O . CYS A 1 502 ? -11.513 16.008 24.963 1.00 96.50 502 CYS A O 1
ATOM 4021 N N . LEU A 1 503 ? -10.041 14.376 25.458 1.00 95.56 503 LEU A N 1
ATOM 4022 C CA . LEU A 1 503 ? -10.666 14.009 26.724 1.00 95.56 503 LEU A CA 1
ATOM 4023 C C . LEU A 1 503 ? -10.659 15.173 27.728 1.00 95.56 503 LEU A C 1
ATOM 4025 O O . LEU A 1 503 ? -11.668 15.413 28.385 1.00 95.56 503 LEU A O 1
ATOM 4029 N N . GLU A 1 504 ? -9.566 15.931 27.815 1.00 95.06 504 GLU A N 1
ATOM 4030 C CA . GLU A 1 504 ? -9.474 17.123 28.664 1.00 95.06 504 GLU A CA 1
ATOM 4031 C C . GLU A 1 504 ? -10.438 18.235 28.226 1.00 95.06 504 GLU A C 1
ATOM 4033 O O . GLU A 1 504 ? -11.050 18.876 29.078 1.00 95.06 504 GLU A O 1
ATOM 4038 N N . ASP A 1 505 ? -10.629 18.464 26.920 1.00 94.81 505 ASP A N 1
ATOM 4039 C CA . ASP A 1 505 ? -11.637 19.424 26.439 1.00 94.81 505 ASP A CA 1
ATOM 4040 C C . ASP A 1 505 ? -13.058 18.984 26.823 1.00 94.81 505 ASP A C 1
ATOM 4042 O O . ASP A 1 505 ? -13.838 19.807 27.308 1.00 94.81 505 ASP A O 1
ATOM 4046 N N . ILE A 1 506 ? -13.370 17.689 26.679 1.00 94.56 506 ILE A N 1
ATOM 4047 C CA . ILE A 1 506 ? -14.664 17.118 27.078 1.00 94.56 506 ILE A CA 1
ATOM 4048 C C . ILE A 1 506 ? -14.881 17.274 28.585 1.00 94.56 506 ILE A C 1
ATOM 4050 O O . ILE A 1 506 ? -15.938 17.742 28.999 1.00 94.56 506 ILE A O 1
ATOM 4054 N N . LYS A 1 507 ? -13.874 16.961 29.409 1.00 92.81 507 LYS A N 1
ATOM 4055 C CA . LYS A 1 507 ? -13.947 17.106 30.872 1.00 92.81 507 LYS A CA 1
ATOM 4056 C C . LYS A 1 507 ? -14.111 18.566 31.303 1.00 92.81 507 LYS A C 1
ATOM 4058 O O . LYS A 1 507 ? -14.970 18.864 32.130 1.00 92.81 507 LYS A O 1
ATOM 4063 N N . LYS A 1 508 ? -13.346 19.496 30.717 1.00 93.12 508 LYS A N 1
ATOM 4064 C CA . LYS A 1 508 ? -13.439 20.941 31.015 1.00 93.12 508 LYS A CA 1
ATOM 4065 C C . LYS A 1 508 ? -14.792 21.530 30.618 1.00 93.12 508 LYS A C 1
ATOM 4067 O O . LYS A 1 508 ? -15.303 22.405 31.310 1.00 93.12 508 LYS A O 1
ATOM 4072 N N . LYS A 1 509 ? -15.381 21.051 29.520 1.00 93.44 509 LYS A N 1
ATOM 4073 C CA . LYS A 1 509 ? -16.683 21.497 28.998 1.00 93.44 509 LYS A CA 1
ATOM 4074 C C . LYS A 1 509 ? -17.778 20.453 29.223 1.00 93.44 509 LYS A C 1
ATOM 4076 O O . LYS A 1 509 ? -18.671 20.323 28.385 1.00 93.44 509 LYS A O 1
ATOM 4081 N N . LYS A 1 510 ? -17.728 19.719 30.342 1.00 92.25 510 LYS A N 1
ATOM 4082 C CA . LYS A 1 510 ? -18.619 18.577 30.598 1.00 92.25 510 LYS A CA 1
ATOM 4083 C C . LYS A 1 510 ? -20.098 18.908 30.383 1.00 92.25 510 LYS A C 1
ATOM 4085 O O . LYS A 1 510 ? -20.759 18.196 29.643 1.00 92.25 510 LYS A O 1
ATOM 4090 N N . ASN A 1 511 ? -20.579 20.044 30.898 1.00 92.75 511 ASN A N 1
ATOM 4091 C CA . ASN A 1 511 ? -21.987 20.443 30.795 1.00 92.75 511 ASN A CA 1
ATOM 4092 C C . ASN A 1 511 ? -22.437 20.565 29.331 1.00 92.75 511 ASN A C 1
ATOM 4094 O O . ASN A 1 511 ? -23.483 20.044 28.968 1.00 92.75 511 ASN A O 1
ATOM 4098 N N . TYR A 1 512 ? -21.605 21.175 28.480 1.00 93.12 512 TYR A N 1
ATOM 4099 C CA . TYR A 1 512 ? -21.892 21.328 27.053 1.00 93.12 512 TYR A CA 1
ATOM 4100 C C . TYR A 1 512 ? -21.981 19.977 26.335 1.00 93.12 512 TYR A C 1
ATOM 4102 O O . TYR A 1 512 ? -22.900 19.757 25.551 1.00 93.12 512 TYR A O 1
ATOM 4110 N N . TYR A 1 513 ? -21.031 19.068 26.578 1.00 92.75 513 TYR A N 1
ATOM 4111 C CA . TYR A 1 513 ? -21.031 17.759 25.919 1.00 92.75 513 TYR A CA 1
ATOM 4112 C C . TYR A 1 513 ? -22.144 16.843 26.453 1.00 92.75 513 TYR A C 1
ATOM 4114 O O . TYR A 1 513 ? -22.752 16.123 25.661 1.00 92.75 513 TYR A O 1
ATOM 4122 N N . CYS A 1 514 ? -22.440 16.904 27.755 1.00 92.31 514 CYS A N 1
ATOM 4123 C CA . CYS A 1 514 ? -23.558 16.197 28.377 1.00 92.31 514 CYS A CA 1
ATOM 4124 C C . CYS A 1 514 ? -24.904 16.656 27.814 1.00 92.31 514 CYS A C 1
ATOM 4126 O O . CYS A 1 514 ? -25.699 15.815 27.414 1.00 92.31 514 CYS A O 1
ATOM 4128 N N . GLU A 1 515 ? -25.130 17.965 27.698 1.00 92.56 515 GLU A N 1
ATOM 4129 C CA . GLU A 1 515 ? -26.364 18.514 27.130 1.00 92.56 515 GLU A CA 1
ATOM 4130 C C . GLU A 1 515 ? -26.485 18.214 25.630 1.00 92.56 515 GLU A C 1
ATOM 4132 O O . GLU A 1 515 ? -27.505 17.704 25.174 1.00 92.56 515 GLU A O 1
ATOM 4137 N N . LYS A 1 516 ? -25.421 18.464 24.856 1.00 92.81 516 LYS A N 1
ATOM 4138 C CA . LYS A 1 516 ? -25.452 18.314 23.397 1.00 92.81 516 LYS A CA 1
ATOM 4139 C C . LYS A 1 516 ? -25.638 16.869 22.936 1.00 92.81 516 LYS A C 1
ATOM 4141 O O . LYS A 1 516 ? -26.355 16.636 21.971 1.00 92.81 516 LYS A O 1
ATOM 4146 N N . TYR A 1 517 ? -24.951 15.924 23.574 1.00 90.62 517 TYR A N 1
ATOM 4147 C CA . TYR A 1 517 ? -24.931 14.520 23.146 1.00 90.62 517 TYR A CA 1
ATOM 4148 C C . TYR A 1 517 ? -25.674 13.591 24.109 1.00 90.62 517 TYR A C 1
ATOM 4150 O O . TYR A 1 517 ? -25.543 12.374 24.000 1.00 90.62 517 TYR A O 1
ATOM 4158 N N . ASN A 1 518 ? -26.424 14.147 25.066 1.00 86.44 518 ASN A N 1
ATOM 4159 C CA . ASN A 1 518 ? -27.126 13.392 26.105 1.00 86.44 518 ASN A CA 1
ATOM 4160 C C . ASN A 1 518 ? -26.202 12.410 26.863 1.00 86.44 518 ASN A C 1
ATOM 4162 O O . ASN A 1 518 ? -26.576 11.276 27.176 1.00 86.44 518 ASN A O 1
ATOM 4166 N N . LEU A 1 519 ? -24.957 12.832 27.114 1.00 91.00 519 LEU A N 1
ATOM 4167 C CA . LEU A 1 519 ? -23.983 12.059 27.886 1.00 91.00 519 LEU A CA 1
ATOM 4168 C C . LEU A 1 519 ? -24.249 12.234 29.380 1.00 91.00 519 LEU A C 1
ATOM 4170 O O . LEU A 1 519 ? -24.564 13.327 29.847 1.00 91.00 519 LEU A O 1
ATOM 4174 N N . LYS A 1 520 ? -24.059 11.163 30.150 1.00 89.62 520 LYS A N 1
ATOM 4175 C CA . LYS A 1 520 ? -24.092 11.244 31.610 1.00 89.62 520 LYS A CA 1
ATOM 4176 C C . LYS A 1 520 ? -22.708 11.569 32.155 1.00 89.62 520 LYS A C 1
ATOM 4178 O O . LYS A 1 520 ? -21.711 11.043 31.666 1.00 89.62 520 LYS A O 1
ATOM 4183 N N . GLU A 1 521 ? -22.647 12.371 33.216 1.00 89.06 521 GLU A N 1
ATOM 4184 C CA . GLU A 1 521 ? -21.368 12.735 33.844 1.00 89.06 521 GLU A CA 1
ATOM 4185 C C . GLU A 1 521 ? -20.589 11.513 34.353 1.00 89.06 521 GLU A C 1
ATOM 4187 O O . GLU A 1 521 ? -19.364 11.480 34.255 1.00 89.06 521 GLU A O 1
ATOM 4192 N N . GLU A 1 522 ? -21.298 10.482 34.827 1.00 89.31 522 GLU A N 1
ATOM 4193 C CA . GLU A 1 522 ? -20.707 9.223 35.301 1.00 89.31 522 GLU A CA 1
ATOM 4194 C C . GLU A 1 522 ? -19.860 8.525 34.224 1.00 89.31 522 GLU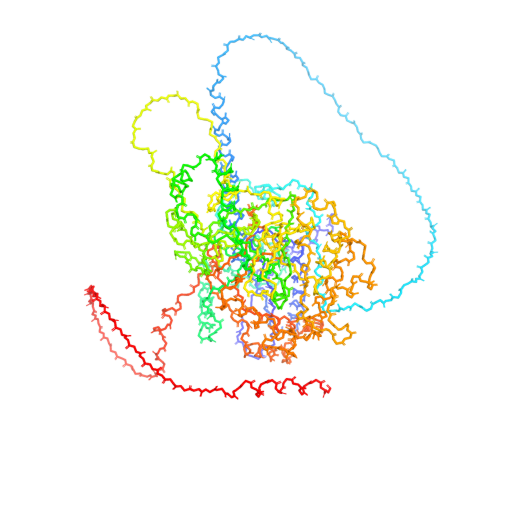 A C 1
ATOM 4196 O O . GLU A 1 522 ? -18.872 7.862 34.545 1.00 89.31 522 GLU A O 1
ATOM 4201 N N . TYR A 1 523 ? -20.179 8.746 32.943 1.00 90.50 523 TYR A N 1
ATOM 4202 C CA . TYR A 1 523 ? -19.456 8.155 31.820 1.00 90.50 523 TYR A CA 1
ATOM 4203 C C . TYR A 1 523 ? -18.064 8.755 31.636 1.00 90.50 523 TYR A C 1
ATOM 4205 O O . TYR A 1 523 ? -17.232 8.113 31.018 1.00 90.50 523 TYR A O 1
ATOM 4213 N N . LEU A 1 524 ? -17.774 9.950 32.162 1.00 92.00 524 LEU A N 1
ATOM 4214 C CA . LEU A 1 524 ? -16.530 10.690 31.892 1.00 92.00 524 LEU A CA 1
ATOM 4215 C C . LEU A 1 524 ? -15.423 10.455 32.938 1.00 92.00 524 LEU A C 1
ATOM 4217 O O . LEU A 1 524 ? -14.436 11.199 32.994 1.00 92.00 524 LEU A O 1
ATOM 4221 N N . THR A 1 525 ? -15.573 9.419 33.763 1.00 92.19 525 THR A N 1
ATOM 4222 C CA . THR A 1 525 ? -14.708 9.141 34.919 1.00 92.19 525 THR A CA 1
ATOM 4223 C C . THR A 1 525 ? -13.571 8.156 34.635 1.00 92.19 525 THR A C 1
ATOM 4225 O O . THR A 1 525 ? -12.613 8.117 35.402 1.00 92.19 525 THR A O 1
ATOM 4228 N N . ASN A 1 526 ? -13.604 7.416 33.520 1.00 94.50 526 ASN A N 1
ATOM 4229 C CA . ASN A 1 526 ? -12.570 6.426 33.205 1.00 94.50 526 ASN A CA 1
ATOM 4230 C C . ASN A 1 526 ? -11.177 7.053 33.055 1.00 94.50 526 ASN A C 1
ATOM 4232 O O . ASN A 1 526 ? -10.978 8.047 32.341 1.00 94.50 526 ASN A O 1
ATOM 4236 N N . GLU A 1 527 ? -10.192 6.382 33.646 1.00 91.81 527 GLU A N 1
ATOM 4237 C CA . GLU A 1 527 ? -8.775 6.707 33.532 1.00 91.81 527 GLU A CA 1
ATOM 4238 C C . GLU A 1 527 ? -8.048 5.723 32.611 1.00 91.81 527 GLU A C 1
ATOM 4240 O O . GLU A 1 527 ? -8.359 4.534 32.555 1.00 91.81 527 GLU A O 1
ATOM 4245 N N . SER A 1 528 ? -7.070 6.238 31.867 1.00 92.69 528 SER A N 1
ATOM 4246 C CA . SER A 1 528 ? -6.228 5.443 30.969 1.00 92.69 528 SER A CA 1
ATOM 4247 C C . SER A 1 528 ? -5.044 4.869 31.732 1.00 92.69 528 SER A C 1
ATOM 4249 O O . SER A 1 528 ? -4.338 5.597 32.432 1.00 92.69 528 SER A O 1
ATOM 4251 N N . TYR A 1 529 ? -4.776 3.580 31.545 1.00 92.56 529 TYR A N 1
ATOM 4252 C CA . TYR A 1 529 ? -3.573 2.947 32.078 1.00 92.56 529 TYR A CA 1
ATOM 4253 C C . TYR A 1 529 ? -2.403 3.144 31.110 1.00 92.56 529 TYR A C 1
ATOM 4255 O O . TYR A 1 529 ? -2.516 2.800 29.938 1.00 92.56 529 TYR A O 1
ATOM 4263 N N . SER A 1 530 ? -1.272 3.664 31.598 1.00 95.06 530 SER A N 1
ATOM 4264 C CA . SER A 1 530 ? -0.077 3.858 30.762 1.00 95.06 530 SER A CA 1
ATOM 4265 C C . SER A 1 530 ? 0.533 2.517 30.386 1.00 95.06 530 SER A C 1
ATOM 4267 O O . SER A 1 530 ? 1.006 1.807 31.271 1.00 95.06 530 SER A O 1
ATOM 4269 N N . CYS A 1 531 ? 0.546 2.186 29.094 1.00 95.56 531 CYS A N 1
ATOM 4270 C CA . CYS A 1 531 ? 1.145 0.953 28.571 1.00 95.56 531 CYS A CA 1
ATOM 4271 C C . CYS A 1 531 ? 2.651 1.081 28.314 1.00 95.56 531 CYS A C 1
ATOM 4273 O O . CYS A 1 531 ? 3.341 0.067 28.176 1.00 95.56 531 CYS A O 1
ATOM 4275 N N . ILE A 1 532 ? 3.140 2.319 28.201 1.00 96.75 532 ILE A N 1
ATOM 4276 C CA . ILE A 1 532 ? 4.523 2.636 27.867 1.00 96.75 532 ILE A CA 1
ATOM 4277 C C . ILE A 1 532 ? 5.070 3.612 28.908 1.00 96.75 532 ILE A C 1
ATOM 4279 O O . ILE A 1 532 ? 4.468 4.640 29.213 1.00 96.75 532 ILE A O 1
ATOM 4283 N N . GLU A 1 533 ? 6.248 3.297 29.420 1.00 97.00 533 GLU A N 1
ATOM 4284 C CA . GLU A 1 533 ? 7.070 4.173 30.238 1.00 97.00 533 GLU A CA 1
ATOM 4285 C C . GLU A 1 533 ? 8.249 4.679 29.403 1.00 97.00 533 GLU A C 1
ATOM 4287 O O . GLU A 1 533 ? 8.932 3.906 28.724 1.00 97.00 533 GLU A O 1
ATOM 4292 N N . LEU A 1 534 ? 8.483 5.989 29.421 1.00 95.94 534 LEU A N 1
ATOM 4293 C CA . LEU A 1 534 ? 9.637 6.606 28.770 1.00 95.94 534 LEU A CA 1
ATOM 4294 C C . LEU A 1 534 ? 10.696 6.936 29.832 1.00 95.94 534 LEU A C 1
ATOM 4296 O O . LEU A 1 534 ? 10.350 7.621 30.787 1.00 95.94 534 LEU A O 1
ATOM 4300 N N . PRO A 1 535 ? 11.974 6.545 29.677 1.00 91.81 535 PRO A N 1
ATOM 4301 C CA . PRO A 1 535 ? 12.985 6.710 30.730 1.00 91.81 535 PRO A CA 1
ATOM 4302 C C . PRO A 1 535 ? 13.143 8.135 31.290 1.00 91.81 535 PRO A C 1
ATOM 4304 O O . PRO A 1 535 ? 13.331 8.301 32.488 1.00 91.81 535 PRO A O 1
ATOM 4307 N N . GLU A 1 536 ? 13.055 9.164 30.443 1.00 89.19 536 GLU A N 1
ATOM 4308 C CA . GLU A 1 536 ? 13.223 10.570 30.858 1.00 89.19 536 GLU A CA 1
ATOM 4309 C C . GLU A 1 536 ? 11.914 11.254 31.285 1.00 89.19 536 GLU A C 1
ATOM 4311 O O . GLU A 1 536 ? 11.943 12.312 31.906 1.00 89.19 536 GLU A O 1
ATOM 4316 N N . ILE A 1 537 ? 10.764 10.690 30.908 1.00 91.88 537 ILE A N 1
ATOM 4317 C CA . ILE A 1 537 ? 9.446 11.332 31.057 1.00 91.88 537 ILE A CA 1
ATOM 4318 C C . ILE A 1 537 ? 8.596 10.620 32.120 1.00 91.88 537 ILE A C 1
ATOM 4320 O O . ILE A 1 537 ? 7.794 11.255 32.798 1.00 91.88 537 ILE A O 1
ATOM 4324 N N . GLY A 1 538 ? 8.779 9.312 32.282 1.00 93.38 538 GLY A N 1
ATOM 4325 C CA . GLY A 1 538 ? 7.959 8.442 33.112 1.00 93.38 538 GLY A CA 1
ATOM 4326 C C . GLY A 1 538 ? 6.693 7.958 32.401 1.00 93.38 538 GLY A C 1
ATOM 4327 O O . GLY A 1 538 ? 6.655 7.779 31.177 1.00 93.38 538 GLY A O 1
ATOM 4328 N N . LEU A 1 539 ? 5.658 7.706 33.203 1.00 94.62 539 LEU A N 1
ATOM 4329 C CA . LEU A 1 539 ? 4.332 7.280 32.754 1.00 94.62 539 LEU A CA 1
ATOM 4330 C C . LEU A 1 539 ? 3.510 8.466 32.232 1.00 94.62 539 LEU A C 1
ATOM 4332 O O . LEU A 1 539 ? 3.816 9.626 32.492 1.00 94.62 539 LEU A O 1
ATOM 4336 N N . ASN A 1 540 ? 2.413 8.166 31.536 1.00 94.31 540 ASN A N 1
ATOM 4337 C CA . ASN A 1 540 ? 1.449 9.153 31.050 1.00 94.31 540 ASN A CA 1
ATOM 4338 C C . ASN A 1 540 ? 2.073 10.215 30.122 1.00 94.31 540 ASN A C 1
ATOM 4340 O O . ASN A 1 540 ? 1.879 11.427 30.258 1.00 94.31 540 ASN A O 1
ATOM 4344 N N . SER A 1 541 ? 2.844 9.726 29.150 1.00 95.38 541 SER A N 1
ATOM 4345 C CA . SER A 1 541 ? 3.506 10.552 28.138 1.00 95.38 541 SER A CA 1
ATOM 4346 C C . SER A 1 541 ? 2.538 11.462 27.362 1.00 95.38 541 SER A C 1
ATOM 4348 O O . SER A 1 541 ? 2.918 12.570 26.983 1.00 95.38 541 SER A O 1
ATOM 4350 N N . GLY A 1 542 ? 1.274 11.053 27.187 1.00 93.19 542 GLY A N 1
ATOM 4351 C CA . GLY A 1 542 ? 0.218 11.866 26.578 1.00 93.19 542 GLY A CA 1
ATOM 4352 C C . GLY A 1 542 ? -0.000 13.190 27.315 1.00 93.19 542 GLY A C 1
ATOM 4353 O O . GLY A 1 542 ? 0.074 14.252 26.688 1.00 93.19 542 GLY A O 1
ATOM 4354 N N . LYS A 1 543 ? -0.175 13.130 28.644 1.00 95.50 543 LYS A N 1
ATOM 4355 C CA . LYS A 1 543 ? -0.319 14.307 29.515 1.00 95.50 543 LYS A CA 1
ATOM 4356 C C . LYS A 1 543 ? 0.945 15.164 29.552 1.00 95.50 543 LYS A C 1
ATOM 4358 O O . LYS A 1 543 ? 0.855 16.383 29.446 1.00 95.50 543 LYS A O 1
ATOM 4363 N N . TYR A 1 544 ? 2.121 14.544 29.658 1.00 95.69 544 TYR A N 1
ATOM 4364 C CA . TYR A 1 544 ? 3.389 15.279 29.713 1.00 95.69 544 TYR A CA 1
ATOM 4365 C C . TYR A 1 544 ? 3.560 16.226 28.516 1.00 95.69 544 TYR A C 1
ATOM 4367 O O . TYR A 1 544 ? 3.822 17.415 28.694 1.00 95.69 544 TYR A O 1
ATOM 4375 N N . PHE A 1 545 ? 3.362 15.723 27.292 1.00 94.19 545 PHE A N 1
ATOM 4376 C CA . PHE A 1 545 ? 3.492 16.547 26.088 1.00 94.19 545 PHE A CA 1
ATOM 4377 C C . PHE A 1 545 ? 2.375 17.590 25.956 1.00 94.19 545 PHE A C 1
ATOM 4379 O O . PHE A 1 545 ? 2.628 18.671 25.427 1.00 94.19 545 PHE A O 1
ATOM 4386 N N . TYR A 1 546 ? 1.168 17.297 26.452 1.00 94.81 546 TYR A N 1
ATOM 4387 C CA . TYR A 1 546 ? 0.077 18.273 26.515 1.00 94.81 546 TYR A CA 1
ATOM 4388 C C . TYR A 1 546 ? 0.467 19.490 27.370 1.00 94.81 546 TYR A C 1
ATOM 4390 O O . TYR A 1 546 ? 0.331 20.630 26.917 1.00 94.81 546 TYR A O 1
ATOM 4398 N N . ASP A 1 547 ? 1.009 19.242 28.566 1.00 94.88 547 ASP A N 1
ATOM 4399 C CA . ASP A 1 547 ? 1.420 20.286 29.508 1.00 94.88 547 ASP A CA 1
ATOM 4400 C C . ASP A 1 547 ? 2.663 21.044 29.014 1.00 94.88 547 ASP A C 1
ATOM 4402 O O . ASP A 1 547 ? 2.688 22.277 29.016 1.00 94.88 547 ASP A O 1
ATOM 4406 N N . MET A 1 548 ? 3.682 20.316 28.542 1.00 93.31 548 MET A N 1
ATOM 4407 C CA . MET A 1 548 ? 4.956 20.883 28.083 1.00 93.31 548 MET A CA 1
ATOM 4408 C C . MET A 1 548 ? 4.769 21.850 26.906 1.00 93.31 548 MET A C 1
ATOM 4410 O O . MET A 1 548 ? 5.332 22.944 26.900 1.00 93.31 548 MET A O 1
ATOM 4414 N N . GLU A 1 549 ? 3.952 21.471 25.921 1.00 93.50 549 GLU A N 1
ATOM 4415 C CA . GLU A 1 549 ? 3.703 22.270 24.710 1.00 93.50 549 GLU A CA 1
ATOM 4416 C C . GLU A 1 549 ? 2.557 23.285 24.881 1.00 93.50 549 GLU A C 1
ATOM 4418 O O . GLU A 1 549 ? 2.247 24.050 23.953 1.00 93.50 549 GLU A O 1
ATOM 4423 N N . LYS A 1 550 ? 1.955 23.319 26.083 1.00 93.38 550 LYS A N 1
ATOM 4424 C CA . LYS A 1 550 ? 0.838 24.187 26.483 1.00 93.38 550 LYS A CA 1
ATOM 4425 C C . LYS A 1 550 ? -0.332 24.098 25.504 1.00 93.38 550 LYS A C 1
ATOM 4427 O O . LYS A 1 550 ? -0.794 25.108 24.966 1.00 93.38 550 LYS A O 1
ATOM 4432 N N . ILE A 1 551 ? -0.779 22.875 25.235 1.00 92.94 551 ILE A N 1
ATOM 4433 C CA . ILE A 1 551 ? -1.889 22.623 24.318 1.00 92.94 551 ILE A CA 1
ATOM 4434 C C . ILE A 1 551 ? -3.194 23.111 24.948 1.00 92.94 551 ILE A C 1
ATOM 4436 O O . ILE A 1 551 ? -3.533 22.768 26.076 1.00 92.94 551 ILE A O 1
ATOM 4440 N N . SER A 1 552 ? -3.949 23.920 24.206 1.00 86.00 552 SER A N 1
ATOM 4441 C CA . SER A 1 552 ? -5.225 24.484 24.674 1.00 86.00 552 SER A CA 1
ATOM 4442 C C . SER A 1 552 ? -6.449 23.764 24.104 1.00 86.00 552 SER A C 1
ATOM 4444 O O . SER A 1 552 ? -7.516 23.783 24.713 1.00 86.00 552 SER A O 1
ATOM 4446 N N . SER A 1 553 ? -6.304 23.110 22.949 1.00 90.44 553 SER A N 1
ATOM 4447 C CA . SER A 1 553 ? -7.386 22.433 22.237 1.00 90.44 553 SER A CA 1
ATOM 4448 C C . SER A 1 553 ? -6.873 21.201 21.498 1.00 90.44 553 SER A C 1
ATOM 4450 O O . SER A 1 553 ? -5.773 21.211 20.953 1.00 90.44 553 SER A O 1
ATOM 4452 N N . TYR A 1 554 ? -7.713 20.173 21.377 1.00 90.12 554 TYR A N 1
ATOM 4453 C CA . TYR A 1 554 ? -7.449 19.004 20.528 1.00 90.12 554 TYR A CA 1
ATOM 4454 C C . TYR A 1 554 ? -7.444 19.314 19.017 1.00 90.12 554 TYR A C 1
ATOM 4456 O O . TYR A 1 554 ? -7.177 18.437 18.200 1.00 90.12 554 TYR A O 1
ATOM 4464 N N . LYS A 1 555 ? -7.760 20.559 18.633 1.00 92.31 555 LYS A N 1
ATOM 4465 C CA . LYS A 1 555 ? -7.669 21.070 17.256 1.00 92.31 555 LYS A CA 1
ATOM 4466 C C . LYS A 1 555 ? -6.365 21.827 16.982 1.00 92.31 555 LYS A C 1
ATOM 4468 O O . LYS A 1 555 ? -6.205 22.380 15.897 1.00 92.31 555 LYS A O 1
ATOM 4473 N N . ASP A 1 556 ? -5.455 21.895 17.954 1.00 90.75 556 ASP A N 1
ATOM 4474 C CA . ASP A 1 556 ? -4.185 22.605 17.811 1.00 90.75 556 ASP A CA 1
ATOM 4475 C C . ASP A 1 556 ? -3.286 21.921 16.763 1.00 90.75 556 ASP A C 1
ATOM 4477 O O . ASP A 1 556 ? -3.016 20.721 16.830 1.00 90.75 556 ASP A O 1
ATOM 4481 N N . ALA A 1 557 ? -2.779 22.698 15.802 1.00 89.88 557 ALA A N 1
ATOM 4482 C CA . ALA A 1 557 ? -1.892 22.209 14.748 1.00 89.88 557 ALA A CA 1
ATOM 4483 C C . ALA A 1 557 ? -0.569 21.630 15.290 1.00 89.88 557 ALA A C 1
ATOM 4485 O O . ALA A 1 557 ? 0.063 20.809 14.619 1.00 89.88 557 ALA A O 1
ATOM 4486 N N . LYS A 1 558 ? -0.153 22.013 16.508 1.00 92.44 558 LYS A N 1
ATOM 4487 C CA . LYS A 1 558 ? 1.032 21.451 17.177 1.00 92.44 558 LYS A CA 1
ATOM 4488 C C . LYS A 1 558 ? 0.916 19.944 17.414 1.00 92.44 558 LYS A C 1
ATOM 4490 O O . LYS A 1 558 ? 1.940 19.258 17.379 1.00 92.44 558 LYS A O 1
ATOM 4495 N N . LEU A 1 559 ? -0.299 19.420 17.606 1.00 91.69 559 LEU A N 1
ATOM 4496 C CA . LEU A 1 559 ? -0.530 18.009 17.933 1.00 91.69 559 LEU A CA 1
ATOM 4497 C C . LEU A 1 559 ? 0.026 17.059 16.874 1.00 91.69 559 LEU A C 1
ATOM 4499 O O . LEU A 1 559 ? 0.638 16.060 17.230 1.00 91.69 559 LEU A O 1
ATOM 4503 N N . GLN A 1 560 ? -0.051 17.412 15.588 1.00 90.06 560 GLN A N 1
ATOM 4504 C CA . GLN A 1 560 ? 0.507 16.578 14.520 1.00 90.06 560 GLN A CA 1
ATOM 4505 C C . GLN A 1 560 ? 2.025 16.374 14.680 1.00 90.06 560 GLN A C 1
ATOM 4507 O O . GLN A 1 560 ? 2.527 15.256 14.559 1.00 90.06 560 GLN A O 1
ATOM 4512 N N . LYS A 1 561 ? 2.761 17.442 15.010 1.00 91.81 561 LYS A N 1
ATOM 4513 C CA . LYS A 1 561 ? 4.215 17.381 15.225 1.00 91.81 561 LYS A CA 1
ATOM 4514 C C . LYS A 1 561 ? 4.564 16.618 16.508 1.00 91.81 561 LYS A C 1
ATOM 4516 O O . LYS A 1 561 ? 5.543 15.865 16.536 1.00 91.81 561 LYS A O 1
ATOM 4521 N N . ILE A 1 562 ? 3.766 16.802 17.560 1.00 93.19 562 ILE A N 1
ATOM 4522 C CA . ILE A 1 562 ? 3.919 16.084 18.832 1.00 93.19 562 ILE A CA 1
ATOM 4523 C C . ILE A 1 562 ? 3.692 14.593 18.612 1.00 93.19 562 ILE A C 1
ATOM 4525 O O . ILE A 1 562 ? 4.537 13.797 19.002 1.00 93.19 562 ILE A O 1
ATOM 4529 N N . LYS A 1 563 ? 2.617 14.217 17.917 1.00 92.00 563 LYS A N 1
ATOM 4530 C CA . LYS A 1 563 ? 2.276 12.836 17.581 1.00 92.00 563 LYS A CA 1
ATOM 4531 C C . LYS A 1 563 ? 3.422 12.122 16.875 1.00 92.00 563 LYS A C 1
ATOM 4533 O O . LYS A 1 563 ? 3.799 11.030 17.284 1.00 92.00 563 LYS A O 1
ATOM 4538 N N . GLU A 1 564 ? 4.023 12.743 15.861 1.00 90.69 564 GLU A N 1
ATOM 4539 C CA . GLU A 1 564 ? 5.170 12.171 15.142 1.00 90.69 564 GLU A CA 1
ATOM 4540 C C . GLU A 1 564 ? 6.404 11.994 16.039 1.00 90.69 564 GLU A C 1
ATOM 4542 O O . GLU A 1 564 ? 7.109 10.985 15.944 1.00 90.69 564 GLU A O 1
ATOM 4547 N N . THR A 1 565 ? 6.657 12.958 16.926 1.00 91.50 565 THR A N 1
ATOM 4548 C CA . THR A 1 565 ? 7.795 12.930 17.856 1.00 91.50 565 THR A CA 1
ATOM 4549 C C . THR A 1 565 ? 7.597 11.866 18.936 1.00 91.50 565 THR A C 1
ATOM 4551 O O . THR A 1 565 ? 8.463 11.012 19.136 1.00 91.50 565 THR A O 1
ATOM 4554 N N . LEU A 1 566 ? 6.436 11.880 19.592 1.00 93.81 566 LEU A N 1
ATOM 4555 C CA . LEU A 1 566 ? 6.055 10.950 20.646 1.00 93.81 566 LEU A CA 1
ATOM 4556 C C . LEU A 1 566 ? 5.998 9.513 20.118 1.00 93.81 566 LEU A C 1
ATOM 4558 O O . LEU A 1 566 ? 6.532 8.617 20.765 1.00 93.81 566 LEU A O 1
ATOM 4562 N N . TYR A 1 567 ? 5.445 9.296 18.919 1.00 92.19 567 TYR A N 1
ATOM 4563 C CA . TYR A 1 567 ? 5.400 7.975 18.285 1.00 92.19 567 TYR A CA 1
ATOM 4564 C C . TYR A 1 567 ? 6.801 7.376 18.113 1.00 92.19 567 TYR A C 1
ATOM 4566 O O . TYR A 1 567 ? 7.025 6.214 18.452 1.00 92.19 567 TYR A O 1
ATOM 4574 N N . LYS A 1 568 ? 7.763 8.167 17.613 1.00 92.19 568 LYS A N 1
ATOM 4575 C CA . LYS A 1 568 ? 9.153 7.720 17.442 1.00 92.19 568 LYS A CA 1
ATOM 4576 C C . LYS A 1 568 ? 9.822 7.444 18.787 1.00 92.19 568 LYS A C 1
ATOM 4578 O O . LYS A 1 568 ? 10.406 6.375 18.948 1.00 92.19 568 LYS A O 1
ATOM 4583 N N . LYS A 1 569 ? 9.685 8.353 19.761 1.00 94.06 569 LYS A N 1
ATOM 4584 C CA . LYS A 1 569 ? 10.237 8.162 21.113 1.00 94.06 569 LYS A CA 1
ATOM 4585 C C . LYS A 1 569 ? 9.692 6.896 21.774 1.00 94.06 569 LYS A C 1
ATOM 4587 O O . LYS A 1 569 ? 10.464 6.039 22.187 1.00 94.06 569 LYS A O 1
ATOM 4592 N N . GLN A 1 570 ? 8.372 6.718 21.799 1.00 95.06 570 GLN A N 1
ATOM 4593 C CA . GLN A 1 570 ? 7.736 5.530 22.378 1.00 95.06 570 GLN A CA 1
ATOM 4594 C C . GLN A 1 570 ? 8.181 4.233 21.705 1.00 95.06 570 GLN A C 1
ATOM 4596 O O . GLN A 1 570 ? 8.321 3.221 22.386 1.00 95.06 570 GLN A O 1
ATOM 4601 N N . TYR A 1 571 ? 8.418 4.251 20.392 1.00 93.31 571 TYR A N 1
ATOM 4602 C CA . TYR A 1 571 ? 8.835 3.061 19.660 1.00 93.31 571 TYR A CA 1
ATOM 4603 C C . TYR A 1 571 ? 10.271 2.623 19.981 1.00 93.31 571 TYR A C 1
ATOM 4605 O O . TYR A 1 571 ? 10.498 1.436 20.214 1.00 93.31 571 TYR A O 1
ATOM 4613 N N . PHE A 1 572 ? 11.226 3.560 20.012 1.00 91.94 572 PHE A N 1
ATOM 4614 C CA . PHE A 1 572 ? 12.649 3.246 20.207 1.00 91.94 572 PHE A CA 1
ATOM 4615 C C . PHE A 1 572 ? 13.079 3.240 21.680 1.00 91.94 572 PHE A C 1
ATOM 4617 O O . PHE A 1 572 ? 13.846 2.376 22.104 1.00 91.94 572 PHE A O 1
ATOM 4624 N N . GLU A 1 573 ? 12.589 4.190 22.475 1.00 94.69 573 GLU A N 1
ATOM 4625 C CA . GLU A 1 573 ? 13.023 4.388 23.862 1.00 94.69 573 GLU A CA 1
ATOM 4626 C C . GLU A 1 573 ? 12.084 3.710 24.867 1.00 94.69 573 GLU A C 1
ATOM 4628 O O . GLU A 1 573 ? 12.543 3.291 25.934 1.00 94.69 573 GLU A O 1
ATOM 4633 N N . GLY A 1 574 ? 10.804 3.561 24.509 1.00 95.88 574 GLY A N 1
ATOM 4634 C CA . GLY A 1 574 ? 9.742 3.106 25.404 1.00 95.88 574 GLY A CA 1
ATOM 4635 C C . GLY A 1 574 ? 9.934 1.703 25.979 1.00 95.88 574 GLY A C 1
ATOM 4636 O O . GLY A 1 574 ? 10.446 0.789 25.321 1.00 95.88 574 GLY A O 1
ATOM 4637 N N . ILE A 1 575 ? 9.498 1.561 27.228 1.00 96.94 575 ILE A N 1
ATOM 4638 C CA . ILE A 1 575 ? 9.526 0.343 28.032 1.00 96.94 575 ILE A CA 1
ATOM 4639 C C . ILE A 1 575 ? 8.082 -0.043 28.354 1.00 96.94 575 ILE A C 1
ATOM 4641 O O . ILE A 1 575 ? 7.285 0.788 28.777 1.00 96.94 575 ILE A O 1
ATOM 4645 N N . ILE A 1 576 ? 7.726 -1.301 28.132 1.00 97.44 576 ILE A N 1
ATOM 4646 C CA . ILE A 1 576 ? 6.366 -1.800 28.331 1.00 97.44 576 ILE A CA 1
ATOM 4647 C C . ILE A 1 576 ? 6.071 -1.998 29.816 1.00 97.44 576 ILE A C 1
ATOM 4649 O O . ILE A 1 576 ? 6.890 -2.535 30.561 1.00 97.44 576 ILE A O 1
ATOM 4653 N N . THR A 1 577 ? 4.869 -1.607 30.234 1.00 95.50 577 THR A N 1
ATOM 4654 C CA . THR A 1 577 ? 4.358 -1.767 31.609 1.00 95.50 577 THR A CA 1
ATOM 4655 C C . THR A 1 577 ? 3.316 -2.887 31.735 1.00 95.50 577 THR A C 1
ATOM 4657 O O . THR A 1 577 ? 2.889 -3.228 32.836 1.00 95.50 577 THR A O 1
ATOM 4660 N N . VAL A 1 578 ? 2.888 -3.456 30.605 1.00 91.50 578 VAL A N 1
ATOM 4661 C CA . VAL A 1 578 ? 1.829 -4.467 30.517 1.00 91.50 578 VAL A CA 1
ATOM 4662 C C . VAL A 1 578 ? 2.381 -5.857 30.846 1.00 91.50 578 VAL A C 1
ATOM 4664 O O . VAL A 1 578 ? 3.290 -6.348 30.180 1.00 91.50 578 VAL A O 1
ATOM 4667 N N . GLU A 1 579 ? 1.795 -6.517 31.845 1.00 89.44 579 GLU A N 1
ATOM 4668 C CA . GLU A 1 579 ? 2.131 -7.898 32.218 1.00 89.44 579 GLU A CA 1
ATOM 4669 C C . GLU A 1 579 ? 1.668 -8.920 31.158 1.00 89.44 579 GLU A C 1
ATOM 4671 O O . GLU A 1 579 ? 0.619 -8.715 30.538 1.00 89.44 579 GLU A O 1
ATOM 4676 N N . PRO A 1 580 ? 2.397 -10.036 30.945 1.00 92.38 580 PRO A N 1
ATOM 4677 C CA . PRO A 1 580 ? 3.653 -10.453 31.596 1.00 92.38 580 PRO A CA 1
ATOM 4678 C C . PRO A 1 580 ? 4.929 -9.883 30.936 1.00 92.38 580 PRO A C 1
ATOM 4680 O O . PRO A 1 580 ? 6.030 -10.360 31.191 1.00 92.38 580 PRO A O 1
ATOM 4683 N N . TYR A 1 581 ? 4.804 -8.906 30.034 1.00 93.62 581 TYR A N 1
ATOM 4684 C CA . TYR A 1 581 ? 5.902 -8.402 29.193 1.00 93.62 581 TYR A CA 1
ATOM 4685 C C . TYR A 1 581 ? 6.546 -7.125 29.743 1.00 93.62 581 TYR A C 1
ATOM 4687 O O . TYR A 1 581 ? 7.185 -6.362 29.009 1.00 93.62 581 TYR A O 1
ATOM 4695 N N . ARG A 1 582 ? 6.350 -6.864 31.036 1.00 95.06 582 ARG A N 1
ATOM 4696 C CA . ARG A 1 582 ? 6.856 -5.671 31.700 1.00 95.06 582 ARG A CA 1
ATOM 4697 C C . ARG A 1 582 ? 8.382 -5.602 31.597 1.00 95.06 582 ARG A C 1
ATOM 4699 O O . ARG A 1 582 ? 9.073 -6.602 31.757 1.00 95.06 582 ARG A O 1
ATOM 4706 N N . GLY A 1 583 ? 8.911 -4.415 31.308 1.00 94.38 583 GLY A N 1
ATOM 4707 C CA . GLY A 1 583 ? 10.349 -4.179 31.133 1.00 94.38 583 GLY A CA 1
ATOM 4708 C C . GLY A 1 583 ? 10.872 -4.406 29.708 1.00 94.38 583 GLY A C 1
ATOM 4709 O O . GLY A 1 583 ? 11.992 -4.002 29.399 1.00 94.38 583 GLY A O 1
ATOM 4710 N N . MET A 1 584 ? 10.080 -4.990 28.801 1.00 95.62 584 MET A N 1
ATOM 4711 C CA . MET A 1 584 ? 10.486 -5.147 27.400 1.00 95.62 584 MET A CA 1
ATOM 4712 C C . MET A 1 584 ? 10.490 -3.812 26.647 1.00 95.62 584 MET A C 1
ATOM 4714 O O . MET A 1 584 ? 9.667 -2.935 26.896 1.00 95.62 584 MET A O 1
ATOM 4718 N N . LYS A 1 585 ? 11.370 -3.675 25.648 1.00 95.56 585 LYS A N 1
ATOM 4719 C CA . LYS A 1 585 ? 11.352 -2.531 24.722 1.00 95.56 585 LYS A CA 1
ATOM 4720 C C . LYS A 1 585 ? 10.143 -2.583 23.785 1.00 95.56 585 LYS A C 1
ATOM 4722 O O . LYS A 1 585 ? 9.854 -3.635 23.204 1.00 95.56 585 LYS A O 1
ATOM 4727 N N . THR A 1 586 ? 9.498 -1.436 23.561 1.00 92.75 586 THR A N 1
ATOM 4728 C CA . THR A 1 586 ? 8.306 -1.308 22.700 1.00 92.75 586 THR A CA 1
ATOM 4729 C C . THR A 1 586 ? 8.520 -1.879 21.298 1.00 92.75 586 THR A C 1
ATOM 4731 O O . THR A 1 586 ? 7.654 -2.595 20.794 1.00 92.75 586 THR A O 1
ATOM 4734 N N . PHE A 1 587 ? 9.680 -1.620 20.680 1.00 89.94 587 PHE A N 1
ATOM 4735 C CA . PHE A 1 587 ? 10.052 -2.157 19.364 1.00 89.94 587 PHE A CA 1
ATOM 4736 C C . PHE A 1 587 ? 9.874 -3.683 19.271 1.00 89.94 587 PHE A C 1
ATOM 4738 O O . PHE A 1 587 ? 9.281 -4.180 18.311 1.00 89.94 587 PHE A O 1
ATOM 4745 N N . ASN A 1 588 ? 10.326 -4.414 20.295 1.00 89.31 588 ASN A N 1
ATOM 4746 C CA . ASN A 1 588 ? 10.225 -5.873 20.360 1.00 89.31 588 ASN A CA 1
ATOM 4747 C C . ASN A 1 588 ? 8.790 -6.318 20.667 1.00 89.31 588 ASN A C 1
ATOM 4749 O O . ASN A 1 588 ? 8.266 -7.239 20.036 1.00 89.31 588 ASN A O 1
ATOM 4753 N N . TYR A 1 589 ? 8.131 -5.642 21.611 1.00 93.06 589 TYR A N 1
ATOM 4754 C CA . TYR A 1 589 ? 6.796 -6.025 22.059 1.00 93.06 589 TYR A CA 1
ATOM 4755 C C . TYR A 1 589 ? 5.704 -5.770 21.017 1.00 93.06 589 TYR A C 1
ATOM 4757 O O . TYR A 1 589 ? 4.765 -6.555 20.932 1.00 93.06 589 TYR A O 1
ATOM 4765 N N . ARG A 1 590 ? 5.821 -4.744 20.164 1.00 93.44 590 ARG A N 1
ATOM 4766 C CA . ARG A 1 590 ? 4.791 -4.417 19.161 1.00 93.44 590 ARG A CA 1
ATOM 4767 C C . ARG A 1 590 ? 4.411 -5.618 18.290 1.00 93.44 590 ARG A C 1
ATOM 4769 O O . ARG A 1 590 ? 3.235 -5.816 17.991 1.00 93.44 590 ARG A O 1
ATOM 4776 N N . LYS A 1 591 ? 5.389 -6.434 17.879 1.00 90.44 591 LYS A N 1
ATOM 4777 C CA . LYS A 1 591 ? 5.127 -7.646 17.085 1.00 90.44 591 LYS A CA 1
ATOM 4778 C C . LYS A 1 591 ? 4.350 -8.694 17.892 1.00 90.44 591 LYS A C 1
ATOM 4780 O O . LYS A 1 591 ? 3.418 -9.289 17.359 1.00 90.44 591 LYS A O 1
ATOM 4785 N N . ILE A 1 592 ? 4.699 -8.866 19.166 1.00 93.06 592 ILE A N 1
ATOM 4786 C CA . ILE A 1 592 ? 4.042 -9.792 20.100 1.00 93.06 592 ILE A CA 1
ATOM 4787 C C . ILE A 1 592 ? 2.609 -9.331 20.394 1.00 93.06 592 ILE A C 1
ATOM 4789 O O . ILE A 1 592 ? 1.682 -10.127 20.284 1.00 93.06 592 ILE A O 1
ATOM 4793 N N . ALA A 1 593 ? 2.405 -8.042 20.686 1.00 94.31 593 ALA A N 1
ATOM 4794 C CA . ALA A 1 593 ? 1.088 -7.454 20.923 1.00 94.31 593 ALA A CA 1
ATOM 4795 C C . ALA A 1 593 ? 0.142 -7.710 19.742 1.00 94.31 593 ALA A C 1
ATOM 4797 O O . ALA A 1 593 ? -0.966 -8.208 19.936 1.00 94.31 593 ALA A O 1
ATOM 4798 N N . LYS A 1 594 ? 0.613 -7.472 18.507 1.00 94.25 594 LYS A N 1
ATOM 4799 C CA . LYS A 1 594 ? -0.142 -7.813 17.291 1.00 94.25 594 LYS A CA 1
ATOM 4800 C C . LYS A 1 594 ? -0.518 -9.289 17.251 1.00 94.25 594 LYS A C 1
ATOM 4802 O O . LYS A 1 594 ? -1.688 -9.612 17.090 1.00 94.25 594 LYS A O 1
ATOM 4807 N N . GLN A 1 595 ? 0.451 -10.186 17.421 1.00 93.62 595 GLN A N 1
ATOM 4808 C CA . GLN A 1 595 ? 0.203 -11.629 17.375 1.00 93.62 595 GLN A CA 1
ATOM 4809 C C . GLN A 1 595 ? -0.804 -12.084 18.436 1.00 93.62 595 GLN A C 1
ATOM 4811 O O . GLN A 1 595 ? -1.679 -12.885 18.122 1.00 93.62 595 GLN A O 1
ATOM 4816 N N . ASN A 1 596 ? -0.722 -11.545 19.653 1.00 94.81 596 ASN A N 1
ATOM 4817 C CA . ASN A 1 596 ? -1.644 -11.868 20.739 1.00 94.81 596 ASN A CA 1
ATOM 4818 C C . ASN A 1 596 ? -3.074 -11.413 20.425 1.00 94.81 596 ASN A C 1
ATOM 4820 O O . ASN A 1 596 ? -3.994 -12.215 20.561 1.00 94.81 596 ASN A O 1
ATOM 4824 N N . ILE A 1 597 ? -3.257 -10.180 19.934 1.00 95.81 597 ILE A N 1
ATOM 4825 C CA . ILE A 1 597 ? -4.578 -9.649 19.550 1.00 95.81 597 ILE A CA 1
ATOM 4826 C C . ILE A 1 597 ? -5.241 -10.541 18.491 1.00 95.81 597 ILE A C 1
ATOM 4828 O O . ILE A 1 597 ? -6.417 -10.881 18.610 1.00 95.81 597 ILE A O 1
ATOM 4832 N N . ILE A 1 598 ? -4.483 -10.971 17.476 1.00 95.12 598 ILE A N 1
ATOM 4833 C CA . ILE A 1 598 ? -5.006 -11.853 16.423 1.00 95.12 598 ILE A CA 1
ATOM 4834 C C . ILE A 1 598 ? -5.276 -13.264 16.955 1.00 95.12 598 ILE A C 1
ATOM 4836 O O . ILE A 1 598 ? -6.346 -13.821 16.711 1.00 95.12 598 ILE A O 1
ATOM 4840 N N . LYS A 1 599 ? -4.334 -13.849 17.707 1.00 95.06 599 LYS A N 1
ATOM 4841 C CA . LYS A 1 599 ? -4.444 -15.214 18.248 1.00 95.06 599 LYS A CA 1
ATOM 4842 C C . LYS A 1 599 ? -5.642 -15.364 19.186 1.00 95.06 599 LYS A C 1
ATOM 4844 O O . LYS A 1 599 ? -6.336 -16.377 19.124 1.00 95.06 599 LYS A O 1
ATOM 4849 N N . ASN A 1 600 ? -5.896 -14.349 20.008 1.00 95.56 600 ASN A N 1
ATOM 4850 C CA . ASN A 1 600 ? -7.009 -14.319 20.954 1.00 95.56 600 ASN A CA 1
ATOM 4851 C C . ASN A 1 600 ? -8.336 -13.898 20.313 1.00 95.56 600 ASN A C 1
ATOM 4853 O O . ASN A 1 600 ? -9.361 -13.909 20.985 1.00 95.56 600 ASN A O 1
ATOM 4857 N N . ASN A 1 601 ? -8.335 -13.576 19.014 1.00 96.62 601 ASN A N 1
ATOM 4858 C CA . ASN A 1 601 ? -9.511 -13.127 18.276 1.00 96.62 601 ASN A CA 1
ATOM 4859 C C . ASN A 1 601 ? -10.103 -11.796 18.789 1.00 96.62 601 ASN A C 1
ATOM 4861 O O . ASN A 1 601 ? -11.291 -11.518 18.609 1.00 96.62 601 ASN A O 1
ATOM 4865 N N . ASP A 1 602 ? -9.256 -10.952 19.379 1.00 96.81 602 ASP A N 1
ATOM 4866 C CA . ASP A 1 602 ? -9.607 -9.620 19.886 1.00 96.81 602 ASP A CA 1
ATOM 4867 C C . ASP A 1 602 ? -9.534 -8.539 18.796 1.00 96.81 602 ASP A C 1
ATOM 4869 O O . ASP A 1 602 ? -9.896 -7.382 19.022 1.00 96.81 602 ASP A O 1
ATOM 4873 N N . GLY A 1 603 ? -9.078 -8.903 17.595 1.00 96.75 603 GLY A N 1
ATOM 4874 C CA . GLY A 1 603 ? -8.862 -7.970 16.504 1.00 96.75 603 GLY A CA 1
ATOM 4875 C C . GLY A 1 603 ? -8.490 -8.617 15.174 1.00 96.75 603 GLY A C 1
ATOM 4876 O O . GLY A 1 603 ? -8.418 -9.840 15.057 1.00 96.75 603 GLY A O 1
ATOM 4877 N N . PHE A 1 604 ? -8.225 -7.772 14.178 1.00 97.19 604 PHE A N 1
ATOM 4878 C CA . PHE A 1 604 ? -7.802 -8.168 12.831 1.00 97.19 604 PHE A CA 1
ATOM 4879 C C . PHE A 1 604 ? -6.570 -7.385 12.379 1.00 97.19 604 PHE A C 1
ATOM 4881 O O . PHE A 1 604 ? -6.364 -6.242 12.791 1.00 97.19 604 PHE A O 1
ATOM 4888 N N . LEU A 1 605 ? -5.778 -7.978 11.483 1.00 95.44 605 LEU A N 1
ATOM 4889 C CA . LEU A 1 605 ? -4.853 -7.203 10.662 1.00 95.44 605 LEU A CA 1
ATOM 4890 C C . LEU A 1 605 ? -5.649 -6.597 9.513 1.00 95.44 605 LEU A C 1
ATOM 4892 O O . LEU A 1 605 ? -6.388 -7.299 8.827 1.00 95.44 605 LEU A O 1
ATOM 4896 N N . TYR A 1 606 ? -5.497 -5.296 9.327 1.00 96.25 606 TYR A N 1
ATOM 4897 C CA . TYR A 1 606 ? -6.159 -4.532 8.281 1.00 96.25 606 TYR A CA 1
ATOM 4898 C C . TYR A 1 606 ? -5.119 -3.690 7.580 1.00 96.25 606 TYR A C 1
ATOM 4900 O O . TYR A 1 606 ? -4.237 -3.128 8.217 1.00 96.25 606 TYR A O 1
ATOM 4908 N N . SER A 1 607 ? -5.212 -3.587 6.269 1.00 96.38 607 SER A N 1
ATOM 4909 C CA . SER A 1 607 ? -4.371 -2.686 5.500 1.00 96.38 607 SER A CA 1
ATOM 4910 C C . SER A 1 607 ? -5.204 -1.785 4.612 1.00 96.38 607 SER A C 1
ATOM 4912 O O . SER A 1 607 ? -6.299 -2.141 4.191 1.00 96.38 607 SER A O 1
ATOM 4914 N N . GLU A 1 608 ? -4.659 -0.631 4.273 1.00 94.69 608 GLU A N 1
ATOM 4915 C CA . GLU A 1 608 ? -5.215 0.258 3.256 1.00 94.69 608 GLU A CA 1
ATOM 4916 C C . GLU A 1 608 ? -4.081 1.012 2.559 1.00 94.69 608 GLU A C 1
ATOM 4918 O O . GLU A 1 608 ? -2.976 1.073 3.099 1.00 94.69 608 GLU A O 1
ATOM 4923 N N . PRO A 1 609 ? -4.289 1.573 1.359 1.00 93.94 609 PRO A N 1
ATOM 4924 C CA . PRO A 1 609 ? -3.306 2.468 0.758 1.00 93.94 609 PRO A CA 1
ATOM 4925 C C . PRO A 1 609 ? -2.985 3.641 1.702 1.00 93.94 609 PRO A C 1
ATOM 4927 O O . PRO A 1 609 ? -3.901 4.310 2.169 1.00 93.94 609 PRO A O 1
ATOM 4930 N N . GLU A 1 610 ? -1.698 3.913 1.959 1.00 87.88 610 GLU A N 1
ATOM 4931 C CA . GLU A 1 610 ? -1.252 5.000 2.861 1.00 87.88 610 GLU A CA 1
ATOM 4932 C C . GLU A 1 610 ? -1.809 6.370 2.438 1.00 87.88 610 GLU A C 1
ATOM 4934 O O . GLU A 1 610 ? -2.105 7.243 3.254 1.00 87.88 610 GLU A O 1
ATOM 4939 N N . VAL A 1 611 ? -1.959 6.550 1.129 1.00 89.06 611 VAL A N 1
ATOM 4940 C CA . VAL A 1 611 ? -2.531 7.737 0.505 1.00 89.06 611 VAL A CA 1
ATOM 4941 C C . VAL A 1 611 ? -3.483 7.289 -0.596 1.00 89.06 611 VAL A C 1
ATOM 4943 O O . VAL A 1 611 ? -3.409 6.156 -1.070 1.00 89.06 611 VAL A O 1
ATOM 4946 N N . LEU A 1 612 ? -4.369 8.182 -1.040 1.00 90.19 612 LEU A N 1
ATOM 4947 C CA . LEU A 1 612 ? -5.286 7.900 -2.139 1.00 90.19 612 LEU A CA 1
ATOM 4948 C C . LEU A 1 612 ? -4.522 7.431 -3.389 1.00 90.19 612 LEU A C 1
ATOM 4950 O O . LEU A 1 612 ? -3.723 8.178 -3.957 1.00 90.19 612 LEU A O 1
ATOM 4954 N N . VAL A 1 613 ? -4.823 6.208 -3.827 1.00 90.25 613 VAL A N 1
ATOM 4955 C CA . VAL A 1 613 ? -4.339 5.636 -5.083 1.00 90.25 613 VAL A CA 1
ATOM 4956 C C . VAL A 1 613 ? -5.510 5.516 -6.045 1.00 90.25 613 VAL A C 1
ATOM 4958 O O . VAL A 1 613 ? -6.561 4.982 -5.687 1.00 90.25 613 VAL A O 1
ATOM 4961 N N . ILE A 1 614 ? -5.315 6.002 -7.265 1.00 88.88 614 ILE A N 1
ATOM 4962 C CA . ILE A 1 614 ? -6.295 5.904 -8.347 1.00 88.88 614 ILE A CA 1
ATOM 4963 C C . ILE A 1 614 ? -5.619 5.169 -9.499 1.00 88.88 614 ILE A C 1
ATOM 4965 O O . ILE A 1 614 ? -4.488 5.502 -9.865 1.00 88.88 614 ILE A O 1
ATOM 4969 N N . ASP A 1 615 ? -6.284 4.164 -10.060 1.00 82.31 615 ASP A N 1
ATOM 4970 C CA . ASP A 1 615 ? -5.805 3.490 -11.265 1.00 82.31 615 ASP A CA 1
ATOM 4971 C C . ASP A 1 615 ? -6.014 4.355 -12.524 1.00 82.31 615 ASP A C 1
ATOM 4973 O O . ASP A 1 615 ? -6.535 5.475 -12.483 1.00 82.31 615 ASP A O 1
ATOM 4977 N N . ARG A 1 616 ? -5.567 3.867 -13.679 1.00 78.12 616 ARG A N 1
ATOM 4978 C CA . ARG A 1 616 ? -5.777 4.550 -14.966 1.00 78.12 616 ARG A CA 1
ATOM 4979 C C . ARG A 1 616 ? -7.235 4.579 -15.439 1.00 78.12 616 ARG A C 1
ATOM 4981 O O . ARG A 1 616 ? -7.553 5.418 -16.276 1.00 78.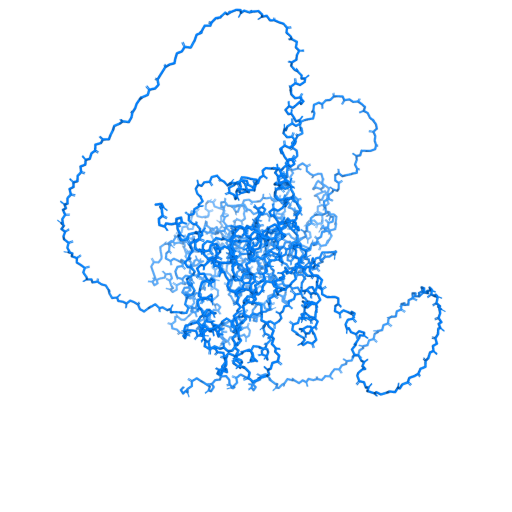12 616 ARG A O 1
ATOM 4988 N N . ASN A 1 617 ? -8.105 3.744 -14.872 1.00 73.31 617 ASN A N 1
ATOM 4989 C CA . ASN A 1 617 ? -9.546 3.743 -15.135 1.00 73.31 617 ASN A CA 1
ATOM 4990 C C . ASN A 1 617 ? -10.303 4.736 -14.238 1.00 73.31 617 ASN A C 1
ATOM 4992 O O . ASN A 1 617 ? -11.530 4.752 -14.235 1.00 73.31 617 ASN A O 1
ATOM 4996 N N . ASN A 1 618 ? -9.579 5.582 -13.495 1.00 79.94 618 ASN A N 1
ATOM 4997 C CA . ASN A 1 618 ? -10.126 6.565 -12.565 1.00 79.94 618 ASN A CA 1
ATOM 4998 C C . ASN A 1 618 ? -10.895 5.936 -11.386 1.00 79.94 618 ASN A C 1
ATOM 5000 O O . ASN A 1 618 ? -11.794 6.553 -10.814 1.00 79.94 618 ASN A O 1
ATOM 5004 N N . VAL A 1 619 ? -10.527 4.711 -10.999 1.00 84.00 619 VAL A N 1
ATOM 5005 C CA . VAL A 1 619 ? -11.119 3.984 -9.874 1.00 84.00 619 VAL A CA 1
ATOM 5006 C C . VAL A 1 619 ? -10.161 4.007 -8.693 1.00 84.00 619 VAL A C 1
ATOM 5008 O O . VAL A 1 619 ? -8.952 3.806 -8.826 1.00 84.00 619 VAL A O 1
ATOM 5011 N N . LYS A 1 620 ? -10.711 4.240 -7.501 1.00 90.81 620 LYS A N 1
ATOM 5012 C CA . LYS A 1 620 ? -9.955 4.183 -6.251 1.00 90.81 620 LYS A CA 1
ATOM 5013 C C . LYS A 1 620 ? -9.478 2.754 -5.979 1.00 90.81 620 LYS A C 1
ATOM 5015 O O . LYS A 1 620 ? -10.295 1.842 -5.826 1.00 90.81 620 LYS A O 1
ATOM 5020 N N . CYS A 1 621 ? -8.165 2.582 -5.876 1.00 93.06 621 CYS A N 1
ATOM 5021 C CA . CYS A 1 621 ? -7.557 1.316 -5.489 1.00 93.06 621 CYS A CA 1
ATOM 5022 C C . CYS A 1 621 ? -7.742 1.048 -3.990 1.00 93.06 621 CYS A C 1
ATOM 5024 O O . CYS A 1 621 ? -7.884 1.966 -3.179 1.00 93.06 621 CYS A O 1
ATOM 5026 N N . ILE A 1 622 ? -7.686 -0.229 -3.633 1.00 94.75 622 ILE A N 1
ATOM 5027 C CA . ILE A 1 622 ? -7.786 -0.732 -2.259 1.00 94.75 622 ILE A CA 1
ATOM 5028 C C . ILE A 1 622 ? -6.562 -1.585 -1.921 1.00 94.75 622 ILE A C 1
ATOM 5030 O O . ILE A 1 622 ? -5.737 -1.856 -2.791 1.00 94.75 622 ILE A O 1
ATOM 5034 N N . ALA A 1 623 ? -6.448 -2.026 -0.676 1.00 94.50 623 ALA A N 1
ATOM 5035 C CA . ALA A 1 623 ? -5.547 -3.092 -0.272 1.00 94.50 623 ALA A CA 1
ATOM 5036 C C . ALA A 1 623 ? -6.312 -4.425 -0.254 1.00 94.50 623 ALA A C 1
ATOM 5038 O O . ALA A 1 623 ? -7.314 -4.555 0.451 1.00 94.50 623 ALA A O 1
ATOM 5039 N N . ALA A 1 624 ? -5.839 -5.410 -1.015 1.00 93.50 624 ALA A N 1
ATOM 5040 C CA . ALA A 1 624 ? -6.449 -6.736 -1.112 1.00 93.50 624 ALA A CA 1
ATOM 5041 C C . ALA A 1 624 ? -5.433 -7.837 -0.798 1.00 93.50 624 ALA A C 1
ATOM 5043 O O . ALA A 1 624 ? -4.260 -7.717 -1.161 1.00 93.50 624 ALA A O 1
ATOM 5044 N N . LEU A 1 625 ? -5.886 -8.922 -0.165 1.00 91.56 625 LEU A N 1
ATOM 5045 C CA . LEU A 1 625 ? -5.107 -10.153 -0.040 1.00 91.56 625 LEU A CA 1
ATOM 5046 C C . LEU A 1 625 ? -5.150 -10.903 -1.371 1.00 91.56 625 LEU A C 1
ATOM 5048 O O . LEU A 1 625 ? -6.191 -11.437 -1.758 1.00 91.56 625 LEU A O 1
ATOM 5052 N N . CYS A 1 626 ? -4.014 -10.929 -2.064 1.00 88.25 626 CYS A N 1
ATOM 5053 C CA . CYS A 1 626 ? -3.871 -11.559 -3.368 1.00 88.25 626 CYS A CA 1
ATOM 5054 C C . CYS A 1 626 ? -2.877 -12.717 -3.297 1.00 88.25 626 CYS A C 1
ATOM 5056 O O . CYS A 1 626 ? -1.752 -12.545 -2.825 1.00 88.25 626 CYS A O 1
ATOM 5058 N N . ASN A 1 627 ? -3.279 -13.872 -3.821 1.00 85.62 627 ASN A N 1
ATOM 5059 C CA . ASN A 1 627 ? -2.373 -14.958 -4.140 1.00 85.62 627 ASN A CA 1
ATOM 5060 C C . ASN A 1 627 ? -1.646 -14.640 -5.444 1.00 85.62 627 ASN A C 1
ATOM 5062 O O . ASN A 1 627 ? -2.259 -14.491 -6.500 1.00 85.62 627 ASN A O 1
ATOM 5066 N N . GLN A 1 628 ? -0.327 -14.559 -5.395 1.00 82.69 628 GLN A N 1
ATOM 5067 C CA . GLN A 1 628 ? 0.473 -14.359 -6.598 1.00 82.69 628 GLN A CA 1
ATOM 5068 C C . GLN A 1 628 ? 1.895 -14.867 -6.392 1.00 82.69 628 GLN A C 1
ATOM 5070 O O . GLN A 1 628 ? 2.327 -15.189 -5.284 1.00 82.69 628 GLN A O 1
ATOM 5075 N N . TRP A 1 629 ? 2.633 -14.931 -7.492 1.00 88.25 629 TRP A N 1
ATOM 5076 C CA . TRP A 1 629 ? 4.046 -15.264 -7.477 1.00 88.25 629 TRP A CA 1
ATOM 5077 C C . TRP A 1 629 ? 4.893 -14.066 -7.060 1.00 88.25 629 TRP A C 1
ATOM 5079 O O . TRP A 1 629 ? 4.687 -12.945 -7.546 1.00 88.25 629 TRP A O 1
ATOM 5089 N N . TYR A 1 630 ? 5.855 -14.320 -6.180 1.00 88.38 630 TYR A N 1
ATOM 5090 C CA . TYR A 1 630 ? 6.820 -13.345 -5.686 1.00 88.38 630 TYR A CA 1
ATOM 5091 C C . TYR A 1 630 ? 8.241 -13.796 -5.983 1.00 88.38 630 TYR A C 1
ATOM 5093 O O . TYR A 1 630 ? 8.536 -14.991 -5.978 1.00 88.38 630 TYR A O 1
ATOM 5101 N N . ILE A 1 631 ? 9.125 -12.820 -6.177 1.00 91.56 631 ILE A N 1
ATOM 5102 C CA . ILE A 1 631 ? 10.567 -13.020 -6.058 1.00 91.56 631 ILE A CA 1
ATOM 5103 C C . ILE A 1 631 ? 10.960 -12.686 -4.619 1.00 91.56 631 ILE A C 1
ATOM 5105 O O . ILE A 1 631 ? 10.711 -11.573 -4.153 1.00 91.56 631 ILE A O 1
ATOM 5109 N N . ASN A 1 632 ? 11.585 -13.637 -3.930 1.00 91.75 632 ASN A N 1
ATOM 5110 C CA . ASN A 1 632 ? 12.069 -13.488 -2.561 1.00 91.75 632 ASN A CA 1
ATOM 5111 C C . ASN A 1 632 ? 13.404 -12.728 -2.538 1.00 91.75 632 ASN A C 1
ATOM 5113 O O . ASN A 1 632 ? 14.471 -13.316 -2.341 1.00 91.75 632 ASN A O 1
ATOM 5117 N N . TYR A 1 633 ? 13.356 -11.410 -2.750 1.00 91.56 633 TYR A N 1
ATOM 5118 C CA . TYR A 1 633 ? 14.530 -10.561 -2.530 1.00 91.56 633 TYR A CA 1
ATOM 5119 C C . TYR A 1 633 ? 14.879 -10.426 -1.045 1.00 91.56 633 TYR A C 1
ATOM 5121 O O . TYR A 1 633 ? 16.003 -10.040 -0.744 1.00 91.56 633 TYR A O 1
ATOM 5129 N N . GLY A 1 634 ? 13.960 -10.771 -0.133 1.00 88.50 634 GLY A N 1
ATOM 5130 C CA . GLY A 1 634 ? 14.177 -10.826 1.314 1.00 88.50 634 GLY A CA 1
ATOM 5131 C C . GLY A 1 634 ? 15.171 -11.904 1.759 1.00 88.50 634 GLY A C 1
ATOM 5132 O O . GLY A 1 634 ? 15.712 -11.817 2.863 1.00 88.50 634 GLY A O 1
ATOM 5133 N N . ASN A 1 635 ? 15.456 -12.891 0.903 1.00 93.19 635 ASN A N 1
ATOM 5134 C CA . ASN A 1 635 ? 16.369 -13.990 1.190 1.00 93.19 635 ASN A CA 1
ATOM 5135 C C . ASN A 1 635 ? 17.769 -13.471 1.571 1.00 93.19 635 ASN A C 1
ATOM 5137 O O . ASN A 1 635 ? 18.460 -12.841 0.769 1.00 93.19 635 ASN A O 1
ATOM 5141 N N . VAL A 1 636 ? 18.183 -13.761 2.808 1.00 92.62 636 VAL A N 1
ATOM 5142 C CA . VAL A 1 636 ? 19.420 -13.239 3.412 1.00 92.62 636 VAL A CA 1
ATOM 5143 C C . VAL A 1 636 ? 20.665 -13.677 2.639 1.00 92.62 636 VAL A C 1
ATOM 5145 O O . VAL A 1 636 ? 21.533 -12.845 2.374 1.00 92.62 636 VAL A O 1
ATOM 5148 N N . GLU A 1 637 ? 20.734 -14.943 2.220 1.00 93.56 637 GLU A N 1
ATOM 5149 C CA . GLU A 1 637 ? 21.861 -15.457 1.431 1.00 93.56 637 GLU A CA 1
ATOM 5150 C C . GLU A 1 637 ? 21.918 -14.800 0.049 1.00 93.56 637 GLU A C 1
ATOM 5152 O O . GLU A 1 637 ? 22.983 -14.379 -0.397 1.00 93.56 637 GLU A O 1
ATOM 5157 N N . PHE A 1 638 ? 20.770 -14.592 -0.601 1.00 94.19 638 PHE A N 1
ATOM 5158 C CA . PHE A 1 638 ? 20.732 -13.905 -1.889 1.00 94.19 638 PHE A CA 1
ATOM 5159 C C . PHE A 1 638 ? 21.149 -12.433 -1.775 1.00 94.19 638 PHE A C 1
ATOM 5161 O O . PHE A 1 638 ? 21.952 -11.955 -2.578 1.00 94.19 638 PHE A O 1
ATOM 5168 N N . LYS A 1 639 ? 20.677 -11.710 -0.748 1.00 94.88 639 LYS A N 1
ATOM 5169 C CA . LYS A 1 639 ? 21.132 -10.336 -0.469 1.00 94.88 639 LYS A CA 1
ATOM 5170 C C . LYS A 1 639 ? 22.639 -10.284 -0.239 1.00 94.88 639 LYS A C 1
ATOM 5172 O O . LYS A 1 639 ? 23.309 -9.394 -0.762 1.00 94.88 639 LYS A O 1
ATOM 5177 N N . LYS A 1 640 ? 23.177 -11.238 0.521 1.00 94.31 640 LYS A N 1
ATOM 5178 C CA . LYS A 1 640 ? 24.612 -11.361 0.787 1.00 94.31 640 LYS A CA 1
ATOM 5179 C C . LYS A 1 640 ? 25.403 -11.578 -0.502 1.00 94.31 640 LYS A C 1
ATOM 5181 O O . LYS A 1 640 ? 26.374 -10.856 -0.722 1.00 94.31 640 LYS A O 1
ATOM 5186 N N . ASP A 1 641 ? 24.962 -12.474 -1.382 1.00 94.00 641 ASP A N 1
ATOM 5187 C CA . ASP A 1 641 ? 25.592 -12.697 -2.689 1.00 94.00 641 ASP A CA 1
ATOM 5188 C C . ASP A 1 641 ? 25.620 -11.419 -3.541 1.00 94.00 641 ASP A C 1
ATOM 5190 O O . ASP A 1 641 ? 26.651 -11.081 -4.128 1.00 94.00 641 ASP A O 1
ATOM 5194 N N . VAL A 1 642 ? 24.515 -10.666 -3.577 1.00 94.44 642 VAL A N 1
ATOM 5195 C CA . VAL A 1 642 ? 24.434 -9.388 -4.306 1.00 94.44 642 VAL A CA 1
ATOM 5196 C C . VAL A 1 642 ? 25.370 -8.340 -3.696 1.00 94.44 642 VAL A C 1
ATOM 5198 O O . VAL A 1 642 ? 26.075 -7.648 -4.431 1.00 94.44 642 VAL A O 1
ATOM 5201 N N . LEU A 1 643 ? 25.445 -8.249 -2.365 1.00 93.50 643 LEU A N 1
ATOM 5202 C CA . LEU A 1 643 ? 26.377 -7.352 -1.670 1.00 93.50 643 LEU A CA 1
ATOM 5203 C C . LEU A 1 643 ? 27.841 -7.720 -1.934 1.00 93.50 643 LEU A C 1
ATOM 5205 O O . LEU A 1 643 ? 28.682 -6.829 -2.038 1.00 93.50 643 LEU A O 1
ATOM 5209 N N . ILE A 1 644 ? 28.155 -9.010 -2.069 1.00 94.75 644 ILE A N 1
ATOM 5210 C CA . ILE A 1 644 ? 29.491 -9.458 -2.471 1.00 94.75 644 ILE A CA 1
ATOM 5211 C C . ILE A 1 644 ? 29.801 -8.957 -3.883 1.00 94.75 644 ILE A C 1
ATOM 5213 O O . ILE A 1 644 ? 30.881 -8.413 -4.087 1.00 94.75 644 ILE A O 1
ATOM 5217 N N . GLN A 1 645 ? 28.875 -9.076 -4.845 1.00 93.81 645 GLN A N 1
ATOM 5218 C CA . GLN A 1 645 ? 29.096 -8.537 -6.197 1.00 93.81 645 GLN A CA 1
ATOM 5219 C C . GLN A 1 645 ? 29.255 -7.013 -6.194 1.00 93.81 645 GLN A C 1
ATOM 5221 O O . GLN A 1 645 ? 30.137 -6.509 -6.880 1.00 93.81 645 GLN A O 1
ATOM 5226 N N . LEU A 1 646 ? 28.461 -6.292 -5.392 1.00 92.81 646 LEU A N 1
ATOM 5227 C CA . LEU A 1 646 ? 28.562 -4.836 -5.243 1.00 92.81 646 LEU A CA 1
ATOM 5228 C C . LEU A 1 646 ? 29.951 -4.400 -4.744 1.00 92.81 646 LEU A C 1
ATOM 5230 O O . LEU A 1 646 ? 30.441 -3.356 -5.157 1.00 92.81 646 LEU A O 1
ATOM 5234 N N . LYS A 1 647 ? 30.590 -5.204 -3.882 1.00 91.38 647 LYS A N 1
ATOM 5235 C CA . LYS A 1 647 ? 31.925 -4.933 -3.322 1.00 91.38 647 LYS A CA 1
ATOM 5236 C C . LYS A 1 647 ? 33.087 -5.324 -4.235 1.00 91.38 647 LYS A C 1
ATOM 5238 O O . LYS A 1 647 ? 34.224 -4.970 -3.934 1.00 91.38 647 LYS A O 1
ATOM 5243 N N . LYS A 1 648 ? 32.855 -6.104 -5.293 1.00 92.25 648 LYS A N 1
ATOM 5244 C CA . LYS A 1 648 ? 33.943 -6.525 -6.180 1.00 92.25 648 LYS A CA 1
ATOM 5245 C C . LYS A 1 648 ? 34.445 -5.349 -7.008 1.00 92.25 648 LYS A C 1
ATOM 5247 O O . LYS A 1 648 ? 33.667 -4.533 -7.488 1.00 92.25 648 LYS A O 1
ATOM 5252 N N . ASN A 1 649 ? 35.745 -5.356 -7.295 1.00 82.69 649 ASN A N 1
ATOM 5253 C CA . ASN A 1 649 ? 36.406 -4.319 -8.095 1.00 82.69 649 ASN A CA 1
ATOM 5254 C C . ASN A 1 649 ? 35.874 -4.208 -9.539 1.00 82.69 649 ASN A C 1
ATOM 5256 O O . ASN A 1 649 ? 36.170 -3.234 -10.221 1.00 82.69 649 ASN A O 1
ATOM 5260 N N . ASN A 1 650 ? 35.110 -5.194 -10.022 1.00 86.25 650 ASN A N 1
ATOM 5261 C CA . ASN A 1 650 ? 34.494 -5.176 -11.349 1.00 86.25 650 ASN A CA 1
ATOM 5262 C C . ASN A 1 650 ? 33.100 -4.519 -11.381 1.00 86.25 650 ASN A C 1
ATOM 5264 O O . ASN A 1 650 ? 32.515 -4.419 -12.459 1.00 86.25 650 ASN A O 1
ATOM 5268 N N . PHE A 1 651 ? 32.563 -4.073 -10.240 1.00 92.31 651 PHE A N 1
ATOM 5269 C CA . PHE A 1 651 ? 31.354 -3.259 -10.174 1.00 92.31 651 PHE A CA 1
ATOM 5270 C C . PHE A 1 651 ? 31.717 -1.843 -9.721 1.00 92.31 651 PHE A C 1
ATOM 5272 O O . PHE A 1 651 ? 32.171 -1.634 -8.599 1.00 92.31 651 PHE A O 1
ATOM 5279 N N . GLN A 1 652 ? 31.502 -0.854 -10.588 1.00 91.06 652 GLN A N 1
ATOM 5280 C CA . GLN A 1 652 ? 31.869 0.531 -10.311 1.00 91.06 652 GLN A CA 1
ATOM 5281 C C . GLN A 1 652 ? 30.676 1.464 -10.509 1.00 91.06 652 GLN A C 1
ATOM 5283 O O . GLN A 1 652 ? 30.045 1.495 -11.564 1.00 91.06 652 GLN A O 1
ATOM 5288 N N . THR A 1 653 ? 30.391 2.272 -9.492 1.00 93.12 653 THR A N 1
ATOM 5289 C CA . THR A 1 653 ? 29.454 3.394 -9.583 1.00 93.12 653 THR A CA 1
ATOM 5290 C C . THR A 1 653 ? 30.210 4.687 -9.864 1.00 93.12 653 THR A C 1
ATOM 5292 O O . THR A 1 653 ? 31.275 4.914 -9.297 1.00 93.12 653 THR A O 1
ATOM 5295 N N . TYR A 1 654 ? 29.625 5.591 -10.651 1.00 91.19 654 TYR A N 1
ATOM 5296 C CA . TYR A 1 654 ? 30.234 6.894 -10.954 1.00 91.19 654 TYR A CA 1
ATOM 5297 C C . TYR A 1 654 ? 30.337 7.849 -9.752 1.00 91.19 654 TYR A C 1
ATOM 5299 O O . TYR A 1 654 ? 31.028 8.858 -9.837 1.00 91.19 654 TYR A O 1
ATOM 5307 N N . ASN A 1 655 ? 29.632 7.579 -8.649 1.00 92.94 655 ASN A N 1
ATOM 5308 C CA . ASN A 1 655 ? 29.765 8.332 -7.404 1.00 92.94 655 ASN A CA 1
ATOM 5309 C C . ASN A 1 655 ? 29.421 7.464 -6.182 1.00 92.94 655 ASN A C 1
ATOM 5311 O O . ASN A 1 655 ? 28.642 6.515 -6.279 1.00 92.94 655 ASN A O 1
ATOM 5315 N N . GLU A 1 656 ? 29.973 7.821 -5.021 1.00 91.50 656 GLU A N 1
ATOM 5316 C CA . GLU A 1 656 ? 29.763 7.083 -3.767 1.00 91.50 656 GLU A CA 1
ATOM 5317 C C . GLU A 1 656 ? 28.330 7.173 -3.229 1.00 91.50 656 GLU A C 1
ATOM 5319 O O . GLU A 1 656 ? 27.862 6.270 -2.535 1.00 91.50 656 GLU A O 1
ATOM 5324 N N . VAL A 1 657 ? 27.617 8.262 -3.531 1.00 94.75 657 VAL A N 1
ATOM 5325 C CA . VAL A 1 657 ? 26.230 8.448 -3.082 1.00 94.75 657 VAL A CA 1
ATOM 5326 C C . VAL A 1 657 ? 25.344 7.349 -3.671 1.00 94.75 657 VAL A C 1
ATOM 5328 O O . VAL A 1 657 ? 24.584 6.718 -2.940 1.00 94.75 657 VAL A O 1
ATOM 5331 N N . LEU A 1 658 ? 25.498 7.059 -4.964 1.00 92.81 658 LEU A N 1
ATOM 5332 C CA . LEU A 1 658 ? 24.794 5.989 -5.660 1.00 92.81 658 LEU A CA 1
ATOM 5333 C C . LEU A 1 658 ? 25.170 4.613 -5.102 1.00 92.81 658 LEU A C 1
ATOM 5335 O O . LEU A 1 658 ? 24.290 3.777 -4.922 1.00 92.81 658 LEU A O 1
ATOM 5339 N N . TYR A 1 659 ? 26.446 4.385 -4.779 1.00 92.38 659 TYR A N 1
ATOM 5340 C CA . TYR A 1 659 ? 26.885 3.144 -4.136 1.00 92.38 659 TYR A CA 1
ATOM 5341 C C . TYR A 1 659 ? 26.139 2.899 -2.817 1.00 92.38 659 TYR A C 1
ATOM 5343 O O . TYR A 1 659 ? 25.538 1.842 -2.616 1.00 92.38 659 TYR A O 1
ATOM 5351 N N . LYS A 1 660 ? 26.107 3.911 -1.938 1.00 91.81 660 LYS A N 1
ATOM 5352 C CA . LYS A 1 660 ? 25.394 3.845 -0.652 1.00 91.81 660 LYS A CA 1
ATOM 5353 C C . LYS A 1 660 ? 23.886 3.675 -0.843 1.00 91.81 660 LYS A C 1
ATOM 5355 O O . LYS A 1 660 ? 23.255 2.934 -0.092 1.00 91.81 660 LYS A O 1
ATOM 5360 N N . GLN A 1 661 ? 23.309 4.312 -1.862 1.00 91.94 661 GLN A N 1
ATOM 5361 C CA . GLN A 1 661 ? 21.898 4.145 -2.213 1.00 91.94 661 GLN A CA 1
ATOM 5362 C C . GLN A 1 661 ? 21.581 2.718 -2.670 1.00 91.94 661 GLN A C 1
ATOM 5364 O O . GLN A 1 661 ? 20.613 2.140 -2.184 1.00 91.94 661 GLN A O 1
ATOM 5369 N N . LEU A 1 662 ? 22.395 2.124 -3.548 1.00 93.75 662 LEU A N 1
ATOM 5370 C CA . LEU A 1 662 ? 22.228 0.729 -3.970 1.00 93.75 662 LEU A CA 1
ATOM 5371 C C . LEU A 1 662 ? 22.329 -0.222 -2.777 1.00 93.75 662 LEU A C 1
ATOM 5373 O O . LEU A 1 662 ? 21.479 -1.095 -2.620 1.00 93.75 662 LEU A O 1
ATOM 5377 N N . GLN A 1 663 ? 23.308 -0.005 -1.896 1.00 92.25 663 GLN A N 1
ATOM 5378 C CA . GLN A 1 663 ? 23.451 -0.780 -0.666 1.00 92.25 663 GLN A CA 1
ATOM 5379 C C . GLN A 1 663 ? 22.194 -0.684 0.212 1.00 92.25 663 GLN A C 1
ATOM 5381 O O . GLN A 1 663 ? 21.669 -1.710 0.641 1.00 92.25 663 GLN A O 1
ATOM 5386 N N . HIS A 1 664 ? 21.673 0.524 0.443 1.00 90.19 664 HIS A N 1
ATOM 5387 C CA . HIS A 1 664 ? 20.431 0.721 1.192 1.00 90.19 664 HIS A CA 1
ATOM 5388 C C . HIS A 1 664 ? 19.244 -0.002 0.539 1.00 90.19 664 HIS A C 1
ATOM 5390 O O . HIS A 1 664 ? 18.488 -0.684 1.229 1.00 90.19 664 HIS A O 1
ATOM 5396 N N . VAL A 1 665 ? 19.089 0.108 -0.786 1.00 91.06 665 VAL A N 1
ATOM 5397 C CA . VAL A 1 665 ? 18.009 -0.563 -1.523 1.00 91.06 665 VAL A CA 1
ATOM 5398 C C . VAL A 1 665 ? 18.103 -2.078 -1.376 1.00 91.06 665 VAL A C 1
ATOM 5400 O O . VAL A 1 665 ? 17.080 -2.695 -1.118 1.00 91.06 665 VAL A O 1
ATOM 5403 N N . ILE A 1 666 ? 19.294 -2.680 -1.458 1.00 91.44 666 ILE A N 1
ATOM 5404 C CA . ILE A 1 666 ? 19.468 -4.133 -1.274 1.00 91.44 666 ILE A CA 1
ATOM 5405 C C . ILE A 1 666 ? 18.987 -4.582 0.114 1.00 91.44 666 ILE A C 1
ATOM 5407 O O . ILE A 1 666 ? 18.324 -5.612 0.234 1.00 91.44 666 ILE A O 1
ATOM 5411 N N . PHE A 1 667 ? 19.271 -3.808 1.166 1.00 87.19 667 PHE A N 1
ATOM 5412 C CA . PHE A 1 667 ? 18.777 -4.119 2.511 1.00 87.19 667 PHE A CA 1
ATOM 5413 C C . PHE A 1 667 ? 17.264 -3.943 2.635 1.00 87.19 667 PHE A C 1
ATOM 5415 O O . PHE A 1 667 ? 16.602 -4.801 3.219 1.00 87.19 667 PHE A O 1
ATOM 5422 N N . TRP A 1 668 ? 16.731 -2.862 2.067 1.00 84.00 668 TRP A N 1
ATOM 5423 C CA . TRP A 1 668 ? 15.314 -2.509 2.118 1.00 84.00 668 TRP A CA 1
ATOM 5424 C C . TRP A 1 668 ? 14.417 -3.420 1.275 1.00 84.00 668 TRP A C 1
ATOM 5426 O O . TRP A 1 668 ? 13.253 -3.612 1.623 1.00 84.00 668 TRP A O 1
ATOM 5436 N N . LEU A 1 669 ? 14.930 -3.955 0.164 1.00 82.50 669 LEU A N 1
ATOM 5437 C CA . LEU A 1 669 ? 14.152 -4.775 -0.756 1.00 82.50 669 LEU A CA 1
ATOM 5438 C C . LEU A 1 669 ? 13.710 -6.060 -0.055 1.00 82.50 669 LEU A C 1
ATOM 5440 O O . LEU A 1 669 ? 14.501 -6.726 0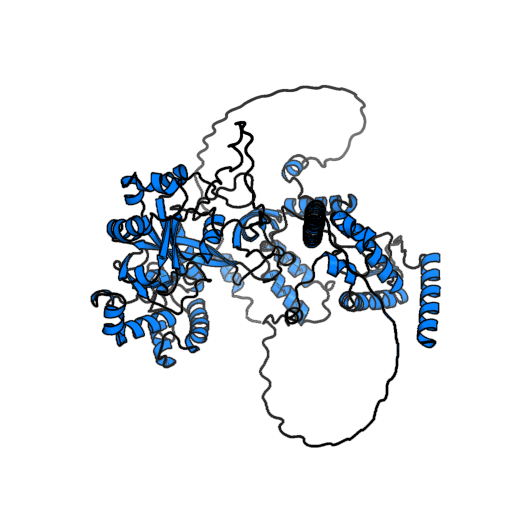.605 1.00 82.50 669 LEU A O 1
ATOM 5444 N N . ASP A 1 670 ? 12.448 -6.412 -0.214 1.00 83.94 670 ASP A N 1
ATOM 5445 C CA . ASP A 1 670 ? 11.866 -7.639 0.318 1.00 83.94 670 ASP A CA 1
ATOM 5446 C C . ASP A 1 670 ? 11.114 -8.339 -0.820 1.00 83.94 670 ASP A C 1
ATOM 5448 O O . ASP A 1 670 ? 11.286 -7.990 -1.992 1.00 83.94 670 ASP A O 1
ATOM 5452 N N . ASP A 1 671 ? 10.285 -9.317 -0.493 1.00 83.12 671 ASP A N 1
ATOM 5453 C CA . ASP A 1 671 ? 9.393 -9.997 -1.423 1.00 83.12 671 ASP A CA 1
ATOM 5454 C C . ASP A 1 671 ? 8.723 -9.037 -2.424 1.00 83.12 671 ASP A C 1
ATOM 5456 O O . ASP A 1 671 ? 7.992 -8.115 -2.052 1.00 83.12 671 ASP A O 1
ATOM 5460 N N . TRP A 1 672 ? 8.949 -9.267 -3.720 1.00 81.62 672 TRP A N 1
ATOM 5461 C CA . TRP A 1 672 ? 8.433 -8.405 -4.782 1.00 81.62 672 TRP A CA 1
ATOM 5462 C C . TRP A 1 672 ? 7.514 -9.162 -5.723 1.00 81.62 672 TRP A C 1
ATOM 5464 O O . TRP A 1 672 ? 7.839 -10.243 -6.213 1.00 81.62 672 TRP A O 1
ATOM 5474 N N . SER A 1 673 ? 6.353 -8.576 -6.005 1.00 82.25 673 SER A N 1
ATOM 5475 C CA . SER A 1 673 ? 5.363 -9.180 -6.886 1.00 82.25 673 SER A CA 1
ATOM 5476 C C . SER A 1 673 ? 5.880 -9.303 -8.320 1.00 82.25 673 SER A C 1
ATOM 5478 O O . SER A 1 673 ? 6.205 -8.276 -8.916 1.00 82.25 673 SER A O 1
ATOM 5480 N N . CYS A 1 674 ? 5.901 -10.508 -8.893 1.00 86.44 674 CYS A N 1
ATOM 5481 C CA . CYS A 1 674 ? 6.443 -10.737 -10.240 1.00 86.44 674 CYS A CA 1
ATOM 5482 C C . CYS A 1 674 ? 5.438 -11.300 -11.257 1.00 86.44 674 CYS A C 1
ATOM 5484 O O . CYS A 1 674 ? 5.809 -11.516 -12.404 1.00 86.44 674 CYS A O 1
ATOM 5486 N N . SER A 1 675 ? 4.175 -11.510 -10.872 1.00 86.38 675 SER A N 1
ATOM 5487 C CA . SER A 1 675 ? 3.115 -11.997 -11.770 1.00 86.38 675 SER A CA 1
ATOM 5488 C C . SER A 1 675 ? 1.936 -11.028 -11.841 1.00 86.38 675 SER A C 1
ATOM 5490 O O . SER A 1 675 ? 1.660 -10.302 -10.882 1.00 86.38 675 SER A O 1
ATOM 5492 N N . ARG A 1 676 ? 1.256 -10.994 -12.990 1.00 80.06 676 ARG A N 1
ATOM 5493 C CA . ARG A 1 676 ? 0.055 -10.188 -13.266 1.00 80.06 676 ARG A CA 1
ATOM 5494 C C . ARG A 1 676 ? -0.938 -11.025 -14.073 1.00 80.06 676 ARG A C 1
ATOM 5496 O O . ARG A 1 676 ? -0.519 -11.948 -14.766 1.00 80.06 676 ARG A O 1
ATOM 5503 N N . ALA A 1 677 ? -2.229 -10.720 -13.945 1.00 77.38 677 ALA A N 1
ATOM 5504 C CA . ALA A 1 677 ? -3.302 -11.451 -14.627 1.00 77.38 677 ALA A CA 1
ATOM 5505 C C . ALA A 1 677 ? -3.718 -10.790 -15.953 1.00 77.38 677 ALA A C 1
ATOM 5507 O O . ALA A 1 677 ? -4.219 -11.463 -16.846 1.00 77.38 677 ALA A O 1
ATOM 5508 N N . TYR A 1 678 ? -3.491 -9.485 -16.079 1.00 78.31 678 TYR A N 1
ATOM 5509 C CA . TYR A 1 678 ? -3.823 -8.667 -17.236 1.00 78.31 678 TYR A CA 1
ATOM 5510 C C . TYR A 1 678 ? -2.598 -7.838 -17.648 1.00 78.31 678 TYR A C 1
ATOM 5512 O O . TYR A 1 678 ? -1.860 -7.351 -16.787 1.00 78.31 678 TYR A O 1
ATOM 5520 N N . GLY A 1 679 ? -2.376 -7.704 -18.960 1.00 84.75 679 GLY A N 1
ATOM 5521 C CA . GLY A 1 679 ? -1.213 -7.044 -19.562 1.00 84.75 679 GLY A CA 1
ATOM 5522 C C . GLY A 1 679 ? -0.551 -7.858 -20.672 1.00 84.75 679 GLY A C 1
ATOM 5523 O O . GLY A 1 679 ? -0.864 -9.029 -20.863 1.00 84.75 679 GLY A O 1
ATOM 5524 N N . LEU A 1 680 ? 0.400 -7.241 -21.374 1.00 90.50 680 LEU A N 1
ATOM 5525 C CA . LEU A 1 680 ? 1.288 -7.936 -22.308 1.00 90.50 680 LEU A CA 1
ATOM 5526 C C . LEU A 1 680 ? 2.497 -8.514 -21.567 1.00 90.50 680 LEU A C 1
ATOM 5528 O O . LEU A 1 680 ? 2.991 -7.918 -20.608 1.00 90.50 680 LEU A O 1
ATOM 5532 N N . GLY A 1 681 ? 3.041 -9.638 -22.026 1.00 93.38 681 GLY A N 1
ATOM 5533 C CA . GLY A 1 681 ? 4.260 -10.187 -21.439 1.00 93.38 681 GLY A CA 1
ATOM 5534 C C . GLY A 1 681 ? 4.508 -11.645 -21.767 1.00 93.38 681 GLY A C 1
ATOM 5535 O O . GLY A 1 681 ? 3.951 -12.173 -22.720 1.00 93.38 681 GLY A O 1
ATOM 5536 N N . THR A 1 682 ? 5.370 -12.269 -20.970 1.00 94.50 682 THR A N 1
ATOM 5537 C CA . THR A 1 682 ? 5.601 -13.716 -20.975 1.00 94.50 682 THR A CA 1
ATOM 5538 C C . THR A 1 682 ? 4.739 -14.357 -19.898 1.00 94.50 682 THR A C 1
ATOM 5540 O O . THR A 1 682 ? 4.682 -13.862 -18.769 1.00 94.50 682 THR A O 1
ATOM 5543 N N . HIS A 1 683 ? 4.068 -15.454 -20.241 1.00 91.94 683 HIS A N 1
ATOM 5544 C CA . HIS A 1 683 ? 3.290 -16.215 -19.270 1.00 91.94 683 HIS A CA 1
ATOM 5545 C C . HIS A 1 683 ? 4.205 -16.844 -18.215 1.00 91.94 683 HIS A C 1
ATOM 5547 O O . HIS A 1 683 ? 5.313 -17.286 -18.514 1.00 91.94 683 HIS A O 1
ATOM 5553 N N . MET A 1 684 ? 3.736 -16.882 -16.965 1.00 89.75 684 MET A N 1
ATOM 5554 C CA . MET A 1 684 ? 4.482 -17.521 -15.882 1.00 89.75 684 MET A CA 1
ATOM 5555 C C . MET A 1 684 ? 4.655 -19.020 -16.188 1.00 89.75 684 MET A C 1
ATOM 5557 O O . MET A 1 684 ? 3.657 -19.660 -16.531 1.00 89.75 684 MET A O 1
ATOM 5561 N N . PRO A 1 685 ? 5.865 -19.599 -16.049 1.00 90.44 685 PRO A N 1
ATOM 5562 C CA . PRO A 1 685 ? 6.065 -21.021 -16.301 1.00 90.44 685 PRO A CA 1
ATOM 5563 C C . PRO A 1 685 ? 5.201 -21.894 -15.387 1.00 90.44 685 PRO A C 1
ATOM 5565 O O . PRO A 1 685 ? 5.031 -21.583 -14.205 1.00 90.44 685 PRO A O 1
ATOM 5568 N N . ASP A 1 686 ? 4.740 -23.038 -15.894 1.00 86.00 686 ASP A N 1
ATOM 5569 C CA . ASP A 1 686 ? 4.174 -24.079 -15.036 1.00 86.00 686 ASP A CA 1
ATOM 5570 C C . ASP A 1 686 ? 5.299 -24.823 -14.305 1.00 86.00 686 ASP A C 1
ATOM 5572 O O . ASP A 1 686 ? 5.956 -25.723 -14.838 1.00 86.00 686 ASP A O 1
ATOM 5576 N N . PHE A 1 687 ? 5.517 -24.441 -13.049 1.00 85.00 687 PHE A N 1
ATOM 5577 C CA . PHE A 1 687 ? 6.548 -25.033 -12.205 1.00 85.00 687 PHE A CA 1
ATOM 5578 C C . PHE A 1 687 ? 6.278 -26.499 -11.821 1.00 85.00 687 PHE A C 1
ATOM 5580 O O . PHE A 1 687 ? 7.201 -27.182 -11.365 1.00 85.00 687 PHE A O 1
ATOM 5587 N N . ASN A 1 688 ? 5.058 -27.020 -12.020 1.00 68.44 688 ASN A N 1
ATOM 5588 C CA . ASN A 1 688 ? 4.739 -28.423 -11.739 1.00 68.44 688 ASN A CA 1
ATOM 5589 C C . ASN A 1 688 ? 5.307 -29.372 -12.801 1.00 68.44 688 ASN A C 1
ATOM 5591 O O . ASN A 1 688 ? 5.728 -30.483 -12.471 1.00 68.44 688 ASN A O 1
ATOM 5595 N N . VAL A 1 689 ? 5.392 -28.931 -14.058 1.00 57.97 689 VAL A N 1
ATOM 5596 C CA . VAL A 1 689 ? 6.011 -29.706 -15.147 1.00 57.97 689 VAL A CA 1
ATOM 5597 C C . VAL A 1 689 ? 7.516 -29.859 -14.903 1.00 57.97 689 VAL A C 1
ATOM 5599 O O . VAL A 1 689 ? 8.085 -30.935 -15.102 1.00 57.97 689 VAL A O 1
ATOM 5602 N N . THR A 1 690 ? 8.161 -28.829 -14.351 1.00 47.97 690 THR A N 1
ATOM 5603 C CA . THR A 1 690 ? 9.605 -28.804 -14.070 1.00 47.97 690 THR A CA 1
ATOM 5604 C C . THR A 1 690 ? 10.035 -29.797 -12.980 1.00 47.97 690 THR A C 1
ATOM 5606 O O . THR A 1 690 ? 11.208 -30.170 -12.936 1.00 47.97 690 THR A O 1
ATOM 5609 N N . ARG A 1 691 ? 9.110 -30.282 -12.132 1.00 41.06 691 ARG A N 1
ATOM 5610 C CA . ARG A 1 691 ? 9.372 -31.370 -11.166 1.00 41.06 691 ARG A CA 1
ATOM 5611 C C . ARG A 1 691 ? 9.549 -32.739 -11.829 1.00 41.06 691 ARG A C 1
ATOM 5613 O O . ARG A 1 691 ? 10.245 -33.576 -11.268 1.00 41.06 691 ARG A O 1
ATOM 5620 N N . ARG A 1 692 ? 8.954 -32.973 -13.005 1.00 38.72 692 ARG A N 1
ATOM 5621 C CA . ARG A 1 692 ? 9.041 -34.269 -13.708 1.00 38.72 692 ARG A CA 1
ATOM 5622 C C . ARG A 1 692 ? 10.278 -34.405 -14.603 1.00 38.72 692 ARG A C 1
ATOM 5624 O O . ARG A 1 692 ? 10.638 -35.521 -14.944 1.00 38.72 692 ARG A O 1
ATOM 5631 N N . GLY A 1 693 ? 10.950 -33.303 -14.945 1.00 36.38 693 GLY A N 1
ATOM 5632 C CA . GLY A 1 693 ? 12.133 -33.291 -15.824 1.00 36.38 693 GLY A CA 1
ATOM 5633 C C . GLY A 1 693 ? 13.481 -33.152 -15.105 1.00 36.38 693 GLY A C 1
ATOM 5634 O O . GLY A 1 693 ? 14.439 -32.681 -15.708 1.00 36.38 693 GLY A O 1
ATOM 5635 N N . GLY A 1 694 ? 13.547 -33.452 -13.804 1.00 32.84 694 GLY A N 1
ATOM 5636 C CA . GLY A 1 694 ? 14.699 -33.172 -12.937 1.00 32.84 694 GLY A CA 1
ATOM 5637 C C . GLY A 1 694 ? 15.469 -34.400 -12.447 1.00 32.84 694 GLY A C 1
ATOM 5638 O O . GLY A 1 694 ? 15.956 -34.368 -11.322 1.00 32.84 694 GLY A O 1
ATOM 5639 N N . GLY A 1 695 ? 15.559 -35.468 -13.240 1.00 30.52 695 GLY A N 1
ATOM 5640 C CA . GLY A 1 695 ? 16.375 -36.639 -12.914 1.00 30.52 695 GLY A CA 1
ATOM 5641 C C . GLY A 1 695 ? 16.994 -37.251 -14.166 1.00 30.52 695 GLY A C 1
ATOM 5642 O O . GLY A 1 695 ? 16.259 -37.721 -15.027 1.00 30.52 695 GLY A O 1
ATOM 5643 N N . GLY A 1 696 ? 18.328 -37.247 -14.237 1.00 29.22 696 GLY A N 1
ATOM 5644 C CA . GLY A 1 696 ? 19.101 -38.054 -15.185 1.00 29.22 696 GLY A CA 1
ATOM 5645 C C . GLY A 1 696 ? 20.060 -37.277 -16.087 1.00 29.22 696 GLY A C 1
ATOM 5646 O O . GLY A 1 696 ? 19.830 -37.216 -17.286 1.00 29.22 696 GLY A O 1
ATOM 5647 N N . ASP A 1 697 ? 21.154 -36.754 -15.528 1.00 29.91 697 ASP A N 1
ATOM 5648 C CA . ASP A 1 697 ? 22.418 -36.642 -16.270 1.00 29.91 697 ASP A CA 1
ATOM 5649 C C . ASP A 1 697 ? 23.328 -37.783 -15.777 1.00 29.91 697 ASP A C 1
ATOM 5651 O O . ASP A 1 697 ? 23.976 -37.668 -14.737 1.00 29.91 697 ASP A O 1
ATOM 5655 N N . THR A 1 698 ? 23.352 -38.898 -16.510 1.00 27.97 698 THR A N 1
ATOM 5656 C CA . THR A 1 698 ? 24.456 -39.873 -16.511 1.00 27.97 698 THR A CA 1
ATOM 5657 C C . THR A 1 698 ? 24.739 -40.271 -17.951 1.00 27.97 698 THR A C 1
ATOM 5659 O O . THR A 1 698 ? 23.821 -40.510 -18.733 1.00 27.97 698 THR A O 1
ATOM 5662 N N . ALA A 1 699 ? 26.023 -40.272 -18.289 1.00 28.69 699 ALA A N 1
ATOM 5663 C CA . ALA A 1 699 ? 26.558 -40.439 -19.627 1.00 28.69 699 ALA A CA 1
ATOM 5664 C C . ALA A 1 699 ? 26.541 -41.895 -20.142 1.00 28.69 699 ALA A C 1
ATOM 5666 O O . ALA A 1 699 ? 26.547 -42.838 -19.358 1.00 28.69 699 ALA A O 1
ATOM 5667 N N . GLU A 1 700 ? 26.647 -41.976 -21.474 1.00 26.83 700 GLU A N 1
ATOM 5668 C CA . GLU A 1 700 ? 27.070 -43.087 -22.350 1.00 26.83 700 GLU A CA 1
ATOM 5669 C C . GLU A 1 700 ? 26.080 -44.202 -22.745 1.00 26.83 700 GLU A C 1
ATOM 5671 O O . GLU A 1 700 ? 25.465 -44.862 -21.917 1.00 26.83 700 GLU A O 1
ATOM 5676 N N . GLY A 1 701 ? 26.052 -44.483 -24.060 1.00 24.70 701 GLY A N 1
ATOM 5677 C CA . GLY A 1 701 ? 25.725 -45.807 -24.608 1.00 24.70 701 GLY A CA 1
ATOM 5678 C C . GLY A 1 701 ? 24.839 -45.801 -25.854 1.00 24.70 701 GLY A C 1
ATOM 5679 O O . GLY A 1 701 ? 23.648 -45.548 -25.759 1.00 24.70 701 GLY A O 1
ATOM 5680 N N . GLY A 1 702 ? 25.408 -46.084 -27.027 1.00 23.84 702 GLY A N 1
ATOM 5681 C CA . GLY A 1 702 ? 24.729 -46.026 -28.322 1.00 23.84 702 GLY A CA 1
ATOM 5682 C C . GLY A 1 702 ? 23.640 -47.078 -28.614 1.00 23.84 702 GLY A C 1
ATOM 5683 O O . GLY A 1 702 ? 23.582 -48.150 -28.023 1.00 23.84 702 GLY A O 1
ATOM 5684 N N . SER A 1 703 ? 22.898 -46.768 -29.685 1.00 24.92 703 SER A N 1
ATOM 5685 C CA . SER A 1 703 ? 22.199 -47.648 -30.646 1.00 24.92 703 SER A CA 1
ATOM 5686 C C . SER A 1 703 ? 20.923 -48.401 -30.236 1.00 24.92 703 SER A C 1
ATOM 5688 O O . SER A 1 703 ? 20.908 -49.180 -29.293 1.00 24.92 703 SER A O 1
ATOM 5690 N N . GLY A 1 704 ? 19.879 -48.258 -31.069 1.00 25.02 704 GLY A N 1
ATOM 5691 C CA . GLY A 1 704 ? 18.769 -49.214 -31.149 1.00 25.02 704 GLY A CA 1
ATOM 5692 C C . GLY A 1 704 ? 17.422 -48.609 -31.548 1.00 25.02 704 GLY A C 1
ATOM 5693 O O . GLY A 1 704 ? 16.701 -48.077 -30.717 1.00 25.02 704 GLY A O 1
ATOM 5694 N N . SER A 1 705 ? 17.084 -48.725 -32.829 1.00 26.14 705 SER A N 1
ATOM 5695 C CA . SER A 1 705 ? 15.781 -48.475 -33.461 1.00 26.14 705 SER A CA 1
ATOM 5696 C C . SER A 1 705 ? 14.606 -49.251 -32.840 1.00 26.14 705 SER A C 1
ATOM 5698 O O . SER A 1 705 ? 14.769 -50.422 -32.507 1.00 26.14 705 SER A O 1
ATOM 5700 N N . GLY A 1 706 ? 13.396 -48.674 -32.838 1.00 25.39 706 GLY A N 1
ATOM 5701 C CA . GLY A 1 706 ? 12.165 -49.437 -32.587 1.00 25.39 706 GLY A CA 1
ATOM 5702 C C . GLY A 1 706 ? 10.893 -48.595 -32.463 1.00 25.39 706 GLY A C 1
ATOM 5703 O O . GLY A 1 706 ? 10.637 -47.980 -31.438 1.00 25.39 706 GLY A O 1
ATOM 5704 N N . SER A 1 707 ? 10.095 -48.597 -33.527 1.00 26.31 707 SER A N 1
ATOM 5705 C CA . SER A 1 707 ? 8.715 -48.110 -33.656 1.00 26.31 707 SER A CA 1
ATOM 5706 C C . SER A 1 707 ? 7.718 -48.756 -32.681 1.00 26.31 707 SER A C 1
ATOM 5708 O O . SER A 1 707 ? 7.827 -49.950 -32.415 1.00 26.31 707 SER A O 1
ATOM 5710 N N . GLY A 1 708 ? 6.661 -48.034 -32.281 1.00 25.69 708 GLY A N 1
ATOM 5711 C CA . GLY A 1 708 ? 5.492 -48.656 -31.644 1.00 25.69 708 GLY A CA 1
ATOM 5712 C C . GLY A 1 708 ? 4.459 -47.684 -31.070 1.00 25.69 708 GLY A C 1
ATOM 5713 O O . GLY A 1 708 ? 4.608 -47.181 -29.965 1.00 25.69 708 GLY A O 1
ATOM 5714 N N . SER A 1 709 ? 3.396 -47.455 -31.834 1.00 26.52 709 SER A N 1
ATOM 5715 C CA . SER A 1 709 ? 2.118 -46.831 -31.465 1.00 26.52 709 SER A CA 1
ATOM 5716 C C . SER A 1 709 ? 1.383 -47.549 -30.322 1.00 26.52 709 SER A C 1
ATOM 5718 O O . SER A 1 709 ? 1.395 -48.777 -30.275 1.00 26.52 709 SER A O 1
ATOM 5720 N N . GLY A 1 710 ? 0.632 -46.814 -29.492 1.00 25.78 710 GLY A N 1
ATOM 5721 C CA . GLY A 1 710 ? -0.297 -47.418 -28.529 1.00 25.78 710 GLY A CA 1
ATOM 5722 C C . GLY A 1 710 ? -1.092 -46.411 -27.699 1.00 25.78 710 GLY A C 1
ATOM 5723 O O . GLY A 1 710 ? -0.644 -45.958 -26.653 1.00 25.78 710 GLY A O 1
ATOM 5724 N N . SER A 1 711 ? -2.286 -46.079 -28.180 1.00 26.47 711 SER A N 1
ATOM 5725 C CA . SER A 1 711 ? -3.388 -45.428 -27.465 1.00 26.47 711 SER A CA 1
ATOM 5726 C C . SER A 1 711 ? -3.858 -46.229 -26.242 1.00 26.47 711 SER A C 1
ATOM 5728 O O . SER A 1 711 ? -3.964 -47.450 -26.324 1.00 26.47 711 SER A O 1
ATOM 5730 N N . GLY A 1 712 ? -4.251 -45.550 -25.161 1.00 25.61 712 GLY A N 1
ATOM 5731 C CA . GLY A 1 712 ? -4.888 -46.196 -24.010 1.00 25.61 712 GLY A CA 1
ATOM 5732 C C . GLY A 1 712 ? -5.428 -45.202 -22.986 1.00 25.61 712 GLY A C 1
ATOM 5733 O O . GLY A 1 712 ? -4.711 -44.743 -22.104 1.00 25.61 712 GLY A O 1
ATOM 5734 N N . SER A 1 713 ? -6.706 -44.872 -23.131 1.00 26.58 713 SER A N 1
ATOM 5735 C CA . SER A 1 713 ? -7.572 -44.232 -22.143 1.00 26.58 713 SER A CA 1
ATOM 5736 C C . SER A 1 713 ? -7.735 -45.107 -20.892 1.00 26.58 713 SER A C 1
ATOM 5738 O O . SER A 1 713 ? -7.876 -46.322 -20.990 1.00 26.58 713 SER A O 1
ATOM 5740 N N . GLY A 1 714 ? -7.766 -44.485 -19.711 1.00 25.55 714 GLY A N 1
ATOM 5741 C CA . GLY A 1 714 ? -7.967 -45.191 -18.444 1.00 25.55 714 GLY A CA 1
ATOM 5742 C C . GLY A 1 714 ? -8.268 -44.244 -17.289 1.00 25.55 714 GLY A C 1
ATOM 5743 O O . GLY A 1 714 ? -7.374 -43.800 -16.578 1.00 25.55 714 GLY A O 1
ATOM 5744 N N . SER A 1 715 ? -9.549 -43.930 -17.125 1.00 27.34 715 SER A N 1
ATOM 5745 C CA . SER A 1 715 ? -10.157 -43.349 -15.929 1.00 27.34 715 SER A CA 1
ATOM 5746 C C . SER A 1 715 ? -9.993 -44.278 -14.721 1.00 27.34 715 SER A C 1
ATOM 5748 O O . SER A 1 715 ? -10.340 -45.453 -14.807 1.00 27.34 715 SER A O 1
ATOM 5750 N N . GLY A 1 716 ? -9.531 -43.743 -13.589 1.0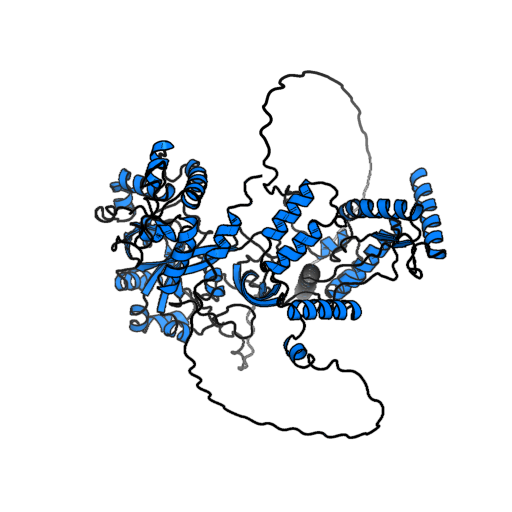0 25.28 716 GLY A N 1
ATOM 5751 C CA . GLY A 1 716 ? -9.419 -44.476 -12.328 1.00 25.28 716 GLY A CA 1
ATOM 5752 C C . GLY A 1 716 ? -9.519 -43.537 -11.132 1.00 25.28 716 GLY A C 1
ATOM 5753 O O . GLY A 1 716 ? -8.555 -42.873 -10.762 1.00 25.28 716 GLY A O 1
ATOM 5754 N N . SER A 1 717 ? -10.715 -43.473 -10.558 1.00 27.23 717 SER A N 1
ATOM 5755 C CA . SER A 1 717 ? -11.032 -42.927 -9.243 1.00 27.23 717 SER A CA 1
ATOM 5756 C C . SER A 1 717 ? -10.331 -43.733 -8.145 1.00 27.23 717 SER A C 1
ATOM 5758 O O . SER A 1 717 ? -10.347 -44.961 -8.155 1.00 27.23 717 SER A O 1
ATOM 5760 N N . GLY A 1 718 ? -9.735 -43.041 -7.173 1.00 25.11 718 GLY A N 1
ATOM 5761 C CA . GLY A 1 718 ? -9.047 -43.664 -6.045 1.00 25.11 718 GLY A CA 1
ATOM 5762 C C . GLY A 1 718 ? -9.031 -42.747 -4.830 1.00 25.11 718 GLY A C 1
ATOM 5763 O O . GLY A 1 718 ? -8.120 -41.947 -4.646 1.00 25.11 718 GLY A O 1
ATOM 5764 N N . SER A 1 719 ? -10.072 -42.865 -4.013 1.00 26.30 719 SER A N 1
ATOM 5765 C CA . SER A 1 719 ? -10.146 -42.391 -2.633 1.00 26.30 719 SER A CA 1
ATOM 5766 C C . SER A 1 719 ? -9.069 -43.061 -1.774 1.00 26.30 719 SER A C 1
ATOM 5768 O O . SER A 1 719 ? -8.992 -44.287 -1.737 1.00 26.30 719 SER A O 1
ATOM 5770 N N . GLY A 1 720 ? -8.279 -42.267 -1.050 1.00 25.20 720 GLY A N 1
ATOM 5771 C CA . GLY A 1 720 ? -7.252 -42.754 -0.130 1.00 25.20 720 GLY A CA 1
ATOM 5772 C C . GLY A 1 720 ? -7.107 -41.835 1.076 1.00 25.20 720 GLY A C 1
ATOM 5773 O O . GLY A 1 720 ? -6.333 -40.884 1.064 1.00 25.20 720 GLY A O 1
ATOM 5774 N N . SER A 1 721 ? -7.883 -42.127 2.114 1.00 26.03 721 SER A N 1
ATOM 5775 C CA . SER A 1 721 ? -7.695 -41.671 3.489 1.00 26.03 721 SER A CA 1
ATOM 5776 C C . SER A 1 721 ? -6.359 -42.177 4.043 1.00 26.03 721 SER A C 1
ATOM 5778 O O . SER A 1 721 ? -6.109 -43.380 4.030 1.00 26.03 721 SER A O 1
ATOM 5780 N N . GLY A 1 722 ? -5.529 -41.272 4.563 1.00 25.03 722 GLY A N 1
ATOM 5781 C CA . GLY A 1 722 ? -4.249 -41.598 5.191 1.00 25.03 722 GLY A CA 1
ATOM 5782 C C . GLY A 1 722 ? -3.974 -40.693 6.385 1.00 25.03 722 GLY A C 1
ATOM 5783 O O . GLY A 1 722 ? -3.380 -39.628 6.253 1.00 25.03 722 GLY A O 1
ATOM 5784 N N . SER A 1 723 ? -4.435 -41.128 7.553 1.00 25.17 723 SER A N 1
ATOM 5785 C CA . SER A 1 723 ? -4.019 -40.660 8.872 1.00 25.17 723 SER A CA 1
ATOM 5786 C C . SER A 1 723 ? -2.552 -41.018 9.125 1.00 25.17 723 SER A C 1
ATOM 5788 O O . SER A 1 723 ? -2.182 -42.186 9.025 1.00 25.17 723 SER A O 1
ATOM 5790 N N . GLY A 1 724 ? -1.735 -40.032 9.497 1.00 24.92 724 GLY A N 1
ATOM 5791 C CA . GLY A 1 724 ? -0.335 -40.222 9.872 1.00 24.92 724 GLY A CA 1
ATOM 5792 C C . GLY A 1 724 ? 0.052 -39.299 11.021 1.00 24.92 724 GLY A C 1
ATOM 5793 O O . GLY A 1 724 ? 0.466 -38.164 10.813 1.00 24.92 724 GLY A O 1
ATOM 5794 N N . SER A 1 725 ? -0.117 -39.799 12.240 1.00 24.67 725 SER A N 1
ATOM 5795 C CA . SER A 1 725 ? 0.464 -39.279 13.476 1.00 24.67 725 SER A CA 1
ATOM 5796 C C . SER A 1 725 ? 1.983 -39.477 13.482 1.00 24.67 725 SER A C 1
ATOM 5798 O O . SER A 1 725 ? 2.454 -40.592 13.273 1.00 24.67 725 SER A O 1
ATOM 5800 N N . GLY A 1 726 ? 2.738 -38.418 13.780 1.00 24.14 726 GLY A N 1
ATOM 5801 C CA . GLY A 1 726 ? 4.188 -38.463 13.970 1.00 24.14 726 GLY A CA 1
ATOM 5802 C C . GLY A 1 726 ? 4.642 -37.351 14.912 1.00 24.14 726 GLY A C 1
ATOM 5803 O O . GLY A 1 726 ? 4.716 -36.185 14.538 1.00 24.14 726 GLY A O 1
ATOM 5804 N N . SER A 1 727 ? 4.885 -37.729 16.159 1.00 24.61 727 SER A N 1
ATOM 5805 C CA . SER A 1 727 ? 5.356 -36.916 17.276 1.00 24.61 727 SER A CA 1
ATOM 5806 C C . SER A 1 727 ? 6.877 -36.715 17.276 1.00 24.61 727 SER A C 1
ATOM 5808 O O . SER A 1 727 ? 7.612 -37.681 17.113 1.00 24.61 727 SER A O 1
ATOM 5810 N N . GLY A 1 728 ? 7.312 -35.499 17.629 1.00 23.64 728 GLY A N 1
ATOM 5811 C CA . GLY A 1 728 ? 8.456 -35.256 18.521 1.00 23.64 728 GLY A CA 1
ATOM 5812 C C . GLY A 1 728 ? 9.855 -35.118 17.907 1.00 23.64 728 GLY A C 1
ATOM 5813 O O . GLY A 1 728 ? 10.470 -36.094 17.501 1.00 23.64 728 GLY A O 1
ATOM 5814 N N . SER A 1 729 ? 10.429 -33.914 17.983 1.00 25.88 729 SER A N 1
ATOM 5815 C CA . SER A 1 729 ? 11.611 -33.606 18.821 1.00 25.88 729 SER A CA 1
ATOM 5816 C C . SER A 1 729 ? 12.127 -32.193 18.524 1.00 25.88 729 SER A C 1
ATOM 5818 O O . SER A 1 729 ? 12.092 -31.714 17.394 1.00 25.88 729 SER A O 1
ATOM 5820 N N . GLY A 1 730 ? 12.503 -31.481 19.587 1.00 26.47 730 GLY A N 1
ATOM 5821 C CA . GLY A 1 730 ? 12.873 -30.074 19.545 1.00 26.47 730 GLY A CA 1
ATOM 5822 C C . GLY A 1 730 ? 14.311 -29.819 19.105 1.00 26.47 730 GLY A C 1
ATOM 5823 O O . GLY A 1 730 ? 15.204 -30.638 19.292 1.00 26.47 730 GLY A O 1
ATOM 5824 N N . SER A 1 731 ? 14.530 -28.607 18.608 1.00 28.00 731 SER A N 1
ATOM 5825 C CA . SER A 1 731 ? 15.846 -27.974 18.541 1.00 28.00 731 SER A CA 1
ATOM 5826 C C . SER A 1 731 ? 15.676 -26.468 18.754 1.00 28.00 731 SER A C 1
ATOM 5828 O O . SER A 1 731 ? 15.757 -25.658 17.830 1.00 28.00 731 SER A O 1
ATOM 5830 N N . GLY A 1 732 ? 15.355 -26.099 19.994 1.00 30.86 732 GLY A N 1
ATOM 5831 C CA . GLY A 1 732 ? 15.493 -24.736 20.493 1.00 30.86 732 GLY A CA 1
ATOM 5832 C C . GLY A 1 732 ? 16.912 -24.544 21.015 1.00 30.86 732 GLY A C 1
ATOM 5833 O O . GLY A 1 732 ? 17.177 -24.885 22.158 1.00 30.86 732 GLY A O 1
ATOM 5834 N N . SER A 1 733 ? 17.819 -24.057 20.168 1.00 29.02 733 SER A N 1
ATOM 5835 C CA . SER A 1 733 ? 19.133 -23.530 20.595 1.00 29.02 733 SER A CA 1
ATOM 5836 C C . SER A 1 733 ? 19.887 -22.728 19.516 1.00 29.02 733 SER A C 1
ATOM 5838 O O . SER A 1 733 ? 21.001 -22.280 19.753 1.00 29.02 733 SER A O 1
ATOM 5840 N N . GLY A 1 734 ? 19.304 -22.481 18.334 1.00 29.03 734 GLY A N 1
ATOM 5841 C CA . GLY A 1 734 ? 20.007 -21.814 17.222 1.00 29.03 734 GLY A CA 1
ATOM 5842 C C . GLY A 1 734 ? 19.790 -20.302 17.075 1.00 29.03 734 GLY A C 1
ATOM 5843 O O . GLY A 1 734 ? 20.366 -19.703 16.173 1.00 29.03 734 GLY A O 1
ATOM 5844 N N . VAL A 1 735 ? 18.942 -19.675 17.900 1.00 31.72 735 VAL A N 1
ATOM 5845 C CA . VAL A 1 735 ? 18.520 -18.270 17.698 1.00 31.72 735 VAL A CA 1
ATOM 5846 C C . VAL A 1 735 ? 19.284 -17.283 18.591 1.00 31.72 735 VAL A C 1
ATOM 5848 O O . VAL A 1 735 ? 19.449 -16.130 18.205 1.00 31.72 735 VAL A O 1
ATOM 5851 N N . GLU A 1 736 ? 19.835 -17.721 19.726 1.00 30.64 736 GLU A N 1
ATOM 5852 C CA . GLU A 1 736 ? 20.589 -16.837 20.633 1.00 30.64 736 GLU A CA 1
ATOM 5853 C C . GLU A 1 736 ? 22.008 -16.519 20.126 1.00 30.64 736 GLU A C 1
ATOM 5855 O O . GLU A 1 736 ? 22.461 -15.386 20.260 1.00 30.64 736 GLU A O 1
ATOM 5860 N N . ALA A 1 737 ? 22.668 -17.438 19.411 1.00 29.27 737 ALA A N 1
ATOM 5861 C CA . ALA A 1 737 ? 24.031 -17.219 18.905 1.00 29.27 737 ALA A CA 1
ATOM 5862 C C . ALA A 1 737 ? 24.117 -16.255 17.697 1.00 29.27 737 ALA A C 1
ATOM 5864 O O . ALA A 1 737 ? 25.182 -15.715 17.400 1.00 29.27 737 ALA A O 1
ATOM 5865 N N . ALA A 1 738 ? 23.006 -16.002 16.995 1.00 30.61 738 ALA A N 1
ATOM 5866 C CA . ALA A 1 738 ? 22.977 -15.103 15.835 1.00 30.61 738 ALA A CA 1
ATOM 5867 C C . ALA A 1 738 ? 22.769 -13.623 16.214 1.00 30.61 738 ALA A C 1
ATOM 5869 O O . ALA A 1 738 ? 23.073 -12.734 15.419 1.00 30.61 738 ALA A O 1
ATOM 5870 N N . VAL A 1 739 ? 22.274 -13.348 17.426 1.00 33.59 739 VAL A N 1
ATOM 5871 C CA . VAL A 1 739 ? 22.021 -11.980 17.914 1.00 33.59 739 VAL A CA 1
ATOM 5872 C C . VAL A 1 739 ? 23.296 -11.345 18.482 1.00 33.59 739 VAL A C 1
ATOM 5874 O O . VAL A 1 739 ? 23.482 -10.135 18.376 1.00 33.59 739 VAL A O 1
ATOM 5877 N N . GLU A 1 740 ? 24.230 -12.152 18.987 1.00 28.02 740 GLU A N 1
ATOM 5878 C CA . GLU A 1 740 ? 25.472 -11.671 19.606 1.00 28.02 740 GLU A CA 1
ATOM 5879 C C . GLU A 1 740 ? 26.558 -11.286 18.575 1.00 28.02 740 GLU A C 1
ATOM 5881 O O . GLU A 1 740 ? 27.345 -10.366 18.797 1.00 28.02 740 GLU A O 1
ATOM 5886 N N . ALA A 1 741 ? 26.531 -11.876 17.372 1.00 28.45 741 ALA A N 1
ATOM 5887 C CA . ALA A 1 741 ? 27.467 -11.547 16.289 1.00 28.45 741 ALA A CA 1
ATOM 5888 C C . ALA A 1 741 ? 27.200 -10.179 15.618 1.00 28.45 741 ALA A C 1
ATOM 5890 O O . ALA A 1 741 ? 28.090 -9.614 14.979 1.00 28.45 741 ALA A O 1
ATOM 5891 N N . ALA A 1 742 ? 26.000 -9.610 15.780 1.00 31.05 742 ALA A N 1
ATOM 5892 C CA . ALA A 1 742 ? 25.640 -8.305 15.218 1.00 31.05 742 ALA A CA 1
ATOM 5893 C C . ALA A 1 742 ? 26.091 -7.111 16.088 1.00 31.05 742 ALA A C 1
ATOM 5895 O O . ALA A 1 742 ? 26.098 -5.977 15.608 1.00 31.05 742 ALA A O 1
ATOM 5896 N N . ALA A 1 743 ? 26.503 -7.344 17.340 1.00 32.41 743 ALA A N 1
ATOM 5897 C CA . ALA A 1 743 ? 26.892 -6.288 18.280 1.00 32.41 743 ALA A CA 1
ATOM 5898 C C . ALA A 1 743 ? 28.393 -5.922 18.245 1.00 32.41 743 ALA A C 1
ATOM 5900 O O . ALA A 1 743 ? 28.782 -4.893 18.794 1.00 32.41 743 ALA A O 1
ATOM 5901 N N . VAL A 1 744 ? 29.243 -6.712 17.575 1.00 31.42 744 VAL A N 1
ATOM 5902 C CA . VAL A 1 744 ? 30.714 -6.545 17.626 1.00 31.42 744 VAL A CA 1
ATOM 5903 C C . VAL A 1 744 ? 31.294 -5.760 16.434 1.00 31.42 744 VAL A C 1
ATOM 5905 O O . VAL A 1 744 ? 32.407 -5.254 16.514 1.00 31.42 744 VAL A O 1
ATOM 5908 N N . VAL A 1 745 ? 30.539 -5.530 15.354 1.00 33.44 745 VAL A N 1
ATOM 5909 C CA . VAL A 1 745 ? 31.056 -4.851 14.137 1.00 33.44 745 VAL A CA 1
ATOM 5910 C C . VAL A 1 745 ? 30.868 -3.315 14.172 1.00 33.44 745 VAL A C 1
ATOM 5912 O O . VAL A 1 745 ? 31.175 -2.611 13.218 1.00 33.44 745 VAL A O 1
ATOM 5915 N N . GLY A 1 746 ? 30.387 -2.762 15.292 1.00 31.70 746 GLY A N 1
ATOM 5916 C CA . GLY A 1 746 ? 30.141 -1.323 15.484 1.00 31.70 746 GLY A CA 1
ATOM 5917 C C . GLY A 1 746 ? 31.298 -0.512 16.087 1.00 31.70 746 GLY A C 1
ATOM 5918 O O . GLY A 1 746 ? 31.096 0.652 16.430 1.00 31.70 746 GLY A O 1
ATOM 5919 N N . ARG A 1 747 ? 32.489 -1.097 16.261 1.00 35.59 747 ARG A N 1
ATOM 5920 C CA . ARG A 1 747 ? 33.688 -0.388 16.739 1.00 35.59 747 ARG A CA 1
ATOM 5921 C C . ARG A 1 747 ? 34.925 -0.791 15.935 1.00 35.59 747 ARG A C 1
ATOM 5923 O O . ARG A 1 747 ? 35.667 -1.672 16.353 1.00 35.59 747 ARG A O 1
ATOM 5930 N N . SER A 1 748 ? 35.140 -0.099 14.819 1.00 30.88 748 SER A N 1
ATOM 5931 C CA . SER A 1 748 ? 36.458 0.245 14.261 1.00 30.88 748 SER A CA 1
ATOM 5932 C C . SER A 1 748 ? 36.284 1.302 13.183 1.00 30.88 748 SER A C 1
ATOM 5934 O O . SER A 1 748 ? 35.544 0.993 12.219 1.00 30.88 748 SER A O 1
#